Protein AF-A0A9E3TFL3-F1 (afdb_monomer_lite)

Sequence (508 aa):
MLLTANASAELLPAIPPPDVRTLRMSADHRNGVIVLNWTDGTAPFSVARSESADFSAPTRLTYVTRNDRMSTVWDAVLDDGETYYYLVSDRNAAPTVYSIAATEGPGIHDGDTLVIDGVGFDDDCSRIAVYFPGGTSITPISCSRTRIEAQVRAETASRSIAVVSPTGGSRPAGQVKATGTRSHPKEAKPPQATLDLSLLARIEHELSLPSCGMDELDADQSQLDALGHFDQMPYLVAMATKHYSNDQSFLNVTAVGLVGNKGSPRARDVLRALYRDPDIPEGTRSHAATWLAAKFHDPTGLPTIKLRLMSKDTQARADALGDLSHVLNDDNVGLVLPLAADRDEYVLERFGILCDSIPEFRARVVPHLKNSMANASSRDAARIGFVLLLAGDSAGISQVRDFLLHYTGPTSSSDLYQITRWSRALTERGYTLGLDAAAHLLEIYLRTQRDGWFRFTVHTFSDYTSFGLRTSNSDTLNANTARLAIEWWGRNRERIFFDTTTKRFRIR

Radius of gyration: 31.35 Å; chains: 1; bounding box: 76×94×74 Å

Secondary structure (DSSP, 8-state):
---------------PPPP-TT-EEEEETTTTEEEEE---S-SSEEEEEESSTT--TTS--EEEEEESS-SEEEES-SSS--EEEEEEE-TTPPPEEEEEEETTSSS--TTPEEEEEEES--S-GGG-EEE-TTS-EEEEEEEETTEEEEE--S--S----EEE-S---S-PPEEEEEE--PPPPP----PPPPP-HHHHHHHHHHH-S----S--HHHHHHHHHHTTTS--HHHHHHHHHHH-TT-HHHHHHHHHHHHHSTT-HHHHHHHHHHHH-TTS-HHHHHHHHHHHHHHH--GGGHHHHHHHHT-S-HHHHHHHHHHHHTT--TTTGGGTGGGGG-SSHHHHHHHHHHHHH-HHHHHHHHHHHHHHHHHS-HHHHHHHHHHHHHTT-GGGHHHHHHHHHT--S---HHHHHHHHHHHHHHHHTT-HHHHHHHHHHHHHHHHH---TTHHHHHHHHHHHSSPPP---S-HHHHHHHHHHHHHHHHHHTTTEEEETTTTEEEE-

pLDDT: mean 73.81, std 21.78, range [23.53, 97.75]

Foldseek 3Di:
DDDDDDPPPPPPPPPAFDFQQQWDWDDPPVQQKIKTATDDAAFDKWKKKWLDQVLDPPTDIDTQDGGGDDRMGIGNHLPVQGKMKMFMDHQQADWDWNDKDWPPDPFDAAFTKIKTFTANADQDQVQKWKAFVVGHTWRFPGDDRTITITGHHHDDPGPDMDMDGPGYDDDDHDMDIDGSDDDDDDDDDDDDDDDDVVVVVVVVVVVPDDDDDPDDPPVVVVVVVVPVPDDCLVVLVCCCVPPPLPPPPSLVVSLVVLCVVQPDPVSLVVLVVLLPDPSRDPVSNLVSLLCCCQRVLHCVSVVSLLVQCVDPDPVSVLSSLVSVLRNDDLVCLVSCLVLLLDPDVSSLLSLLVSLQPPVVNVVRNVVVLLVCLVVDDLSSVLSSLLSCVSSVHNSSVVSVLCCLQVPPDDCDVSVLQSLLVSLLSNLLSWNLSSLVSLLSSLVVCLVPVDDSCLQSSLCSDVVAEVQDDDDDPDSVSSNVSSVVSNVVCVVAVVQWGQDPVSSHIYGD

Structure (mmCIF, N/CA/C/O backbone):
data_AF-A0A9E3TFL3-F1
#
_entry.id   AF-A0A9E3TFL3-F1
#
loop_
_atom_site.group_PDB
_atom_site.id
_atom_site.type_symbol
_atom_site.label_atom_id
_atom_site.label_alt_id
_atom_site.label_comp_id
_atom_site.label_asym_id
_atom_site.label_entity_id
_atom_site.label_seq_id
_atom_site.pdbx_PDB_ins_code
_atom_site.Cartn_x
_atom_site.Cartn_y
_atom_site.Cartn_z
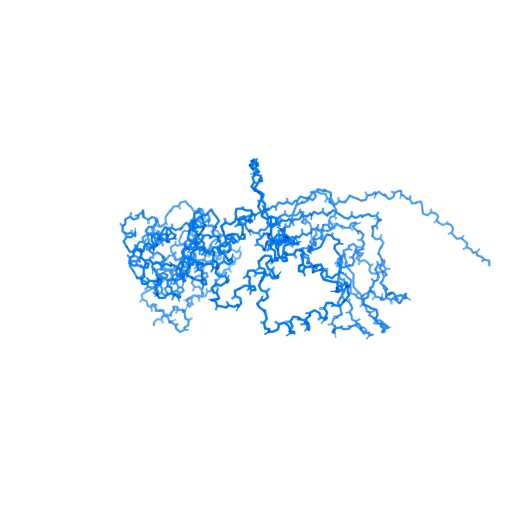_atom_site.occupancy
_atom_site.B_iso_or_equiv
_atom_site.auth_seq_id
_atom_site.auth_comp_id
_atom_site.auth_asym_id
_atom_site.auth_atom_id
_atom_site.pdbx_PDB_model_num
ATOM 1 N N . MET A 1 1 ? 43.298 67.538 -2.028 1.00 33.19 1 MET A N 1
ATOM 2 C CA . MET A 1 1 ? 44.088 67.156 -0.841 1.00 33.19 1 MET A CA 1
ATOM 3 C C . MET A 1 1 ? 43.298 66.080 -0.116 1.00 33.19 1 MET A C 1
ATOM 5 O O . MET A 1 1 ? 42.268 66.386 0.466 1.00 33.19 1 MET A O 1
ATOM 9 N N . LEU A 1 2 ? 43.697 64.819 -0.315 1.00 25.00 2 LEU A N 1
ATOM 10 C CA . LEU A 1 2 ? 43.110 63.648 0.336 1.00 25.00 2 LEU A CA 1
ATOM 11 C C . LEU A 1 2 ? 43.415 63.696 1.838 1.00 25.00 2 LEU A C 1
ATOM 13 O O . LEU A 1 2 ? 44.562 63.931 2.214 1.00 25.00 2 LEU A O 1
ATOM 17 N N . LEU A 1 3 ? 42.417 63.414 2.673 1.00 23.53 3 LEU A N 1
ATOM 18 C CA . LEU A 1 3 ? 42.622 62.995 4.056 1.00 23.53 3 LEU A CA 1
ATOM 19 C C . LEU A 1 3 ? 42.354 61.493 4.128 1.00 23.53 3 LEU A C 1
ATOM 21 O O . LEU A 1 3 ? 41.216 61.034 4.134 1.00 23.53 3 LEU A O 1
ATOM 25 N N . THR A 1 4 ? 43.447 60.741 4.122 1.00 25.09 4 THR A N 1
ATOM 26 C CA . THR A 1 4 ? 43.532 59.327 4.476 1.00 25.09 4 THR A CA 1
ATOM 27 C C . THR A 1 4 ? 43.313 59.168 5.979 1.00 25.09 4 THR A C 1
ATOM 29 O O . THR A 1 4 ? 44.136 59.632 6.768 1.00 25.09 4 THR A O 1
ATOM 32 N N . ALA A 1 5 ? 42.245 58.479 6.380 1.00 25.55 5 ALA A N 1
ATOM 33 C CA . ALA A 1 5 ? 42.140 57.895 7.711 1.00 25.55 5 ALA A CA 1
ATOM 34 C C . ALA A 1 5 ? 42.538 56.418 7.612 1.00 25.55 5 ALA A C 1
ATOM 36 O O . ALA A 1 5 ? 41.758 55.567 7.189 1.00 25.55 5 ALA A O 1
ATOM 37 N N . ASN A 1 6 ? 43.792 56.149 7.978 1.00 29.66 6 ASN A N 1
ATOM 38 C CA . ASN A 1 6 ? 44.293 54.819 8.284 1.00 29.66 6 ASN A CA 1
ATOM 39 C C . ASN A 1 6 ? 43.555 54.292 9.518 1.00 29.66 6 ASN A C 1
ATOM 41 O O . ASN A 1 6 ? 43.886 54.652 10.645 1.00 29.66 6 ASN A O 1
ATOM 45 N N . ALA A 1 7 ? 42.590 53.409 9.300 1.00 26.27 7 ALA A N 1
ATOM 46 C CA . ALA A 1 7 ? 42.257 52.373 10.259 1.00 26.27 7 ALA A CA 1
ATOM 47 C C . ALA A 1 7 ? 42.626 51.050 9.592 1.00 26.27 7 ALA A C 1
ATOM 49 O O . ALA A 1 7 ? 41.818 50.437 8.897 1.00 26.27 7 ALA A O 1
ATOM 50 N N . SER A 1 8 ? 43.886 50.642 9.758 1.00 26.98 8 SER A N 1
ATOM 51 C CA . SER A 1 8 ? 44.270 49.247 9.576 1.00 26.98 8 SER A CA 1
ATOM 52 C C . SER A 1 8 ? 43.505 48.453 10.626 1.00 26.98 8 SER A C 1
ATOM 54 O O . SER A 1 8 ? 43.963 48.310 11.757 1.00 26.98 8 SER A O 1
ATOM 56 N N . ALA A 1 9 ? 42.303 47.999 10.272 1.00 27.19 9 ALA A N 1
ATOM 57 C CA . ALA A 1 9 ? 41.693 46.878 10.952 1.00 27.19 9 ALA A CA 1
ATOM 58 C C . ALA A 1 9 ? 42.681 45.728 10.779 1.00 27.19 9 ALA A C 1
ATOM 60 O O . ALA A 1 9 ? 42.899 45.238 9.671 1.00 27.19 9 ALA A O 1
ATOM 61 N N . GLU A 1 10 ? 43.363 45.398 11.868 1.00 23.64 10 GLU A N 1
ATOM 62 C CA . GLU A 1 10 ? 44.175 44.205 11.997 1.00 23.64 10 GLU A CA 1
ATOM 63 C C . GLU A 1 10 ? 43.271 43.040 11.579 1.00 23.64 10 GLU A C 1
ATOM 65 O O . GLU A 1 10 ? 42.330 42.676 12.287 1.00 23.64 10 GLU A O 1
ATOM 70 N N . LEU A 1 11 ? 43.468 42.544 10.353 1.00 26.05 11 LEU A N 1
ATOM 71 C CA . LEU A 1 11 ? 42.825 41.336 9.864 1.00 26.05 11 LEU A CA 1
ATOM 72 C C . LEU A 1 11 ? 43.327 40.225 10.777 1.00 26.05 11 LEU A C 1
ATOM 74 O O . LEU A 1 11 ? 44.387 39.646 10.538 1.00 26.05 11 LEU A O 1
ATOM 78 N N . LEU A 1 12 ? 42.573 39.958 11.847 1.00 24.53 12 LEU A N 1
ATOM 79 C CA . LEU A 1 12 ? 42.661 38.695 12.558 1.00 24.53 12 LEU A CA 1
ATOM 80 C C . LEU A 1 12 ? 42.678 37.625 11.464 1.00 24.53 12 LEU A C 1
ATOM 82 O O . LEU A 1 12 ? 41.794 37.667 10.598 1.00 24.53 12 LEU A O 1
ATOM 86 N N . PRO A 1 13 ? 43.684 36.733 11.423 1.00 25.47 13 PRO A N 1
ATOM 87 C CA . PRO A 1 13 ? 43.708 35.680 10.424 1.00 25.47 13 PRO A CA 1
ATOM 88 C C . PRO A 1 13 ? 42.354 34.989 10.501 1.00 25.47 13 PRO A C 1
ATOM 90 O O . PRO A 1 13 ? 41.976 34.504 11.569 1.00 25.47 13 PRO A O 1
ATOM 93 N N . ALA A 1 14 ? 41.590 35.061 9.406 1.00 29.69 14 ALA A N 1
ATOM 94 C CA . ALA A 1 14 ? 40.262 34.487 9.340 1.00 29.69 14 ALA A CA 1
ATOM 95 C C . ALA A 1 14 ? 40.404 33.029 9.766 1.00 29.69 14 ALA A C 1
ATOM 97 O O . ALA A 1 14 ? 41.047 32.239 9.074 1.00 29.69 14 ALA A O 1
ATOM 98 N N . ILE A 1 15 ? 39.890 32.705 10.953 1.00 29.69 15 ILE A N 1
ATOM 99 C CA . ILE A 1 15 ? 39.843 31.331 11.430 1.00 29.69 15 ILE A CA 1
ATOM 100 C C . ILE A 1 15 ? 39.043 30.597 10.352 1.00 29.69 15 ILE A C 1
ATOM 102 O O . ILE A 1 15 ? 37.893 30.981 10.129 1.00 29.69 15 ILE A O 1
ATOM 106 N N . PRO A 1 16 ? 39.625 29.629 9.620 1.00 31.91 16 PRO A N 1
ATOM 107 C CA . PRO A 1 16 ? 38.874 28.930 8.593 1.00 31.91 16 PRO A CA 1
ATOM 108 C C . PRO A 1 16 ? 37.686 28.247 9.287 1.00 31.91 16 PRO A C 1
ATOM 110 O O . PRO A 1 16 ? 37.9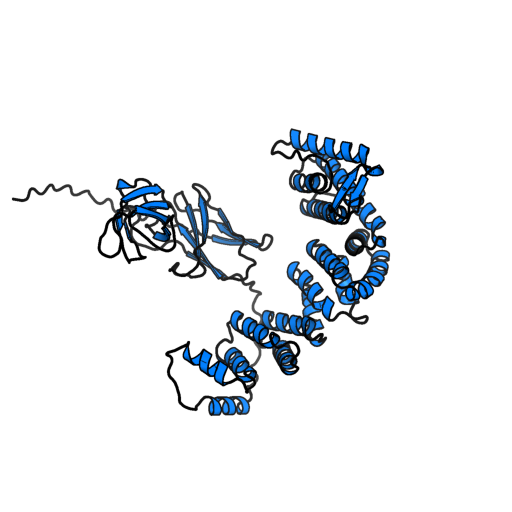11 27.471 10.223 1.00 31.91 16 PRO A O 1
ATOM 113 N N . PRO A 1 17 ? 36.434 28.570 8.916 1.00 39.31 17 PRO A N 1
ATOM 114 C CA . PRO A 1 17 ? 35.275 27.989 9.571 1.00 39.31 17 PRO A CA 1
ATOM 115 C C . PRO A 1 17 ? 35.217 26.479 9.283 1.00 39.31 17 PRO A C 1
ATOM 117 O O . PRO A 1 17 ? 35.709 26.029 8.244 1.00 39.31 17 PRO A O 1
ATOM 120 N N . PRO A 1 18 ? 34.671 25.666 10.202 1.00 37.72 18 PRO A N 1
ATOM 121 C CA . PRO A 1 18 ? 34.533 24.237 9.973 1.00 37.72 18 PRO A CA 1
ATOM 122 C C . PRO A 1 18 ? 33.478 23.988 8.891 1.00 37.72 18 PRO A C 1
ATOM 124 O O . PRO A 1 18 ? 32.307 24.305 9.084 1.00 37.72 18 PRO A O 1
ATOM 127 N N . ASP A 1 19 ? 33.887 23.389 7.773 1.00 60.16 19 ASP A N 1
ATOM 128 C CA . ASP A 1 19 ? 32.950 22.769 6.834 1.00 60.16 19 ASP A CA 1
ATOM 129 C C . ASP A 1 19 ? 32.153 21.675 7.567 1.00 60.16 19 ASP A C 1
ATOM 131 O O . ASP A 1 19 ? 32.634 21.108 8.553 1.00 60.16 19 ASP A O 1
ATOM 135 N N . VAL A 1 20 ? 30.969 21.307 7.068 1.00 64.06 20 VAL A N 1
ATOM 136 C CA . VAL A 1 20 ? 30.335 20.043 7.471 1.00 64.06 20 VAL A CA 1
ATOM 137 C C . VAL A 1 20 ? 31.131 18.895 6.835 1.00 64.06 20 VAL A C 1
ATOM 139 O O . VAL A 1 20 ? 30.787 18.383 5.769 1.00 64.06 20 VAL A O 1
ATOM 142 N N . ARG A 1 21 ? 32.267 18.530 7.437 1.00 64.62 21 ARG A N 1
ATOM 143 C CA . ARG A 1 21 ? 33.198 17.504 6.931 1.00 64.62 21 ARG A CA 1
ATOM 144 C C . ARG A 1 21 ? 32.750 16.108 7.302 1.00 64.62 21 ARG A C 1
ATOM 146 O O . ARG A 1 21 ? 33.146 15.138 6.663 1.00 64.62 21 ARG A O 1
ATOM 153 N N . THR A 1 22 ? 31.935 15.997 8.343 1.00 74.62 22 THR A N 1
ATOM 154 C CA . THR A 1 22 ? 31.456 14.714 8.855 1.00 74.62 22 THR A CA 1
ATOM 155 C C . THR A 1 22 ? 30.135 14.277 8.231 1.00 74.62 22 THR A C 1
ATOM 157 O O . THR A 1 22 ? 29.458 13.418 8.798 1.00 74.62 22 THR A O 1
ATOM 160 N N . LEU A 1 23 ? 29.773 14.828 7.066 1.00 78.75 23 LEU A N 1
ATOM 161 C CA . LEU A 1 23 ? 28.583 14.415 6.333 1.00 78.75 23 LEU A CA 1
ATOM 162 C C . LEU A 1 23 ? 28.669 12.928 5.980 1.00 78.75 23 LEU A C 1
ATOM 164 O O . LEU A 1 23 ? 29.488 12.481 5.178 1.00 78.75 23 LEU A O 1
ATOM 168 N N . ARG A 1 24 ? 27.793 12.155 6.608 1.00 82.38 24 ARG A N 1
ATOM 169 C CA . ARG A 1 24 ? 27.570 10.742 6.359 1.00 82.38 24 ARG A CA 1
ATOM 170 C C . ARG A 1 24 ? 26.226 10.571 5.697 1.00 82.38 24 ARG A C 1
ATOM 172 O O . ARG A 1 24 ? 25.238 11.200 6.065 1.00 82.38 24 ARG A O 1
ATOM 179 N N . MET A 1 25 ? 26.205 9.643 4.763 1.00 83.00 25 MET A N 1
ATOM 180 C CA . MET A 1 25 ? 25.003 9.228 4.081 1.00 83.00 25 MET A CA 1
ATOM 181 C C . MET A 1 25 ? 24.793 7.743 4.339 1.00 83.00 25 MET A C 1
ATOM 183 O O . MET A 1 25 ? 25.724 6.944 4.233 1.00 83.00 25 MET A O 1
ATOM 187 N N . SER A 1 26 ? 23.566 7.382 4.680 1.00 85.81 26 SER A N 1
ATOM 188 C CA . SER A 1 26 ? 23.130 5.997 4.801 1.00 85.81 26 SER A CA 1
ATOM 189 C C . SER A 1 26 ? 21.800 5.816 4.093 1.00 85.81 26 SER A C 1
ATOM 191 O O . SER A 1 26 ? 20.963 6.712 4.105 1.00 85.81 26 SER A O 1
ATOM 193 N N . ALA A 1 27 ? 21.603 4.648 3.499 1.00 81.56 27 ALA A N 1
ATOM 194 C CA . ALA A 1 27 ? 20.334 4.260 2.910 1.00 81.56 27 ALA A CA 1
ATOM 195 C C . ALA A 1 27 ? 19.490 3.520 3.956 1.00 81.56 27 ALA A C 1
ATOM 197 O O . ALA A 1 27 ? 19.933 2.510 4.508 1.00 81.56 27 ALA A O 1
ATOM 198 N N . ASP A 1 28 ? 18.275 3.998 4.214 1.00 83.00 28 ASP A N 1
ATOM 199 C CA . ASP A 1 28 ? 17.256 3.241 4.935 1.00 83.00 28 ASP A CA 1
ATOM 200 C C . ASP A 1 28 ? 16.311 2.591 3.920 1.00 83.00 28 ASP A C 1
ATOM 202 O O . ASP A 1 28 ? 15.231 3.089 3.597 1.00 83.00 28 ASP A O 1
ATOM 206 N N . HIS A 1 29 ? 16.748 1.431 3.426 1.00 76.94 29 HIS A N 1
ATOM 207 C CA . HIS A 1 29 ? 16.009 0.613 2.464 1.00 76.94 29 HIS A CA 1
ATOM 208 C C . HIS A 1 29 ? 14.653 0.120 2.980 1.00 76.94 29 HIS A C 1
ATOM 210 O O . HIS A 1 29 ? 13.860 -0.383 2.192 1.00 76.94 29 HIS A O 1
ATOM 216 N N . ARG A 1 30 ? 14.384 0.192 4.290 1.00 73.88 30 ARG A N 1
ATOM 217 C CA . ARG A 1 30 ? 13.085 -0.216 4.834 1.00 73.88 30 ARG A CA 1
ATOM 218 C C . ARG A 1 30 ? 12.018 0.841 4.571 1.00 73.88 30 ARG A C 1
ATOM 220 O O . ARG A 1 30 ? 10.862 0.482 4.377 1.00 73.88 30 ARG A O 1
ATOM 227 N N . ASN A 1 31 ? 12.411 2.110 4.611 1.00 73.31 31 ASN A N 1
ATOM 228 C CA . ASN A 1 31 ? 11.507 3.248 4.488 1.00 73.31 31 ASN A CA 1
ATOM 229 C C . ASN A 1 31 ? 11.659 3.992 3.153 1.00 73.31 31 ASN A C 1
ATOM 231 O O . ASN A 1 31 ? 10.966 4.982 2.947 1.00 73.31 31 ASN A O 1
ATOM 235 N N . GLY A 1 32 ? 12.561 3.546 2.273 1.00 74.38 32 GLY A N 1
ATOM 236 C CA . GLY A 1 32 ? 12.792 4.192 0.982 1.00 74.38 32 GLY A CA 1
ATOM 237 C C . GLY A 1 32 ? 13.436 5.573 1.104 1.00 74.38 32 GLY A C 1
ATOM 238 O O . GLY A 1 32 ? 13.216 6.437 0.256 1.00 74.38 32 GLY A O 1
ATOM 239 N N . VAL A 1 33 ? 14.218 5.812 2.166 1.00 84.25 33 VAL A N 1
ATOM 240 C CA . VAL A 1 33 ? 14.800 7.135 2.442 1.00 84.25 33 VAL A CA 1
ATOM 241 C C . VAL A 1 33 ? 16.325 7.125 2.460 1.00 84.25 33 VAL A C 1
ATOM 243 O O . VAL A 1 33 ? 16.970 6.205 2.969 1.00 84.25 33 VAL A O 1
ATOM 246 N N . ILE A 1 34 ? 16.916 8.199 1.950 1.00 84.00 34 ILE A N 1
ATOM 247 C CA . ILE A 1 34 ? 18.305 8.568 2.190 1.00 84.00 34 ILE A CA 1
ATOM 248 C C . ILE A 1 34 ? 18.356 9.326 3.516 1.00 84.00 34 ILE A C 1
ATOM 250 O O . ILE A 1 34 ? 17.646 10.308 3.725 1.00 84.00 34 ILE A O 1
ATOM 254 N N . VAL A 1 35 ? 19.204 8.860 4.427 1.00 88.06 35 VAL A N 1
ATOM 255 C CA . VAL A 1 35 ? 19.455 9.496 5.718 1.00 88.06 35 VAL A CA 1
ATOM 256 C C . VAL A 1 35 ? 20.808 10.191 5.655 1.00 88.06 35 VAL A C 1
ATOM 258 O O . VAL A 1 35 ? 21.851 9.541 5.546 1.00 88.06 35 VAL A O 1
ATOM 261 N N . LEU A 1 36 ? 20.785 11.515 5.752 1.00 88.25 36 LEU A N 1
ATOM 262 C CA . LEU A 1 36 ? 21.969 12.358 5.868 1.00 88.25 36 LEU A CA 1
ATOM 263 C C . LEU A 1 36 ? 22.191 12.680 7.340 1.00 88.25 36 LEU A C 1
ATOM 265 O O . LEU A 1 36 ? 21.259 13.095 8.022 1.00 88.25 36 LEU A O 1
ATOM 269 N N . ASN A 1 37 ? 23.413 12.499 7.824 1.00 88.75 37 ASN A N 1
ATOM 270 C CA . ASN A 1 37 ? 23.811 12.797 9.195 1.00 88.75 37 ASN A CA 1
ATOM 271 C C . ASN A 1 37 ? 25.137 13.541 9.195 1.00 88.75 37 ASN A C 1
ATOM 273 O O . ASN A 1 37 ? 26.056 13.152 8.483 1.00 88.75 37 ASN A O 1
ATOM 277 N N . TRP A 1 38 ? 25.277 14.546 10.044 1.00 89.38 38 TRP A N 1
ATOM 278 C CA . TRP A 1 38 ? 26.552 15.205 10.287 1.00 89.38 38 TRP A CA 1
ATOM 279 C C . TRP A 1 38 ? 26.726 15.527 11.767 1.00 89.38 38 TRP A C 1
ATOM 281 O O . TRP A 1 38 ? 25.784 15.467 12.553 1.00 89.38 38 TRP A O 1
ATOM 291 N N . THR A 1 39 ? 27.963 15.793 12.167 1.00 80.00 39 THR A N 1
ATOM 292 C CA . THR A 1 39 ? 28.349 16.011 13.571 1.00 80.00 39 THR A CA 1
ATOM 293 C C . THR A 1 39 ? 29.139 17.302 13.793 1.00 80.00 39 THR A C 1
ATOM 295 O O . THR A 1 39 ? 29.379 17.669 14.939 1.00 80.00 39 THR A O 1
ATOM 298 N N . ASP A 1 40 ? 29.517 18.000 12.721 1.00 78.31 40 ASP A N 1
ATOM 299 C CA . ASP A 1 40 ? 30.258 19.264 12.725 1.00 78.31 40 ASP A CA 1
ATOM 300 C C . ASP A 1 40 ? 29.504 20.390 11.991 1.00 78.31 40 ASP A C 1
ATOM 302 O O . ASP A 1 40 ? 28.414 20.191 11.461 1.00 78.31 40 ASP A O 1
ATOM 306 N N . GLY A 1 41 ? 30.068 21.599 12.006 1.00 76.75 41 GLY A N 1
ATOM 307 C CA . GLY A 1 41 ? 29.439 22.812 11.475 1.00 76.75 41 GLY A CA 1
ATOM 308 C C . GLY A 1 41 ? 28.614 23.581 12.513 1.00 76.75 41 GLY A C 1
ATOM 309 O O . GLY A 1 41 ? 28.411 23.141 13.646 1.00 76.75 41 GLY A O 1
ATOM 310 N N . THR A 1 42 ? 28.164 24.775 12.132 1.00 76.19 42 THR A N 1
ATOM 311 C CA . THR A 1 42 ? 27.423 25.693 13.006 1.00 76.19 42 THR A CA 1
ATOM 312 C C . THR A 1 42 ? 26.033 25.965 12.454 1.00 76.19 42 THR A C 1
ATOM 314 O O . THR A 1 42 ? 25.878 26.556 11.389 1.00 76.19 42 THR A O 1
ATOM 317 N N . ALA A 1 43 ? 25.013 25.600 13.224 1.00 69.25 43 ALA A N 1
ATOM 318 C CA . ALA A 1 43 ? 23.621 25.900 12.914 1.00 69.25 43 ALA A CA 1
ATOM 319 C C . ALA A 1 43 ? 23.366 27.403 12.619 1.00 69.25 43 ALA A C 1
ATOM 321 O O . ALA A 1 43 ? 24.024 28.280 13.201 1.00 69.25 43 ALA A O 1
ATOM 322 N N . PRO A 1 44 ? 22.368 27.739 11.778 1.00 68.31 44 PRO A N 1
ATOM 323 C CA . PRO A 1 44 ? 21.404 26.856 11.123 1.00 68.31 44 PRO A CA 1
ATOM 324 C C . PRO A 1 44 ? 22.015 26.095 9.946 1.00 68.31 44 PRO A C 1
ATOM 326 O O . PRO A 1 44 ? 23.020 26.522 9.381 1.00 68.31 44 PRO A O 1
ATOM 329 N N . PHE A 1 45 ? 21.377 24.985 9.577 1.00 77.94 45 PHE A N 1
ATOM 330 C CA . PHE A 1 45 ? 21.783 24.176 8.437 1.00 77.94 45 PHE A CA 1
ATOM 331 C C . PHE A 1 45 ? 20.750 24.249 7.315 1.00 77.94 45 PHE A C 1
ATOM 333 O O . PHE A 1 45 ? 19.544 24.408 7.530 1.00 77.94 45 PHE A O 1
ATOM 340 N N . SER A 1 46 ? 21.239 24.081 6.099 1.00 74.81 46 SER A N 1
ATOM 341 C CA . SER A 1 46 ? 20.431 23.961 4.892 1.00 74.81 46 SER A CA 1
ATOM 342 C C . SER A 1 46 ? 20.915 22.762 4.096 1.00 74.81 46 SER A C 1
ATOM 344 O O . SER A 1 46 ? 22.120 22.542 3.972 1.00 74.81 46 SER A O 1
ATOM 346 N N . VAL A 1 47 ? 19.968 21.966 3.603 1.00 80.44 47 VAL A N 1
ATOM 347 C CA . VAL A 1 47 ? 20.264 20.778 2.799 1.00 80.44 47 VAL A CA 1
ATOM 348 C C . VAL A 1 47 ? 19.588 20.916 1.448 1.00 80.44 47 VAL A C 1
ATOM 350 O O . VAL A 1 47 ? 18.361 21.038 1.370 1.00 80.44 47 VAL A O 1
ATOM 353 N N . ALA A 1 48 ? 20.400 20.879 0.397 1.00 76.31 48 ALA A N 1
ATOM 354 C CA . ALA A 1 48 ? 19.953 20.924 -0.984 1.00 76.31 48 ALA A CA 1
ATOM 355 C C . ALA A 1 48 ? 20.294 19.612 -1.701 1.00 76.31 48 ALA A C 1
ATOM 357 O O . ALA A 1 48 ? 21.337 19.003 -1.446 1.00 76.31 48 ALA A O 1
ATOM 358 N N . ARG A 1 49 ? 19.404 19.199 -2.602 1.00 83.81 49 ARG A N 1
ATOM 359 C CA . ARG A 1 49 ? 19.538 18.031 -3.472 1.00 83.81 49 ARG A CA 1
ATOM 360 C C . ARG A 1 49 ? 19.553 18.469 -4.933 1.00 83.81 49 ARG A C 1
ATOM 362 O O . ARG A 1 49 ? 18.701 19.261 -5.332 1.00 83.81 49 ARG A O 1
ATOM 369 N N . SER A 1 50 ? 20.474 17.915 -5.714 1.00 76.00 50 SER A N 1
ATOM 370 C CA . SER A 1 50 ? 20.633 18.141 -7.155 1.00 76.00 50 SER A CA 1
ATOM 371 C C . SER A 1 50 ? 20.807 16.810 -7.891 1.00 76.00 50 SER A C 1
ATOM 373 O O . SER A 1 50 ? 21.384 15.880 -7.337 1.00 76.00 50 SER A O 1
ATOM 375 N N . GLU A 1 51 ? 20.358 16.715 -9.141 1.00 75.56 51 GLU A N 1
ATOM 376 C CA . GLU A 1 51 ? 20.675 15.580 -10.033 1.00 75.56 51 GLU A CA 1
ATOM 377 C C . GLU A 1 51 ? 22.083 15.726 -10.654 1.00 75.56 51 GLU A C 1
ATOM 379 O O . GLU A 1 51 ? 22.662 14.759 -11.140 1.00 75.56 51 GLU A O 1
ATOM 384 N N . SER A 1 52 ? 22.682 16.923 -10.576 1.00 70.12 52 SER A N 1
ATOM 385 C CA . SER A 1 52 ? 24.033 17.222 -11.064 1.00 70.12 52 SER A CA 1
ATOM 386 C C . SER A 1 52 ? 25.013 17.497 -9.924 1.00 70.12 52 SER A C 1
ATOM 388 O O . SER A 1 52 ? 24.682 18.166 -8.939 1.00 70.12 52 SER A O 1
ATOM 390 N N . ALA A 1 53 ? 26.250 17.026 -10.095 1.00 64.25 53 ALA A N 1
ATOM 391 C CA . ALA A 1 53 ? 27.332 17.163 -9.126 1.00 64.25 53 ALA A CA 1
ATOM 392 C C . ALA A 1 53 ? 27.807 18.609 -8.937 1.00 64.25 53 ALA A C 1
ATOM 394 O O . ALA A 1 53 ? 28.309 18.966 -7.881 1.00 64.25 53 ALA A O 1
ATOM 395 N N . ASP A 1 54 ? 27.692 19.451 -9.946 1.00 60.91 54 ASP A N 1
ATOM 396 C CA . ASP A 1 54 ? 28.178 20.829 -9.884 1.00 60.91 54 ASP A CA 1
ATOM 397 C C . ASP A 1 54 ? 27.149 21.806 -9.300 1.00 60.91 54 ASP A C 1
ATOM 399 O O . ASP A 1 54 ? 27.465 22.980 -9.121 1.00 60.91 54 ASP A O 1
ATOM 403 N N . PHE A 1 55 ? 25.932 21.330 -8.997 1.00 60.41 55 PHE A N 1
ATOM 404 C CA . PHE A 1 55 ? 24.810 22.164 -8.561 1.00 60.41 55 PHE A CA 1
ATOM 405 C C . PHE A 1 55 ? 24.544 23.346 -9.520 1.00 60.41 55 PHE A C 1
ATOM 407 O O . PHE A 1 55 ? 24.034 24.384 -9.097 1.00 60.41 55 PHE A O 1
ATOM 414 N N . SER A 1 56 ? 24.884 23.203 -10.810 1.00 54.06 56 SER A N 1
ATOM 415 C CA . SER A 1 56 ? 24.693 24.251 -11.813 1.00 54.06 56 SER A CA 1
ATOM 416 C C . SER A 1 56 ? 23.272 24.233 -12.402 1.00 54.06 56 SER A C 1
ATOM 418 O O . SER A 1 56 ? 22.635 23.185 -12.570 1.00 54.06 56 SER A O 1
ATOM 420 N N . ALA A 1 57 ? 22.743 25.423 -12.708 1.00 49.16 57 ALA A N 1
ATOM 421 C CA . ALA A 1 57 ? 21.497 25.580 -13.459 1.00 49.16 57 ALA A CA 1
ATOM 422 C C . ALA A 1 57 ? 21.730 25.094 -14.905 1.00 49.16 57 ALA A C 1
ATOM 424 O O . ALA A 1 57 ? 22.686 25.560 -15.528 1.00 49.16 57 ALA A O 1
ATOM 425 N N . PRO A 1 58 ? 20.910 24.170 -15.447 1.00 45.47 58 PRO A N 1
ATOM 426 C CA . PRO A 1 58 ? 19.451 24.125 -15.298 1.00 45.47 58 PRO A CA 1
ATOM 427 C C . PRO A 1 58 ? 18.907 22.921 -14.503 1.00 45.47 58 PRO A C 1
ATOM 429 O O . PRO A 1 58 ? 17.729 22.585 -14.620 1.00 45.47 58 PRO A O 1
ATOM 432 N N . THR A 1 59 ? 19.735 22.257 -13.699 1.00 52.47 59 THR A N 1
ATOM 433 C CA . THR A 1 59 ? 19.324 21.037 -12.992 1.00 52.47 59 THR A CA 1
ATOM 434 C C . THR A 1 59 ? 18.352 21.349 -11.848 1.00 52.47 59 THR A C 1
ATOM 436 O O . THR A 1 59 ? 18.536 22.322 -11.115 1.00 52.47 59 THR A O 1
ATOM 439 N N . ARG A 1 60 ? 17.295 20.543 -11.681 1.00 59.84 60 ARG A N 1
ATOM 440 C CA . ARG A 1 60 ? 16.222 20.765 -10.697 1.00 59.84 60 ARG A CA 1
ATOM 441 C C . ARG A 1 60 ? 16.753 20.673 -9.260 1.00 59.84 60 ARG A C 1
ATOM 443 O O . ARG A 1 60 ? 16.801 19.597 -8.669 1.00 59.84 60 ARG A O 1
ATOM 450 N N . LEU A 1 61 ? 17.116 21.810 -8.669 1.00 60.62 61 LEU A N 1
ATOM 451 C CA . LEU A 1 61 ? 17.520 21.871 -7.267 1.00 60.62 61 LEU A CA 1
ATOM 452 C C . LEU A 1 61 ? 16.298 21.793 -6.344 1.00 60.62 61 LEU A C 1
ATOM 454 O O . LEU A 1 61 ? 15.366 22.587 -6.459 1.00 60.62 61 LEU A O 1
ATOM 458 N N . THR A 1 62 ? 16.316 20.860 -5.395 1.00 70.38 62 THR A N 1
ATOM 459 C CA . THR A 1 62 ? 15.261 20.702 -4.386 1.00 70.38 62 THR A CA 1
ATOM 460 C C . THR A 1 62 ? 15.824 20.938 -2.989 1.00 70.38 62 THR A C 1
ATOM 462 O O . THR A 1 62 ? 16.812 20.320 -2.597 1.00 70.38 62 THR A O 1
ATOM 465 N N . TYR A 1 63 ? 15.185 21.808 -2.205 1.00 68.12 63 TYR A N 1
ATOM 466 C CA . TYR A 1 63 ? 15.516 21.960 -0.788 1.00 68.12 63 TYR A CA 1
ATOM 467 C C . TYR A 1 63 ? 14.842 20.868 0.033 1.00 68.12 63 TYR A C 1
ATOM 469 O O . TYR A 1 63 ? 13.618 20.765 0.043 1.00 68.12 63 TYR A O 1
ATOM 477 N N . VAL A 1 64 ? 15.647 20.088 0.752 1.00 74.75 64 VAL A N 1
ATOM 478 C CA . VAL A 1 64 ? 15.155 19.003 1.611 1.00 74.75 64 VAL A CA 1
ATOM 479 C C . VAL A 1 64 ? 14.802 19.540 3.000 1.00 74.75 64 VAL A C 1
ATOM 481 O O . VAL A 1 64 ? 13.794 19.154 3.583 1.00 74.75 64 VAL A O 1
ATOM 484 N N . THR A 1 65 ? 15.602 20.469 3.536 1.00 77.56 65 THR A N 1
ATOM 485 C CA . THR A 1 65 ? 15.276 21.180 4.781 1.00 77.56 65 THR A CA 1
ATOM 486 C C . THR A 1 65 ? 16.003 22.519 4.902 1.00 77.56 65 THR A C 1
ATOM 488 O O . THR A 1 65 ? 17.081 22.719 4.333 1.00 77.56 65 THR A O 1
ATOM 491 N N . ARG A 1 66 ? 15.419 23.416 5.700 1.00 66.75 66 ARG A N 1
ATOM 492 C CA . ARG A 1 66 ? 15.993 24.689 6.155 1.00 66.75 66 ARG A CA 1
ATOM 493 C C . ARG A 1 66 ? 15.669 24.821 7.647 1.00 66.75 66 ARG A C 1
ATOM 495 O O . ARG A 1 66 ? 14.626 25.363 8.000 1.00 66.75 66 ARG A O 1
ATOM 502 N N . ASN A 1 67 ? 16.486 24.220 8.515 1.00 66.00 67 ASN A N 1
ATOM 503 C CA . ASN A 1 67 ? 16.175 24.105 9.946 1.00 66.00 67 ASN A CA 1
ATOM 504 C C . ASN A 1 67 ? 17.391 24.444 10.825 1.00 66.00 67 ASN A C 1
ATOM 506 O O . ASN A 1 67 ? 18.544 24.227 10.453 1.00 66.00 67 ASN A O 1
ATOM 510 N N . ASP A 1 68 ? 17.135 25.002 12.005 1.00 64.62 68 ASP A N 1
ATOM 511 C CA . ASP A 1 68 ? 18.105 25.725 12.820 1.00 64.62 68 ASP A CA 1
ATOM 512 C C . ASP A 1 68 ? 18.897 24.857 13.803 1.00 64.62 68 ASP A C 1
ATOM 514 O O . ASP A 1 68 ? 19.825 25.368 14.422 1.00 64.62 68 ASP A O 1
ATOM 518 N N . ARG A 1 69 ? 18.570 23.567 13.969 1.00 65.88 69 ARG A N 1
ATOM 519 C CA . ARG A 1 69 ? 19.245 22.691 14.958 1.00 65.88 69 ARG A CA 1
ATOM 520 C C . ARG A 1 69 ? 19.407 21.227 14.562 1.00 65.88 69 ARG A C 1
ATOM 522 O O . ARG A 1 69 ? 19.984 20.456 15.325 1.00 65.88 69 ARG A O 1
ATOM 529 N N . MET A 1 70 ? 18.881 20.817 13.413 1.00 74.19 70 MET A N 1
ATOM 530 C CA . MET A 1 70 ? 18.915 19.412 13.010 1.00 74.19 70 MET A CA 1
ATOM 531 C C . MET A 1 70 ? 20.247 19.071 12.354 1.00 74.19 70 MET A C 1
ATOM 533 O O . MET A 1 70 ? 20.647 19.748 11.417 1.00 74.19 70 MET A O 1
ATOM 537 N N . SER A 1 71 ? 20.887 17.997 12.815 1.00 80.38 71 SER A N 1
ATOM 538 C CA . SER A 1 71 ? 22.093 17.423 12.206 1.00 80.38 71 SER A CA 1
ATOM 539 C C . SER A 1 71 ? 21.816 16.105 11.463 1.00 80.38 71 SER A C 1
ATOM 541 O O . SER A 1 71 ? 22.733 15.348 11.143 1.00 80.38 71 SER A O 1
ATOM 543 N N . THR A 1 72 ? 20.531 15.825 11.223 1.00 85.44 72 THR A N 1
ATOM 544 C CA . THR A 1 72 ? 20.007 14.624 10.566 1.00 85.44 72 THR A CA 1
ATOM 545 C C . THR A 1 72 ? 18.841 15.005 9.663 1.00 85.44 72 THR A C 1
ATOM 547 O O . THR A 1 72 ? 17.960 15.746 10.097 1.00 85.44 72 THR A O 1
ATOM 550 N N . VAL A 1 73 ? 18.797 14.478 8.439 1.00 87.19 73 VAL A N 1
ATOM 551 C CA . VAL A 1 73 ? 17.719 14.705 7.462 1.00 87.19 73 VAL A CA 1
ATOM 552 C C . VAL A 1 73 ? 17.345 13.399 6.777 1.00 87.19 73 VAL A C 1
ATOM 554 O O . VAL A 1 73 ? 18.221 12.589 6.475 1.00 87.19 73 VAL A O 1
ATOM 557 N N . TRP A 1 74 ? 16.047 13.201 6.540 1.00 89.69 74 TRP A N 1
ATOM 558 C CA . TRP A 1 74 ? 15.499 12.056 5.812 1.00 89.69 74 TRP A CA 1
ATOM 559 C C . TRP A 1 74 ? 14.898 12.531 4.496 1.00 89.69 74 TRP A C 1
ATOM 561 O O . TRP A 1 74 ? 14.088 13.457 4.496 1.00 89.69 74 TRP A O 1
ATOM 571 N N . ASP A 1 75 ? 15.286 11.891 3.400 1.00 86.62 75 ASP A N 1
ATOM 572 C CA . ASP A 1 75 ? 14.840 12.244 2.059 1.00 86.62 75 ASP A CA 1
ATOM 573 C C . ASP A 1 75 ? 14.321 11.016 1.304 1.00 86.62 75 ASP A C 1
ATOM 575 O O . ASP A 1 75 ? 15.063 10.064 1.073 1.00 86.62 75 ASP A O 1
ATOM 579 N N . ALA A 1 76 ? 13.039 11.016 0.943 1.00 86.75 76 ALA A N 1
ATOM 580 C CA . ALA A 1 76 ? 12.325 9.859 0.398 1.00 86.75 76 ALA A CA 1
ATOM 581 C C . ALA A 1 76 ? 12.526 9.684 -1.115 1.00 86.75 76 ALA A C 1
ATOM 583 O O . ALA A 1 76 ? 11.571 9.745 -1.885 1.00 86.75 76 ALA A O 1
ATOM 584 N N . VAL A 1 77 ? 13.782 9.498 -1.522 1.00 82.75 77 VAL A N 1
ATOM 585 C CA . VAL A 1 77 ? 14.209 9.343 -2.927 1.00 82.75 77 VAL A CA 1
ATOM 586 C C . VAL A 1 77 ? 15.136 8.151 -3.141 1.00 82.75 77 VAL A C 1
ATOM 588 O O . VAL A 1 77 ? 15.842 8.056 -4.132 1.00 82.75 77 VAL A O 1
ATOM 591 N N . LEU A 1 78 ? 15.199 7.224 -2.184 1.00 77.62 78 LEU A N 1
ATOM 592 C CA . LEU A 1 78 ? 16.049 6.044 -2.348 1.00 77.62 78 LEU A CA 1
ATOM 593 C C . LEU A 1 78 ? 15.494 5.078 -3.408 1.00 77.62 78 LEU A C 1
ATOM 595 O O . LEU A 1 78 ? 16.261 4.336 -4.020 1.00 77.62 78 LEU A O 1
ATOM 599 N N . ASP A 1 79 ? 14.173 5.075 -3.587 1.00 73.12 79 ASP A N 1
ATOM 600 C CA . ASP A 1 79 ? 13.449 4.062 -4.358 1.00 73.12 79 ASP A CA 1
ATOM 601 C C . ASP A 1 79 ? 13.113 4.496 -5.796 1.00 73.12 79 ASP A C 1
ATOM 603 O O . ASP A 1 79 ? 12.572 3.694 -6.555 1.00 73.12 79 ASP A O 1
ATOM 607 N N . ASP A 1 80 ? 13.429 5.733 -6.195 1.00 76.56 80 ASP A N 1
ATOM 608 C CA . ASP A 1 80 ? 13.200 6.207 -7.571 1.00 76.56 80 ASP A CA 1
ATOM 609 C C . ASP A 1 80 ? 14.279 5.741 -8.565 1.00 76.56 80 ASP A C 1
ATOM 611 O O . ASP A 1 80 ? 14.049 5.761 -9.772 1.00 76.56 80 ASP A O 1
ATOM 615 N N . GLY A 1 81 ? 15.417 5.242 -8.068 1.00 72.69 81 GLY A N 1
ATOM 616 C CA . GLY A 1 81 ? 16.522 4.740 -8.888 1.00 72.69 81 GLY A CA 1
ATOM 617 C C . GLY A 1 81 ? 17.412 5.834 -9.482 1.00 72.69 81 GLY A C 1
ATOM 618 O O . GLY A 1 81 ? 18.340 5.516 -10.227 1.00 72.69 81 GLY A O 1
ATOM 619 N N . GLU A 1 82 ? 17.175 7.096 -9.134 1.00 79.06 82 GLU A N 1
ATOM 620 C CA . GLU A 1 82 ? 17.927 8.229 -9.652 1.00 79.06 82 GLU A CA 1
ATOM 621 C C . GLU A 1 82 ? 19.240 8.454 -8.879 1.00 79.06 82 GLU A C 1
ATOM 623 O O . GLU A 1 82 ? 19.494 7.923 -7.788 1.00 79.06 82 GLU A O 1
ATOM 628 N N . THR A 1 83 ? 20.143 9.232 -9.482 1.00 78.62 83 THR A N 1
ATOM 629 C CA . THR A 1 83 ? 21.384 9.671 -8.828 1.00 78.62 83 THR A CA 1
ATOM 630 C C . THR A 1 83 ? 21.218 11.092 -8.327 1.00 78.62 83 THR A C 1
ATOM 632 O O . THR A 1 83 ? 20.947 12.008 -9.098 1.00 78.62 83 THR A O 1
ATOM 635 N N . TYR A 1 84 ? 21.472 11.281 -7.035 1.00 79.62 84 TYR A N 1
ATOM 636 C CA . TYR A 1 84 ? 21.381 12.581 -6.394 1.00 79.62 84 TYR A CA 1
ATOM 637 C C . TYR A 1 84 ? 22.687 12.971 -5.717 1.00 79.62 84 TYR A C 1
ATOM 639 O O . TYR A 1 84 ? 23.436 12.155 -5.173 1.00 79.62 84 TYR A O 1
ATOM 647 N N . TYR A 1 85 ? 22.937 14.267 -5.717 1.00 78.19 85 TYR A N 1
ATOM 648 C CA . TYR A 1 85 ? 24.032 14.917 -5.030 1.00 78.19 85 TYR A CA 1
ATOM 649 C C . TYR A 1 85 ? 23.447 15.788 -3.933 1.00 78.19 85 TYR A C 1
ATOM 651 O O . TYR A 1 85 ? 22.489 16.530 -4.159 1.00 78.19 85 TYR A O 1
ATOM 659 N N . TYR A 1 86 ? 24.037 15.698 -2.745 1.00 79.94 86 TYR A N 1
ATOM 660 C CA . TYR A 1 86 ? 23.604 16.465 -1.585 1.00 79.94 86 TYR A CA 1
ATOM 661 C C . TYR A 1 86 ? 24.672 17.453 -1.160 1.00 79.94 86 TYR A C 1
ATOM 663 O O . TYR A 1 86 ? 25.864 17.131 -1.142 1.00 79.94 86 TYR A O 1
ATOM 671 N N . LEU A 1 87 ? 24.207 18.640 -0.788 1.00 78.38 87 LEU A N 1
ATOM 672 C CA . LEU A 1 87 ? 25.015 19.716 -0.245 1.00 78.38 87 LEU A CA 1
ATOM 673 C C . LEU A 1 87 ? 24.432 20.139 1.099 1.00 78.38 87 LEU A C 1
ATOM 675 O O . LEU A 1 87 ? 23.244 20.457 1.183 1.00 78.38 87 LEU A O 1
ATOM 679 N N . VAL A 1 88 ? 25.269 20.139 2.138 1.00 81.00 88 VAL A N 1
ATOM 680 C CA . VAL A 1 88 ? 24.911 20.669 3.459 1.00 81.00 88 VAL A CA 1
ATOM 681 C C . VAL A 1 88 ? 25.707 21.942 3.707 1.00 81.00 88 VAL A C 1
ATOM 683 O O . VAL A 1 88 ? 26.938 21.922 3.717 1.00 81.00 88 VAL A O 1
ATOM 686 N N . SER A 1 89 ? 24.998 23.048 3.916 1.00 75.81 89 SER A N 1
ATOM 687 C CA . SER A 1 89 ? 25.588 24.355 4.208 1.00 75.81 89 SER A CA 1
ATOM 688 C C . SER A 1 89 ? 25.197 24.806 5.611 1.00 75.81 89 SER A C 1
ATOM 690 O O . SER A 1 89 ? 24.031 24.702 6.001 1.00 75.81 89 SER A O 1
ATOM 692 N N . ASP A 1 90 ? 26.179 25.287 6.370 1.00 75.69 90 ASP A N 1
ATOM 693 C CA . ASP A 1 90 ? 26.019 25.808 7.727 1.00 75.69 90 ASP A CA 1
ATOM 694 C C . ASP A 1 90 ? 25.938 27.350 7.722 1.00 75.69 90 ASP A C 1
ATOM 696 O O . ASP A 1 90 ? 25.954 27.986 6.664 1.00 75.69 90 ASP A O 1
ATOM 700 N N . ARG A 1 91 ? 25.867 27.977 8.903 1.00 70.19 91 ARG A N 1
ATOM 701 C CA . ARG A 1 91 ? 25.829 29.442 9.060 1.00 70.19 91 ARG A CA 1
ATOM 702 C C . ARG A 1 91 ? 26.959 30.180 8.333 1.00 70.19 91 ARG A C 1
ATOM 704 O O . ARG A 1 91 ? 26.780 31.347 7.992 1.00 70.19 91 ARG A O 1
ATOM 711 N N . ASN A 1 92 ? 28.125 29.559 8.195 1.00 68.62 92 ASN A N 1
ATOM 712 C CA . ASN A 1 92 ? 29.348 30.221 7.753 1.00 68.62 92 ASN A CA 1
ATOM 713 C C . ASN A 1 92 ? 29.638 29.991 6.263 1.00 68.62 92 ASN A C 1
ATOM 715 O O . ASN A 1 92 ? 30.656 30.479 5.767 1.00 68.62 92 ASN A O 1
ATOM 719 N N . ALA A 1 93 ? 28.765 29.261 5.560 1.00 68.19 93 ALA A N 1
ATOM 720 C CA . ALA A 1 93 ? 28.887 29.011 4.133 1.00 68.19 93 ALA A CA 1
ATOM 721 C C . ALA A 1 93 ? 28.883 30.316 3.315 1.00 68.19 93 ALA A C 1
ATOM 723 O O . ALA A 1 93 ? 28.204 31.286 3.661 1.00 68.19 93 ALA A O 1
ATOM 724 N N . ALA A 1 94 ? 29.638 30.320 2.211 1.00 67.50 94 ALA A N 1
ATOM 725 C CA . ALA A 1 94 ? 29.642 31.426 1.259 1.00 67.50 94 ALA A CA 1
ATOM 726 C C . ALA A 1 94 ? 28.265 31.585 0.582 1.00 67.50 94 ALA A C 1
ATOM 728 O O . ALA A 1 94 ? 27.548 30.589 0.411 1.00 67.50 94 ALA A O 1
ATOM 729 N N . PRO A 1 95 ? 27.895 32.807 0.156 1.00 71.56 95 PRO A N 1
ATOM 730 C CA . PRO A 1 95 ? 26.588 33.080 -0.402 1.00 71.56 95 PRO A CA 1
ATOM 731 C C . PRO A 1 95 ? 26.470 32.350 -1.734 1.00 71.56 95 PRO A C 1
ATOM 733 O O . PRO A 1 95 ? 27.269 32.572 -2.643 1.00 71.56 95 PRO A O 1
ATOM 736 N N . THR A 1 96 ? 25.481 31.474 -1.852 1.00 72.50 96 THR A N 1
ATOM 737 C CA . THR A 1 96 ? 25.206 30.756 -3.099 1.00 72.50 96 THR A CA 1
ATOM 738 C C . THR A 1 96 ? 23.752 30.976 -3.464 1.00 72.50 96 THR A C 1
ATOM 740 O O . THR A 1 96 ? 22.860 30.695 -2.665 1.00 72.50 96 THR A O 1
ATOM 743 N N . VAL A 1 97 ? 23.521 31.511 -4.662 1.00 73.62 97 VAL A N 1
ATOM 744 C CA . VAL A 1 97 ? 22.178 31.683 -5.218 1.00 73.62 97 VAL A CA 1
ATOM 745 C C . VAL A 1 97 ? 21.803 30.413 -5.954 1.00 73.62 97 VAL A C 1
ATOM 747 O O . VAL A 1 97 ? 22.558 29.938 -6.798 1.00 73.62 97 VAL A O 1
ATOM 750 N N . TYR A 1 98 ? 20.625 29.889 -5.646 1.00 67.56 98 TYR A N 1
ATOM 751 C CA . TYR A 1 98 ? 20.141 28.653 -6.238 1.00 67.56 98 TYR A CA 1
ATOM 752 C C . TYR A 1 98 ? 18.948 28.864 -7.157 1.00 67.56 98 TYR A C 1
ATOM 754 O O . TYR A 1 98 ? 18.849 28.216 -8.195 1.00 67.56 98 TYR A O 1
ATOM 762 N N . SER A 1 99 ? 18.040 29.767 -6.792 1.00 73.25 99 SER A N 1
ATOM 763 C CA . SER A 1 99 ? 16.905 30.094 -7.646 1.00 73.25 99 SER A CA 1
ATOM 764 C C . SER A 1 99 ? 16.473 31.537 -7.479 1.00 73.25 99 SER A C 1
ATOM 766 O O . SER A 1 99 ? 16.663 32.145 -6.424 1.00 73.25 99 SER A O 1
ATOM 768 N N . ILE A 1 100 ? 15.891 32.064 -8.548 1.00 77.50 100 ILE A N 1
ATOM 769 C CA . ILE A 1 100 ? 15.408 33.433 -8.651 1.00 77.50 100 ILE A CA 1
ATOM 770 C C . ILE A 1 100 ? 14.039 33.339 -9.310 1.00 77.50 100 ILE A C 1
ATOM 772 O O . ILE A 1 100 ? 13.920 32.772 -10.397 1.00 77.50 100 ILE A O 1
ATOM 776 N N . ALA A 1 101 ? 13.017 33.873 -8.658 1.00 79.75 101 ALA A N 1
ATOM 777 C CA . ALA A 1 101 ? 11.667 33.919 -9.198 1.00 79.75 101 ALA A CA 1
ATOM 778 C C . ALA A 1 101 ? 11.081 35.319 -9.020 1.00 79.75 101 ALA A C 1
ATOM 780 O O . ALA A 1 101 ? 11.212 35.911 -7.950 1.00 79.75 101 ALA A O 1
ATOM 781 N N . ALA A 1 102 ? 10.418 35.835 -10.054 1.00 78.00 102 ALA A N 1
ATOM 782 C CA . ALA A 1 102 ? 9.547 36.995 -9.917 1.00 78.00 102 ALA A CA 1
ATOM 783 C C . ALA A 1 102 ? 8.191 36.539 -9.366 1.00 78.00 102 ALA A C 1
ATOM 785 O O . ALA A 1 102 ? 7.678 35.486 -9.751 1.00 78.00 102 ALA A O 1
ATOM 786 N N . THR A 1 103 ? 7.601 37.317 -8.460 1.00 68.81 103 THR A N 1
ATOM 787 C CA . THR A 1 103 ? 6.285 36.993 -7.889 1.00 68.81 103 THR A CA 1
ATOM 788 C C . THR A 1 103 ? 5.133 37.124 -8.890 1.00 68.81 103 THR A C 1
ATOM 790 O O . THR A 1 103 ? 4.096 36.502 -8.673 1.00 68.81 103 THR A O 1
ATOM 793 N N . GLU A 1 104 ? 5.298 37.886 -9.980 1.00 61.91 104 GLU A N 1
ATOM 794 C CA . GLU A 1 104 ? 4.200 38.290 -10.878 1.00 61.91 104 GLU A CA 1
ATOM 795 C C . GLU A 1 104 ? 4.384 37.911 -12.366 1.00 61.91 104 GLU A C 1
ATOM 797 O O . GLU A 1 104 ? 3.869 38.587 -13.252 1.00 61.91 104 GLU A O 1
ATOM 802 N N . GLY A 1 105 ? 5.040 36.787 -12.683 1.00 58.88 105 GLY A N 1
ATOM 803 C CA . GLY A 1 105 ? 4.999 36.214 -14.040 1.00 58.88 105 GLY A CA 1
ATOM 804 C C . GLY A 1 105 ? 6.326 35.653 -14.566 1.00 58.88 105 GLY A C 1
ATOM 805 O O . GLY A 1 105 ? 7.288 35.517 -13.816 1.00 58.88 105 GLY A O 1
ATOM 806 N N . PRO A 1 106 ? 6.391 35.277 -15.863 1.00 58.34 106 PRO A N 1
ATOM 807 C CA . PRO A 1 106 ? 7.566 34.644 -16.478 1.00 58.34 106 PRO A CA 1
ATOM 808 C C . PRO A 1 106 ? 8.706 35.622 -16.843 1.00 58.34 106 PRO A C 1
ATOM 810 O O . PRO A 1 106 ? 9.677 35.216 -17.489 1.00 58.34 106 PRO A O 1
ATOM 813 N N . GLY A 1 107 ? 8.592 36.898 -16.466 1.00 69.31 107 GLY A N 1
ATOM 814 C CA . GLY A 1 107 ? 9.573 37.958 -16.709 1.00 69.31 107 GLY A CA 1
ATOM 815 C C . GLY A 1 107 ? 9.986 38.660 -15.416 1.00 69.31 107 GLY A C 1
ATOM 816 O O . GLY A 1 107 ? 9.357 38.462 -14.385 1.00 69.31 107 GLY A O 1
ATOM 817 N N . ILE A 1 108 ? 11.069 39.440 -15.480 1.00 75.62 108 ILE A N 1
ATOM 818 C CA . ILE A 1 108 ? 11.482 40.350 -14.407 1.00 75.62 108 ILE A CA 1
ATOM 819 C C . ILE A 1 108 ? 11.265 41.772 -14.921 1.00 75.62 108 ILE A C 1
ATOM 821 O O . ILE A 1 108 ? 11.958 42.210 -15.842 1.00 75.62 108 ILE A O 1
ATOM 825 N N . HIS A 1 109 ? 10.295 42.469 -14.348 1.00 80.94 109 HIS A N 1
ATOM 826 C CA . HIS A 1 109 ? 9.881 43.813 -14.731 1.00 80.94 109 HIS A CA 1
ATOM 827 C C . HIS A 1 109 ? 10.210 44.831 -13.638 1.00 80.94 109 HIS A C 1
ATOM 829 O O . HIS A 1 109 ? 10.492 44.484 -12.491 1.00 80.94 109 HIS A O 1
ATOM 835 N N . ASP A 1 110 ? 10.210 46.112 -14.005 1.00 82.81 110 ASP A N 1
ATOM 836 C CA . ASP A 1 110 ? 10.318 47.181 -13.016 1.00 82.81 110 ASP A CA 1
ATOM 837 C C . ASP A 1 110 ? 9.132 47.133 -12.040 1.00 82.81 110 ASP A C 1
ATOM 839 O O . ASP A 1 110 ? 7.986 46.958 -12.449 1.00 82.81 110 ASP A O 1
ATOM 843 N N . GLY A 1 111 ? 9.414 47.272 -10.746 1.00 82.00 111 GLY A N 1
ATOM 844 C CA . GLY A 1 111 ? 8.428 47.135 -9.675 1.00 82.00 111 GLY A CA 1
ATOM 845 C C . GLY A 1 111 ? 8.229 45.710 -9.149 1.00 82.00 111 GLY A C 1
ATOM 846 O O . GLY A 1 111 ? 7.689 45.568 -8.048 1.00 82.00 111 GLY A O 1
ATOM 847 N N . ASP A 1 112 ? 8.714 44.679 -9.850 1.00 86.62 112 ASP A N 1
ATOM 848 C CA . ASP A 1 112 ? 8.580 43.291 -9.401 1.00 86.62 112 ASP A CA 1
ATOM 849 C C . ASP A 1 112 ? 9.307 43.044 -8.076 1.00 86.62 112 ASP A C 1
ATOM 851 O O . ASP A 1 112 ? 10.363 43.616 -7.774 1.00 86.62 112 ASP A O 1
ATOM 855 N N . THR A 1 113 ? 8.761 42.109 -7.299 1.00 88.19 113 THR A N 1
ATOM 856 C CA . THR A 1 113 ? 9.471 41.514 -6.168 1.00 88.19 113 THR A CA 1
ATOM 857 C C . THR A 1 113 ? 10.136 40.222 -6.619 1.00 88.19 113 THR A C 1
ATOM 859 O O . THR A 1 113 ? 9.482 39.270 -7.047 1.00 88.19 113 THR A O 1
ATOM 862 N N . LEU A 1 114 ? 11.461 40.186 -6.511 1.00 88.06 114 LEU A N 1
ATOM 863 C CA . LEU A 1 114 ? 12.244 38.978 -6.710 1.00 88.06 114 LEU A CA 1
ATOM 864 C C . LEU A 1 114 ? 12.354 38.215 -5.405 1.00 88.06 114 LEU A C 1
ATOM 866 O O . LEU A 1 114 ? 12.759 38.774 -4.388 1.00 88.06 114 LEU A O 1
ATOM 870 N N . VAL A 1 115 ? 12.074 36.920 -5.469 1.00 87.69 115 VAL A N 1
ATOM 871 C CA . VAL A 1 115 ? 12.418 35.955 -4.433 1.00 87.69 115 VAL A CA 1
ATOM 872 C C . VAL A 1 115 ? 13.698 35.256 -4.861 1.00 87.69 115 VAL A C 1
ATOM 874 O O . VAL A 1 115 ? 13.738 34.562 -5.878 1.00 87.69 115 VAL A O 1
ATOM 877 N N . ILE A 1 116 ? 14.752 35.467 -4.081 1.00 84.81 116 ILE A N 1
ATOM 878 C CA . ILE A 1 116 ? 16.069 34.878 -4.284 1.00 84.81 116 ILE A CA 1
ATOM 879 C C . ILE A 1 116 ? 16.278 33.861 -3.174 1.00 84.81 116 ILE A C 1
ATOM 881 O O . ILE A 1 116 ? 16.486 34.213 -2.010 1.00 84.81 116 ILE A O 1
ATOM 885 N N . ASP A 1 117 ? 16.229 32.592 -3.544 1.00 77.75 117 ASP A N 1
ATOM 886 C CA . ASP A 1 117 ? 16.525 31.497 -2.636 1.00 77.75 117 ASP A CA 1
ATOM 887 C C . ASP A 1 117 ? 17.988 31.086 -2.786 1.00 77.75 117 ASP A C 1
ATOM 889 O O . ASP A 1 117 ? 18.518 30.905 -3.889 1.00 77.75 117 ASP A O 1
ATOM 893 N N . GLY A 1 118 ? 18.644 30.945 -1.643 1.00 72.88 118 GLY A N 1
ATOM 894 C CA . GLY A 1 118 ? 20.056 30.623 -1.564 1.00 72.88 118 GLY A CA 1
ATOM 895 C C . GLY A 1 118 ? 20.443 30.140 -0.179 1.00 72.88 118 GLY A C 1
ATOM 896 O O . GLY A 1 118 ? 19.594 29.720 0.610 1.00 72.88 118 GLY A O 1
ATOM 897 N N . VAL A 1 119 ? 21.735 30.175 0.104 1.00 72.31 119 VAL A N 1
ATOM 898 C CA . VAL A 1 119 ? 22.319 29.917 1.426 1.00 72.31 119 VAL A CA 1
ATOM 899 C C . VAL A 1 119 ? 23.465 30.882 1.655 1.00 72.31 119 VAL A C 1
ATOM 901 O O . VAL A 1 119 ? 23.986 31.455 0.700 1.00 72.31 119 VAL A O 1
ATOM 904 N N . GLY A 1 120 ? 23.868 31.049 2.914 1.00 70.75 120 GLY A N 1
ATOM 905 C CA . GLY A 1 120 ? 24.997 31.908 3.257 1.00 70.75 120 GLY A CA 1
ATOM 906 C C . GLY A 1 120 ? 24.686 33.393 3.093 1.00 70.75 120 GLY A C 1
ATOM 907 O O . GLY A 1 120 ? 25.600 34.173 2.863 1.00 70.75 120 GLY A O 1
ATOM 908 N N . PHE A 1 121 ? 23.419 33.802 3.178 1.00 81.19 121 PHE A N 1
ATOM 909 C CA . PHE A 1 121 ? 23.041 35.216 3.220 1.00 81.19 121 PHE A CA 1
ATOM 910 C C . PHE A 1 121 ? 23.155 35.779 4.643 1.00 81.19 121 PHE A C 1
ATOM 912 O O . PHE A 1 121 ? 23.087 35.037 5.627 1.00 81.19 121 PHE A O 1
ATOM 919 N N . ASP A 1 122 ? 23.317 37.095 4.756 1.00 78.94 122 ASP A N 1
ATOM 920 C CA . ASP A 1 122 ? 23.175 37.799 6.030 1.00 78.94 122 ASP A CA 1
ATOM 921 C C . ASP A 1 122 ? 21.685 37.948 6.411 1.00 78.94 122 ASP A C 1
ATOM 923 O O . ASP A 1 122 ? 20.795 37.976 5.561 1.00 78.94 122 ASP A O 1
ATOM 927 N N . ASP A 1 123 ? 21.403 38.033 7.707 1.00 82.12 123 ASP A N 1
ATOM 928 C CA . ASP A 1 123 ? 20.054 38.345 8.192 1.00 82.12 123 ASP A CA 1
ATOM 929 C C . ASP A 1 123 ? 19.799 39.869 8.151 1.00 82.12 123 ASP A C 1
ATOM 931 O O . ASP A 1 123 ? 18.655 40.318 8.187 1.00 82.12 123 ASP A O 1
ATOM 935 N N . ASP A 1 124 ? 20.864 40.673 8.049 1.00 83.62 124 ASP A N 1
ATOM 936 C CA . ASP A 1 124 ? 20.814 42.122 7.884 1.00 83.62 124 ASP A CA 1
ATOM 937 C C . ASP A 1 124 ? 20.933 42.517 6.403 1.00 83.62 124 ASP A C 1
ATOM 939 O O . ASP A 1 124 ? 22.017 42.509 5.811 1.00 83.62 124 ASP A O 1
ATOM 943 N N . CYS A 1 125 ? 19.809 42.931 5.813 1.00 86.50 125 CYS A N 1
ATOM 944 C CA . CYS A 1 125 ? 19.748 43.396 4.427 1.00 86.50 125 CYS A CA 1
ATOM 945 C C . CYS A 1 125 ? 20.703 44.542 4.099 1.00 86.50 125 CYS A C 1
ATOM 947 O O . CYS A 1 125 ? 21.129 44.650 2.952 1.00 86.50 125 CYS A O 1
ATOM 949 N N . SER A 1 126 ? 21.062 45.393 5.067 1.00 83.56 126 SER A N 1
ATOM 950 C CA . SER A 1 126 ? 21.978 46.516 4.818 1.00 83.56 126 SER A CA 1
ATOM 951 C C . SER A 1 126 ? 23.394 46.059 4.462 1.00 83.56 126 SER A C 1
ATOM 953 O O . SER A 1 126 ? 24.189 46.826 3.917 1.00 83.56 126 SER A O 1
ATOM 955 N N . ARG A 1 127 ? 23.701 44.791 4.747 1.00 78.69 127 ARG A N 1
ATOM 956 C CA . ARG A 1 127 ? 24.982 44.151 4.469 1.00 78.69 127 ARG A CA 1
ATOM 957 C C . ARG A 1 127 ? 24.961 43.324 3.185 1.00 78.69 127 ARG A C 1
ATOM 959 O O . ARG A 1 127 ? 26.005 42.814 2.793 1.00 78.69 127 ARG A O 1
ATOM 966 N N . ILE A 1 128 ? 23.809 43.191 2.530 1.00 81.69 128 ILE A N 1
ATOM 967 C CA . ILE A 1 128 ? 23.653 42.434 1.289 1.00 81.69 128 ILE A CA 1
ATOM 968 C C . ILE A 1 128 ? 23.533 43.402 0.117 1.00 81.69 128 ILE A C 1
ATOM 970 O O . ILE A 1 128 ? 22.703 44.308 0.119 1.00 81.69 128 ILE A O 1
ATOM 974 N N . ALA A 1 129 ? 24.326 43.171 -0.924 1.00 81.81 129 ALA A N 1
ATOM 975 C CA . ALA A 1 129 ? 24.175 43.834 -2.209 1.00 81.81 129 ALA A CA 1
ATOM 976 C C . ALA A 1 129 ? 23.730 42.816 -3.261 1.00 81.81 129 ALA A C 1
ATOM 978 O O . ALA A 1 129 ? 24.379 41.789 -3.451 1.00 81.81 129 ALA A O 1
ATOM 979 N N . VAL A 1 130 ? 22.640 43.112 -3.964 1.00 84.62 130 VAL A N 1
ATOM 980 C CA . VAL A 1 130 ? 22.152 42.314 -5.095 1.00 84.62 130 VAL A CA 1
ATOM 981 C C . VAL A 1 130 ? 22.256 43.169 -6.348 1.00 84.62 130 VAL A C 1
ATOM 983 O O . VAL A 1 130 ? 21.879 44.336 -6.320 1.00 84.62 130 VAL A O 1
ATOM 986 N N . TYR A 1 131 ? 22.772 42.626 -7.446 1.00 83.00 131 TYR A N 1
ATOM 987 C CA . TYR A 1 131 ? 22.894 43.369 -8.698 1.00 83.00 131 TYR A CA 1
ATOM 988 C C . TYR A 1 131 ? 22.679 42.493 -9.927 1.00 83.00 131 TYR A C 1
ATOM 990 O O . TYR A 1 131 ? 23.019 41.309 -9.941 1.00 83.00 131 TYR A O 1
ATOM 998 N N . PHE A 1 132 ? 22.155 43.099 -10.989 1.00 78.31 132 PHE A N 1
ATOM 999 C CA . PHE A 1 132 ? 22.159 42.494 -12.317 1.00 78.31 132 PHE A CA 1
ATOM 1000 C C . PHE A 1 132 ? 23.546 42.625 -12.974 1.00 78.31 132 PHE A C 1
ATOM 1002 O O . PHE A 1 132 ? 24.275 43.591 -12.710 1.00 78.31 132 PHE A O 1
ATOM 1009 N N . PRO A 1 133 ? 23.923 41.698 -13.875 1.00 67.31 133 PRO A N 1
ATOM 1010 C CA . PRO A 1 133 ? 25.021 41.889 -14.812 1.00 67.31 133 PRO A CA 1
ATOM 1011 C C . PRO A 1 133 ? 24.878 43.242 -15.514 1.00 67.31 133 PRO A C 1
ATOM 1013 O O . PRO A 1 133 ? 23.841 43.523 -16.109 1.00 67.31 133 PRO A O 1
ATOM 1016 N N . GLY A 1 134 ? 25.899 44.092 -15.395 1.00 66.88 134 GLY A N 1
ATOM 1017 C CA . GLY A 1 134 ? 25.843 45.495 -15.827 1.00 66.88 134 GLY A CA 1
ATOM 1018 C C . GLY A 1 134 ? 25.830 46.513 -14.680 1.00 66.88 134 GLY A C 1
ATOM 1019 O O . GLY A 1 134 ? 26.001 47.699 -14.937 1.00 66.88 134 GLY A O 1
ATOM 1020 N N . GLY A 1 135 ? 25.712 46.066 -13.423 1.00 68.38 135 GLY A N 1
ATOM 1021 C CA . GLY A 1 135 ? 25.939 46.899 -12.232 1.00 68.38 135 GLY A CA 1
ATOM 1022 C C . GLY A 1 135 ? 24.694 47.574 -11.652 1.00 68.38 135 GLY A C 1
ATOM 1023 O O . GLY A 1 135 ? 24.808 48.319 -10.680 1.00 68.38 135 GLY A O 1
ATOM 1024 N N . THR A 1 136 ? 23.506 47.307 -12.199 1.00 79.31 136 THR A N 1
ATOM 1025 C CA . THR A 1 136 ? 22.240 47.798 -11.638 1.00 79.31 136 THR A CA 1
ATOM 1026 C C . THR A 1 136 ? 21.976 47.127 -10.293 1.00 79.31 136 THR A C 1
ATOM 1028 O O . THR A 1 136 ? 21.733 45.921 -10.242 1.00 79.31 136 THR A O 1
ATOM 1031 N N . SER A 1 137 ? 22.033 47.907 -9.213 1.00 79.00 137 SER A N 1
ATOM 1032 C CA . SER A 1 137 ? 21.762 47.438 -7.851 1.00 79.00 137 SER A CA 1
ATOM 1033 C C . SER A 1 137 ? 20.260 47.274 -7.604 1.00 79.00 137 SER A C 1
ATOM 1035 O O . SER A 1 137 ? 19.457 48.115 -8.008 1.00 79.00 137 SER A O 1
ATOM 1037 N N . ILE A 1 138 ? 19.897 46.200 -6.912 1.00 84.94 138 ILE A N 1
ATOM 1038 C CA . ILE A 1 138 ? 18.546 45.869 -6.465 1.00 84.94 138 ILE A CA 1
ATOM 1039 C C . ILE A 1 138 ? 18.538 46.001 -4.944 1.00 84.94 138 ILE A C 1
ATOM 1041 O O . ILE A 1 138 ? 19.438 45.499 -4.273 1.00 84.94 138 ILE A O 1
ATOM 1045 N N . THR A 1 139 ? 17.535 46.682 -4.389 1.00 84.56 139 THR A N 1
ATOM 1046 C CA . THR A 1 139 ? 17.437 46.865 -2.934 1.00 84.56 139 THR A CA 1
ATOM 1047 C C . THR A 1 139 ? 16.752 45.654 -2.297 1.00 84.56 139 THR A C 1
ATOM 1049 O O . THR A 1 139 ? 15.586 45.398 -2.618 1.00 84.56 139 THR A O 1
ATOM 1052 N N . PRO A 1 140 ? 17.422 44.924 -1.387 1.00 91.06 140 PRO A N 1
ATOM 1053 C CA . PRO A 1 140 ? 16.765 43.902 -0.583 1.00 91.06 140 PRO A CA 1
ATOM 1054 C C . PRO A 1 140 ? 15.709 44.531 0.340 1.00 91.06 140 PRO A C 1
ATOM 1056 O O . PRO A 1 140 ? 15.974 45.520 1.021 1.00 91.06 140 PRO A O 1
ATOM 1059 N N . ILE A 1 141 ? 14.509 43.960 0.342 1.00 91.56 141 ILE A N 1
ATOM 1060 C CA . ILE A 1 141 ? 13.357 44.322 1.177 1.00 91.56 141 ILE A CA 1
ATOM 1061 C C . ILE A 1 141 ? 13.378 43.502 2.470 1.00 91.56 141 ILE A C 1
ATOM 1063 O O . ILE A 1 141 ? 13.167 44.038 3.557 1.00 91.56 141 ILE A O 1
ATOM 1067 N N . SER A 1 142 ? 13.619 42.195 2.348 1.00 91.38 142 SER A N 1
ATOM 1068 C CA . SER A 1 142 ? 13.672 41.253 3.464 1.00 91.38 142 SER A CA 1
ATOM 1069 C C . SER A 1 142 ? 14.812 40.262 3.247 1.00 91.38 142 SER A C 1
ATOM 1071 O O . SER A 1 142 ? 15.084 39.850 2.118 1.00 91.38 142 SER A O 1
ATOM 1073 N N . CYS A 1 143 ? 15.523 39.916 4.320 1.00 86.75 143 CYS A N 1
ATOM 1074 C CA . CYS A 1 143 ? 16.691 39.047 4.257 1.00 86.75 143 CYS A CA 1
ATOM 1075 C C . CYS A 1 143 ? 16.665 38.063 5.411 1.00 86.75 143 CYS A C 1
ATOM 1077 O O . CYS A 1 143 ? 16.276 38.371 6.536 1.00 86.75 143 CYS A O 1
ATOM 1079 N N . SER A 1 144 ? 17.079 36.854 5.092 1.00 83.94 144 SER A N 1
ATOM 1080 C CA . SER A 1 144 ? 17.343 35.773 6.020 1.00 83.94 144 SER A CA 1
ATOM 1081 C C . SER A 1 144 ? 18.493 34.964 5.450 1.00 83.94 144 SER A C 1
ATOM 1083 O O . SER A 1 144 ? 18.734 35.001 4.242 1.00 83.94 144 SER A O 1
ATOM 1085 N N . ARG A 1 145 ? 19.108 34.110 6.266 1.00 72.50 145 ARG A N 1
ATOM 1086 C CA . ARG A 1 145 ? 20.202 33.227 5.814 1.00 72.50 145 ARG A CA 1
ATOM 1087 C C . ARG A 1 145 ? 19.931 32.355 4.594 1.00 72.50 145 ARG A C 1
ATOM 1089 O O . ARG A 1 145 ? 20.884 31.817 4.035 1.00 72.50 145 ARG A O 1
ATOM 1096 N N . THR A 1 146 ? 18.668 32.164 4.209 1.00 73.00 146 THR A N 1
ATOM 1097 C CA . THR A 1 146 ? 18.294 31.291 3.082 1.00 73.00 146 THR A CA 1
ATOM 1098 C C . THR A 1 146 ? 17.428 31.954 2.019 1.00 73.00 146 THR A C 1
ATOM 1100 O O . THR A 1 146 ? 17.090 31.319 1.021 1.00 73.00 146 THR A O 1
ATOM 1103 N N . ARG A 1 147 ? 17.031 33.212 2.224 1.00 86.12 147 ARG A N 1
ATOM 1104 C CA . ARG A 1 147 ? 16.104 33.898 1.326 1.00 86.12 147 ARG A CA 1
ATOM 1105 C C . ARG A 1 147 ? 16.286 35.402 1.393 1.00 86.12 147 ARG A C 1
ATOM 1107 O O . ARG A 1 147 ? 16.340 35.957 2.490 1.00 86.12 147 ARG A O 1
ATOM 1114 N N . ILE A 1 148 ? 16.317 36.027 0.224 1.00 87.94 148 ILE A N 1
ATOM 1115 C CA . ILE A 1 148 ? 16.252 37.473 0.040 1.00 87.94 148 ILE A CA 1
ATOM 1116 C C . ILE A 1 148 ? 15.009 37.774 -0.791 1.00 87.94 148 ILE A C 1
ATOM 1118 O O . ILE A 1 148 ? 14.774 37.136 -1.815 1.00 87.94 148 ILE A O 1
ATOM 1122 N N . GLU A 1 149 ? 14.232 38.762 -0.375 1.00 92.38 149 GLU A N 1
ATOM 1123 C CA . GLU A 1 149 ? 13.227 39.391 -1.227 1.00 92.38 149 GLU A CA 1
ATOM 1124 C C . GLU A 1 149 ? 13.747 40.763 -1.620 1.00 92.38 149 GLU A C 1
ATOM 1126 O O . GLU A 1 149 ? 14.198 41.511 -0.756 1.00 92.38 149 GLU A O 1
ATOM 1131 N N . ALA A 1 150 ? 13.737 41.093 -2.907 1.00 90.75 150 ALA A N 1
ATOM 1132 C CA . ALA A 1 150 ? 14.330 42.325 -3.414 1.00 90.75 150 ALA A CA 1
ATOM 1133 C C . ALA A 1 150 ? 13.402 43.017 -4.415 1.00 90.75 150 ALA A C 1
ATOM 1135 O O . ALA A 1 150 ? 12.741 42.352 -5.209 1.00 90.75 150 ALA A O 1
ATOM 1136 N N . GLN A 1 151 ? 13.363 44.350 -4.383 1.00 88.88 151 GLN A N 1
ATOM 1137 C CA . GLN A 1 151 ? 12.528 45.141 -5.289 1.00 88.88 151 GLN A CA 1
ATOM 1138 C C . GLN A 1 151 ? 13.317 45.557 -6.529 1.00 88.88 151 GLN A C 1
ATOM 1140 O O . GLN A 1 151 ? 14.334 46.250 -6.410 1.00 88.88 151 GLN A O 1
ATOM 1145 N N . VAL A 1 152 ? 12.820 45.203 -7.711 1.00 84.75 152 VAL A N 1
ATOM 1146 C CA . VAL A 1 152 ? 13.374 45.662 -8.989 1.00 84.75 152 VAL A CA 1
ATOM 1147 C C . VAL A 1 152 ? 12.969 47.118 -9.210 1.00 84.75 152 VAL A C 1
ATOM 1149 O O . VAL A 1 152 ? 11.806 47.470 -9.043 1.00 84.75 152 VAL A O 1
ATOM 1152 N N . ARG A 1 153 ? 13.944 47.976 -9.530 1.00 77.00 153 ARG A N 1
ATOM 1153 C CA . ARG A 1 153 ? 13.741 49.425 -9.752 1.00 77.00 153 ARG A CA 1
ATOM 1154 C C . ARG A 1 153 ? 14.169 49.909 -11.141 1.00 77.00 153 ARG A C 1
ATOM 1156 O O . ARG A 1 153 ? 14.341 51.107 -11.357 1.00 77.00 153 ARG A O 1
ATOM 1163 N N . ALA A 1 154 ? 14.455 48.969 -12.035 1.00 69.75 154 ALA A N 1
ATOM 1164 C CA . ALA A 1 154 ? 14.753 49.228 -13.433 1.00 69.75 154 ALA A CA 1
ATOM 1165 C C . ALA A 1 154 ? 14.521 47.949 -14.241 1.00 69.75 154 ALA A C 1
ATOM 1167 O O . ALA A 1 154 ? 14.949 46.869 -13.826 1.00 69.75 154 ALA A O 1
ATOM 1168 N N . GLU A 1 155 ? 13.890 48.080 -15.407 1.00 64.25 155 GLU A N 1
ATOM 1169 C CA . GLU A 1 155 ? 13.748 46.973 -16.349 1.00 64.25 155 GLU A CA 1
ATOM 1170 C C . GLU A 1 155 ? 15.124 46.439 -16.763 1.00 64.25 155 GLU A C 1
ATOM 1172 O O . GLU A 1 155 ? 16.055 47.195 -17.059 1.00 64.25 155 GLU A O 1
ATOM 1177 N N . THR A 1 156 ? 15.258 45.117 -16.807 1.00 65.94 156 THR A N 1
ATOM 1178 C CA . THR A 1 156 ? 16.472 44.455 -17.277 1.00 65.94 156 THR A CA 1
ATOM 1179 C C . THR A 1 156 ? 16.112 43.243 -18.117 1.00 65.94 156 THR A C 1
ATOM 1181 O O . THR A 1 156 ? 15.225 42.464 -17.780 1.00 65.94 156 THR A O 1
ATOM 1184 N N . ALA A 1 157 ? 16.834 43.057 -19.219 1.00 58.31 157 ALA A N 1
ATOM 1185 C CA . ALA A 1 157 ? 16.737 41.840 -20.018 1.00 58.31 157 ALA A CA 1
ATOM 1186 C C . ALA A 1 157 ? 17.524 40.669 -19.393 1.00 58.31 157 ALA A C 1
ATOM 1188 O O . ALA A 1 157 ? 17.417 39.533 -19.857 1.00 58.31 157 ALA A O 1
ATOM 1189 N N . SER A 1 158 ? 18.343 40.932 -18.365 1.00 60.75 158 SER A N 1
ATOM 1190 C CA . SER A 1 158 ? 19.192 39.916 -17.746 1.00 60.75 158 SER A CA 1
ATOM 1191 C C . SER A 1 158 ? 18.410 39.048 -16.766 1.00 60.75 158 SER A C 1
ATOM 1193 O O . SER A 1 158 ? 17.785 39.546 -15.833 1.00 60.75 158 SER A O 1
ATOM 1195 N N . ARG A 1 159 ? 18.518 37.729 -16.941 1.00 62.78 159 ARG A N 1
ATOM 1196 C CA . ARG A 1 159 ? 17.955 36.714 -16.032 1.00 62.78 159 ARG A CA 1
ATOM 1197 C C . ARG A 1 159 ? 18.935 36.241 -14.959 1.00 62.78 159 ARG A C 1
ATOM 1199 O O . ARG A 1 159 ? 18.603 35.361 -14.173 1.00 62.78 159 ARG A O 1
ATOM 1206 N N . SER A 1 160 ? 20.137 36.805 -14.934 1.00 64.56 160 SER A N 1
ATOM 1207 C CA . SER A 1 160 ? 21.160 36.470 -13.946 1.00 64.56 160 SER A CA 1
ATOM 1208 C C . SER A 1 160 ? 21.252 37.582 -12.914 1.00 64.56 160 SER A C 1
ATOM 1210 O O . SER A 1 160 ? 21.128 38.752 -13.263 1.00 64.56 160 SER A O 1
ATOM 1212 N N . ILE A 1 161 ? 21.529 37.235 -11.662 1.00 73.31 161 ILE A N 1
ATOM 1213 C CA . ILE A 1 161 ? 21.872 38.194 -10.607 1.00 73.31 161 ILE A CA 1
ATOM 1214 C C . ILE A 1 161 ? 23.161 37.745 -9.934 1.00 73.31 161 ILE A C 1
ATOM 1216 O O . ILE A 1 161 ? 23.518 36.568 -9.965 1.00 73.31 161 ILE A O 1
ATOM 1220 N N . ALA A 1 162 ? 23.829 38.679 -9.281 1.00 75.56 162 ALA A N 1
ATOM 1221 C CA . ALA A 1 162 ? 24.899 38.389 -8.351 1.00 75.56 162 ALA A CA 1
ATOM 1222 C C . ALA A 1 162 ? 24.539 38.956 -6.979 1.00 75.56 162 ALA A C 1
ATOM 1224 O O . ALA A 1 162 ? 23.944 40.029 -6.863 1.00 75.56 162 ALA A O 1
ATOM 1225 N N . VAL A 1 163 ? 24.877 38.191 -5.944 1.00 73.62 163 VAL A N 1
ATOM 1226 C CA . VAL A 1 163 ? 24.621 38.528 -4.546 1.00 73.62 163 VAL A CA 1
ATOM 1227 C C . VAL A 1 163 ? 25.959 38.582 -3.831 1.00 73.62 163 VAL A C 1
ATOM 1229 O O . VAL A 1 163 ? 26.726 37.622 -3.859 1.00 73.62 163 VAL A O 1
ATOM 1232 N N . VAL A 1 164 ? 26.231 39.707 -3.184 1.00 73.94 164 VAL A N 1
ATOM 1233 C CA . VAL A 1 164 ? 27.389 39.915 -2.320 1.00 73.94 164 VAL A CA 1
ATOM 1234 C C . VAL A 1 164 ? 26.878 40.054 -0.897 1.00 73.94 164 VAL A C 1
ATOM 1236 O O . VAL A 1 164 ? 26.053 40.914 -0.602 1.00 73.94 164 VAL A O 1
ATOM 1239 N N . SER A 1 165 ? 27.374 39.195 -0.017 1.00 69.94 165 SER A N 1
ATOM 1240 C CA . SER A 1 165 ? 27.075 39.182 1.413 1.00 69.94 165 SER A CA 1
ATOM 1241 C C . SER A 1 165 ? 28.397 38.976 2.167 1.00 69.94 165 SER A C 1
ATOM 1243 O O . SER A 1 165 ? 29.268 38.270 1.657 1.00 69.94 165 SER A O 1
ATOM 1245 N N . PRO A 1 166 ? 28.607 39.587 3.348 1.00 57.81 166 PRO A N 1
ATOM 1246 C CA . PRO A 1 166 ? 29.875 39.547 4.093 1.00 57.81 166 PRO A CA 1
ATOM 1247 C C . PRO A 1 166 ? 30.196 38.186 4.736 1.00 57.81 166 PRO A C 1
ATOM 1249 O O . PRO A 1 166 ? 31.159 38.061 5.492 1.00 57.81 166 PRO A O 1
ATOM 1252 N N . THR A 1 167 ? 29.381 37.174 4.481 1.00 53.62 167 THR A N 1
ATOM 1253 C CA . THR A 1 167 ? 29.508 35.800 4.963 1.00 53.62 167 THR A CA 1
ATOM 1254 C C . THR A 1 167 ? 30.424 34.980 4.041 1.00 53.62 167 THR A C 1
ATOM 1256 O O . THR A 1 167 ? 30.176 34.900 2.849 1.00 53.62 167 THR A O 1
ATOM 1259 N N . GLY A 1 168 ? 31.465 34.342 4.599 1.00 43.97 168 GLY A N 1
ATOM 1260 C CA . GLY A 1 168 ? 32.194 33.213 3.988 1.00 43.97 168 GLY A CA 1
ATOM 1261 C C . GLY A 1 168 ? 33.326 33.544 2.996 1.00 43.97 168 GLY A C 1
ATOM 1262 O O . GLY A 1 168 ? 33.102 34.029 1.893 1.00 43.97 168 GLY A O 1
ATOM 1263 N N . GLY A 1 169 ? 34.565 33.203 3.373 1.00 37.81 169 GLY A N 1
ATOM 1264 C CA . GLY A 1 169 ? 35.731 33.167 2.483 1.00 37.81 169 GLY A CA 1
ATOM 1265 C C . GLY A 1 169 ? 35.741 31.936 1.563 1.00 37.81 169 GLY A C 1
ATOM 1266 O O . GLY A 1 169 ? 35.151 30.902 1.855 1.00 37.81 169 GLY A O 1
ATOM 1267 N N . SER A 1 170 ? 36.433 32.059 0.434 1.00 36.06 170 SER A N 1
ATOM 1268 C CA . SER A 1 170 ? 36.481 31.125 -0.697 1.00 36.06 170 SER A CA 1
ATOM 1269 C C . SER A 1 170 ? 36.972 29.698 -0.368 1.00 36.06 170 SER A C 1
ATOM 1271 O O . SER A 1 170 ? 38.182 29.515 -0.212 1.00 36.06 170 SER A O 1
ATOM 1273 N N . ARG A 1 171 ? 36.070 28.692 -0.346 1.00 35.38 171 ARG A N 1
ATOM 1274 C CA . ARG A 1 171 ? 36.266 27.267 -0.751 1.00 35.38 171 ARG A CA 1
ATOM 1275 C C . ARG A 1 171 ? 34.957 26.435 -0.620 1.00 35.38 171 ARG A C 1
ATOM 1277 O O . ARG A 1 171 ? 34.057 26.881 0.083 1.00 35.38 171 ARG A O 1
ATOM 1284 N N . PRO A 1 172 ? 34.808 25.294 -1.336 1.00 39.50 172 PRO A N 1
ATOM 1285 C CA . PRO A 1 172 ? 33.516 24.624 -1.543 1.00 39.50 172 PRO A CA 1
ATOM 1286 C C . PRO A 1 172 ? 33.043 23.768 -0.355 1.00 39.50 172 PRO A C 1
ATOM 1288 O O . PRO A 1 172 ? 33.851 23.197 0.374 1.00 39.50 172 PRO A O 1
ATOM 1291 N N . ALA A 1 173 ? 31.719 23.662 -0.215 1.00 44.78 173 ALA A N 1
ATOM 1292 C CA . ALA A 1 173 ? 31.006 22.915 0.823 1.00 44.78 173 ALA A CA 1
ATOM 1293 C C . ALA A 1 173 ? 31.140 21.378 0.703 1.00 44.78 173 ALA A C 1
ATOM 1295 O O . ALA A 1 173 ? 31.571 20.843 -0.318 1.00 44.78 173 ALA A O 1
ATOM 1296 N N . GLY A 1 174 ? 30.768 20.659 1.772 1.00 44.72 174 GLY A N 1
ATOM 1297 C CA . GLY A 1 174 ? 30.804 19.195 1.826 1.00 44.72 174 GLY A CA 1
ATOM 1298 C C . GLY A 1 174 ? 29.784 18.568 0.875 1.00 44.72 174 GLY A C 1
ATOM 1299 O O . GLY A 1 174 ? 28.578 18.744 1.053 1.00 44.72 174 GLY A O 1
ATOM 1300 N N . GLN A 1 175 ? 30.273 17.827 -0.119 1.00 46.56 175 GLN A N 1
ATOM 1301 C CA . GLN A 1 175 ? 29.455 17.169 -1.130 1.00 46.56 175 GLN A CA 1
ATOM 1302 C C . GLN A 1 175 ? 29.555 15.649 -1.002 1.00 46.56 175 GLN A C 1
ATOM 1304 O O . GLN A 1 175 ? 30.649 15.087 -0.935 1.00 46.56 175 GLN A O 1
ATOM 1309 N N . VAL A 1 176 ? 28.409 14.972 -1.027 1.00 47.66 176 VAL A N 1
ATOM 1310 C CA . VAL A 1 176 ? 28.339 13.509 -1.121 1.00 47.66 176 VAL A CA 1
ATOM 1311 C C . VAL A 1 176 ? 27.488 13.101 -2.319 1.00 47.66 176 VAL A C 1
ATOM 1313 O O . VAL A 1 176 ? 26.475 13.731 -2.627 1.00 47.66 176 VAL A O 1
ATOM 1316 N N . LYS A 1 177 ? 27.929 12.047 -3.012 1.00 41.62 177 LYS A N 1
ATOM 1317 C CA . LYS A 1 177 ? 27.217 11.434 -4.137 1.00 41.62 177 LYS A CA 1
ATOM 1318 C C . LYS A 1 177 ? 26.401 10.247 -3.633 1.00 41.62 177 LYS A C 1
ATOM 1320 O O . LYS A 1 177 ? 26.963 9.346 -3.009 1.00 41.62 177 LYS A O 1
ATOM 1325 N N . ALA A 1 178 ? 25.116 10.223 -3.962 1.00 39.34 178 ALA A N 1
ATOM 1326 C CA . ALA A 1 178 ? 24.234 9.085 -3.770 1.00 39.34 178 ALA A CA 1
ATOM 1327 C C . ALA A 1 178 ? 23.897 8.468 -5.124 1.00 39.34 178 ALA A C 1
ATOM 1329 O O . ALA A 1 178 ? 23.389 9.149 -6.008 1.00 39.34 178 ALA A O 1
ATOM 1330 N N . THR A 1 179 ? 24.153 7.174 -5.286 1.00 38.97 179 THR A N 1
ATOM 1331 C CA . THR A 1 179 ? 23.642 6.412 -6.429 1.00 38.97 179 THR A CA 1
ATOM 1332 C C . THR A 1 179 ? 22.748 5.316 -5.875 1.00 38.97 179 THR A C 1
ATOM 1334 O O . THR A 1 179 ? 23.216 4.474 -5.103 1.00 38.97 179 THR A O 1
ATOM 1337 N N . GLY A 1 180 ? 21.466 5.346 -6.236 1.00 31.00 180 GLY A N 1
ATOM 1338 C CA . GLY A 1 180 ? 20.480 4.336 -5.868 1.00 31.00 180 GLY A CA 1
ATOM 1339 C C . GLY A 1 180 ? 20.716 3.012 -6.596 1.00 31.00 180 GLY A C 1
ATOM 1340 O O . GLY A 1 180 ? 19.913 2.601 -7.418 1.00 31.00 180 GLY A O 1
ATOM 1341 N N . THR A 1 181 ? 21.821 2.314 -6.319 1.00 31.69 181 THR A N 1
ATOM 1342 C CA . THR A 1 181 ? 22.043 0.957 -6.848 1.00 31.69 181 THR A CA 1
ATOM 1343 C C . THR A 1 181 ? 22.529 0.009 -5.758 1.00 31.69 181 THR A C 1
ATOM 1345 O O . THR A 1 181 ? 23.588 0.218 -5.160 1.00 31.69 181 THR A O 1
ATOM 1348 N N . ARG A 1 182 ? 21.774 -1.076 -5.523 1.00 30.69 182 ARG A N 1
ATOM 1349 C CA . ARG A 1 182 ? 22.207 -2.216 -4.698 1.00 30.69 182 ARG A CA 1
ATOM 1350 C C . ARG A 1 182 ? 23.446 -2.851 -5.334 1.00 30.69 182 ARG A C 1
ATOM 1352 O O . ARG A 1 182 ? 23.380 -3.328 -6.462 1.00 30.69 182 ARG A O 1
ATOM 1359 N N . SER A 1 183 ? 24.556 -2.916 -4.605 1.00 27.06 183 SER A N 1
ATOM 1360 C CA . SER A 1 183 ? 25.722 -3.710 -5.005 1.00 27.06 183 SER A CA 1
ATOM 1361 C C . SER A 1 183 ? 25.717 -5.056 -4.274 1.00 27.06 183 SER A C 1
ATOM 1363 O O . SER A 1 183 ? 25.699 -5.112 -3.046 1.00 27.06 183 SER A O 1
ATOM 1365 N N . HIS A 1 184 ? 25.724 -6.153 -5.037 1.00 28.28 184 HIS A N 1
ATOM 1366 C CA . HIS A 1 184 ? 26.072 -7.488 -4.542 1.00 28.28 184 HIS A CA 1
ATOM 1367 C C . HIS A 1 184 ? 27.593 -7.728 -4.682 1.00 28.28 184 HIS A C 1
ATOM 1369 O O . HIS A 1 184 ? 28.232 -7.097 -5.530 1.00 28.28 184 HIS A O 1
ATOM 1375 N N . PRO A 1 185 ? 28.204 -8.613 -3.866 1.00 29.12 185 PRO A N 1
ATOM 1376 C CA . PRO A 1 185 ? 29.641 -8.885 -3.916 1.00 29.12 185 PRO A CA 1
ATOM 1377 C C . PRO A 1 185 ? 30.031 -9.551 -5.244 1.00 29.12 185 PRO A C 1
ATOM 1379 O O . PRO A 1 185 ? 29.361 -10.478 -5.691 1.00 29.12 185 PRO A O 1
ATOM 1382 N N . LYS A 1 186 ? 31.121 -9.082 -5.864 1.00 29.45 186 LYS A N 1
ATOM 1383 C CA . LYS A 1 186 ? 31.674 -9.607 -7.125 1.00 29.45 186 LYS A CA 1
ATOM 1384 C C . LYS A 1 186 ? 32.122 -11.066 -6.985 1.00 29.45 186 LYS A C 1
ATOM 1386 O O . LYS A 1 186 ? 32.993 -11.355 -6.167 1.00 29.45 186 LYS A O 1
ATOM 1391 N N . GLU A 1 187 ? 31.621 -11.930 -7.863 1.00 28.70 187 GLU A N 1
ATOM 1392 C CA . GLU A 1 187 ? 32.155 -13.274 -8.109 1.00 28.70 187 GLU A CA 1
ATOM 1393 C C . GLU A 1 187 ? 32.917 -13.317 -9.450 1.00 28.70 187 GLU A C 1
ATOM 1395 O O . GLU A 1 187 ? 32.726 -12.470 -10.326 1.00 28.70 187 GLU A O 1
ATOM 1400 N N . ALA A 1 188 ? 33.876 -14.239 -9.547 1.00 30.39 188 ALA A N 1
ATOM 1401 C CA . ALA A 1 188 ? 34.983 -14.240 -10.502 1.00 30.39 188 ALA A CA 1
ATOM 1402 C C . ALA A 1 188 ? 34.588 -14.491 -11.973 1.00 30.39 188 ALA A C 1
ATOM 1404 O O . ALA A 1 188 ? 33.620 -15.176 -12.284 1.00 30.39 188 ALA A O 1
ATOM 1405 N N . LYS A 1 189 ? 35.410 -13.952 -12.882 1.00 31.88 189 LYS A N 1
ATOM 1406 C CA . LYS A 1 189 ? 35.241 -13.936 -14.345 1.00 31.88 189 LYS A CA 1
ATOM 1407 C C . LYS A 1 189 ? 35.765 -15.227 -15.008 1.00 31.88 189 LYS A C 1
ATOM 1409 O O . LYS A 1 189 ? 36.924 -15.564 -14.765 1.00 31.88 189 LYS A O 1
ATOM 1414 N N . PRO A 1 190 ? 35.006 -15.879 -15.913 1.00 28.66 190 PRO A N 1
ATOM 1415 C CA . PRO A 1 190 ? 35.583 -16.761 -16.934 1.00 28.66 190 PRO A CA 1
ATOM 1416 C C . PRO A 1 190 ? 35.108 -16.355 -18.364 1.00 28.66 190 PRO A C 1
ATOM 1418 O O . PRO A 1 190 ? 34.506 -15.292 -18.513 1.00 28.66 190 PRO A O 1
ATOM 1421 N N . PRO A 1 191 ? 35.556 -17.039 -19.438 1.00 29.12 191 PRO A N 1
ATOM 1422 C CA . PRO A 1 191 ? 36.285 -16.446 -20.558 1.00 29.12 191 PRO A CA 1
ATOM 1423 C C . PRO A 1 191 ? 35.406 -15.850 -21.674 1.00 29.12 191 PRO A C 1
ATOM 1425 O O . PRO A 1 191 ? 34.283 -16.281 -21.915 1.00 29.12 191 PRO A O 1
ATOM 1428 N N . GLN A 1 192 ? 35.984 -14.884 -22.398 1.00 29.03 192 GLN A N 1
ATOM 1429 C CA . GLN A 1 192 ? 35.413 -14.255 -23.593 1.00 29.03 192 GLN A CA 1
ATOM 1430 C C . GLN A 1 192 ? 35.206 -15.272 -24.724 1.00 29.03 192 GLN A C 1
ATOM 1432 O O . GLN A 1 192 ? 36.155 -15.943 -25.131 1.00 29.03 192 GLN A O 1
ATOM 1437 N N . ALA A 1 193 ? 33.992 -15.318 -25.273 1.00 29.81 193 ALA A N 1
ATOM 1438 C CA . ALA A 1 193 ? 33.717 -15.910 -26.576 1.00 29.81 193 ALA A CA 1
ATOM 1439 C C . ALA A 1 193 ? 33.741 -14.812 -27.652 1.00 29.81 193 ALA A C 1
ATOM 1441 O O . ALA A 1 193 ? 33.237 -13.708 -27.457 1.00 29.81 193 ALA A O 1
ATOM 1442 N N . THR A 1 194 ? 34.390 -15.112 -28.771 1.00 29.73 194 THR A N 1
ATOM 1443 C CA . THR A 1 194 ? 34.635 -14.214 -29.901 1.00 29.73 194 THR A CA 1
ATOM 1444 C C . THR A 1 194 ? 33.351 -13.927 -30.680 1.00 29.73 194 THR A C 1
ATOM 1446 O O . THR A 1 194 ? 32.705 -14.845 -31.183 1.00 29.73 194 THR A O 1
ATOM 1449 N N . LEU A 1 195 ? 33.014 -12.639 -30.801 1.00 35.38 195 LEU A N 1
ATOM 1450 C CA . LEU A 1 195 ? 31.951 -12.123 -31.665 1.00 35.38 195 LEU A CA 1
ATOM 1451 C C . LEU A 1 195 ? 32.266 -12.436 -33.140 1.00 35.38 195 LEU A C 1
ATOM 1453 O O . LEU A 1 195 ? 33.414 -12.307 -33.571 1.00 35.38 195 LEU A O 1
ATOM 1457 N N . ASP A 1 196 ? 31.249 -12.816 -33.914 1.00 39.34 196 ASP A N 1
ATOM 1458 C CA . ASP A 1 196 ? 31.365 -13.103 -35.346 1.00 39.34 196 ASP A CA 1
ATOM 1459 C C . ASP A 1 196 ? 31.738 -11.832 -36.131 1.00 39.34 196 ASP A C 1
ATOM 1461 O O . ASP A 1 196 ? 30.927 -10.927 -36.352 1.00 39.34 196 ASP A O 1
ATOM 1465 N N . LEU A 1 197 ? 33.003 -11.776 -36.553 1.00 37.38 197 LEU A N 1
ATOM 1466 C CA . LEU A 1 197 ? 33.606 -10.660 -37.283 1.00 37.38 197 LEU A CA 1
ATOM 1467 C C . LEU A 1 197 ? 32.930 -10.392 -38.638 1.00 37.38 197 LEU A C 1
ATOM 1469 O O . LEU A 1 197 ? 33.050 -9.286 -39.162 1.00 37.38 197 LEU A O 1
ATOM 1473 N N . SER A 1 198 ? 32.192 -11.358 -39.199 1.00 36.44 198 SER A N 1
ATOM 1474 C CA . SER A 1 198 ? 31.475 -11.170 -40.466 1.00 36.44 198 SER A CA 1
ATOM 1475 C C . SER A 1 198 ? 30.247 -10.264 -40.320 1.00 36.44 198 SER A C 1
ATOM 1477 O O . SER A 1 198 ? 29.917 -9.511 -41.240 1.00 36.44 198 SER A O 1
ATOM 1479 N N . LEU A 1 199 ? 29.619 -10.261 -39.139 1.00 41.16 199 LEU A N 1
ATOM 1480 C CA . LEU A 1 199 ? 28.512 -9.364 -38.810 1.00 41.16 199 LEU A CA 1
ATOM 1481 C C . LEU A 1 199 ? 29.019 -7.931 -38.572 1.00 41.16 199 LEU A C 1
ATOM 1483 O O . LEU A 1 199 ? 28.417 -6.973 -39.051 1.00 41.16 199 LEU A O 1
ATOM 1487 N N . LEU A 1 200 ? 30.168 -7.793 -37.900 1.00 38.31 200 LEU A N 1
ATOM 1488 C CA . LEU A 1 200 ? 30.839 -6.510 -37.651 1.00 38.31 200 LEU A CA 1
ATOM 1489 C C . LEU A 1 200 ? 31.339 -5.846 -38.943 1.00 38.31 200 LEU A C 1
ATOM 1491 O O . LEU A 1 200 ? 31.091 -4.660 -39.142 1.00 38.31 200 LEU A O 1
ATOM 1495 N N . ALA A 1 201 ? 31.954 -6.609 -39.852 1.00 39.56 201 ALA A N 1
ATOM 1496 C CA . ALA A 1 201 ? 32.455 -6.085 -41.126 1.00 39.56 201 ALA A CA 1
ATOM 1497 C C . ALA A 1 201 ? 31.329 -5.578 -42.045 1.00 39.56 20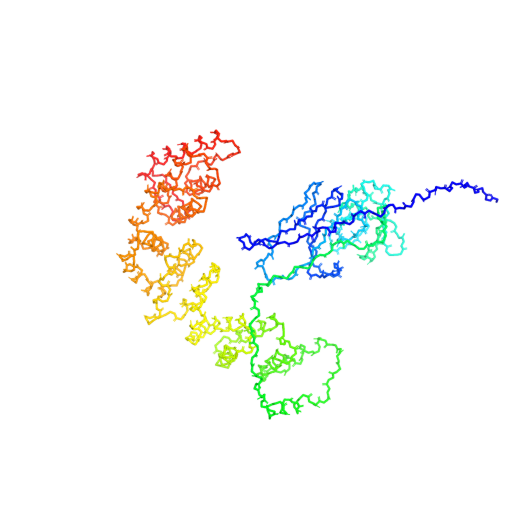1 ALA A C 1
ATOM 1499 O O . ALA A 1 201 ? 31.501 -4.609 -42.784 1.00 39.56 201 ALA A O 1
ATOM 1500 N N . ARG A 1 202 ? 30.149 -6.207 -41.980 1.00 40.59 202 ARG A N 1
ATOM 1501 C CA . ARG A 1 202 ? 28.976 -5.787 -42.756 1.00 40.59 202 ARG A CA 1
ATOM 1502 C C . ARG A 1 202 ? 28.365 -4.489 -42.213 1.00 40.59 202 ARG A C 1
ATOM 1504 O O . ARG A 1 202 ? 27.938 -3.650 -42.996 1.00 40.59 202 ARG A O 1
ATOM 1511 N N . ILE A 1 203 ? 28.408 -4.299 -40.894 1.00 38.84 203 ILE A N 1
ATOM 1512 C CA . ILE A 1 203 ? 27.978 -3.069 -40.215 1.00 38.84 203 ILE A CA 1
ATOM 1513 C C . ILE A 1 203 ? 28.980 -1.923 -40.450 1.00 38.84 203 ILE A C 1
ATOM 1515 O O . ILE A 1 203 ? 28.569 -0.791 -40.676 1.00 38.84 203 ILE A O 1
ATOM 1519 N N . GLU A 1 204 ? 30.291 -2.186 -40.458 1.00 38.50 204 GLU A N 1
ATOM 1520 C CA . GLU A 1 204 ? 31.308 -1.171 -40.794 1.00 38.50 204 GLU A CA 1
ATOM 1521 C C . GLU A 1 204 ? 31.244 -0.712 -42.259 1.00 38.50 204 GLU A C 1
ATOM 1523 O O . GLU A 1 204 ? 31.485 0.462 -42.548 1.00 38.50 204 GLU A O 1
ATOM 1528 N N . HIS A 1 205 ? 30.881 -1.601 -43.188 1.00 41.34 205 HIS A N 1
ATOM 1529 C CA . HIS A 1 205 ? 30.715 -1.233 -44.595 1.00 41.34 205 HIS A CA 1
ATOM 1530 C C . HIS A 1 205 ? 29.522 -0.291 -44.816 1.00 41.34 205 HIS A C 1
ATOM 1532 O O . HIS A 1 205 ? 29.626 0.649 -45.597 1.00 41.34 205 HIS A O 1
ATOM 1538 N N . GLU A 1 206 ? 28.419 -0.491 -44.091 1.00 39.53 206 GLU A N 1
ATOM 1539 C CA . GLU A 1 206 ? 27.242 0.384 -44.186 1.00 39.53 206 GLU A CA 1
ATOM 1540 C C . GLU A 1 206 ? 27.423 1.717 -43.430 1.00 39.53 206 GLU A C 1
ATOM 1542 O O . GLU A 1 206 ? 26.840 2.723 -43.825 1.00 39.53 206 GLU A O 1
ATOM 1547 N N . LEU A 1 207 ? 28.286 1.765 -42.404 1.00 35.22 207 LEU A N 1
ATOM 1548 C CA . LEU A 1 207 ? 28.589 2.973 -41.614 1.00 35.22 207 LEU A CA 1
ATOM 1549 C C . LEU A 1 207 ? 29.740 3.840 -42.163 1.00 35.22 207 LEU A C 1
ATOM 1551 O O . LEU A 1 207 ? 29.984 4.923 -41.638 1.00 35.22 207 LEU A O 1
ATOM 1555 N N . SER A 1 208 ? 30.476 3.382 -43.181 1.00 34.47 208 SER A N 1
ATOM 1556 C CA . SER A 1 208 ? 31.628 4.106 -43.757 1.00 34.47 208 SER A CA 1
ATOM 1557 C C . SER A 1 208 ? 31.285 4.974 -44.975 1.00 34.47 208 SER A C 1
ATOM 1559 O O . SER A 1 208 ? 32.183 5.537 -45.605 1.00 34.47 208 SER A O 1
ATOM 1561 N N . LEU A 1 209 ? 29.997 5.134 -45.297 1.00 32.88 209 LEU A N 1
ATOM 1562 C CA . LEU A 1 209 ? 29.555 6.094 -46.306 1.00 32.88 209 LEU A CA 1
ATOM 1563 C C . LEU A 1 209 ? 29.644 7.533 -45.744 1.00 32.88 209 LEU A C 1
ATOM 1565 O O . LEU A 1 209 ? 29.113 7.801 -44.667 1.00 32.88 209 LEU A O 1
ATOM 1569 N N . PRO A 1 210 ? 30.335 8.466 -46.428 1.00 31.05 210 PRO A N 1
ATOM 1570 C CA . PRO A 1 210 ? 30.687 9.760 -45.850 1.00 31.05 210 PRO A CA 1
ATOM 1571 C C . PRO A 1 210 ? 29.617 10.839 -46.085 1.00 31.05 210 PRO A C 1
ATOM 1573 O O . PRO A 1 210 ? 29.504 11.353 -47.194 1.00 31.05 210 PRO A O 1
ATOM 1576 N N . SER A 1 211 ? 28.902 11.222 -45.021 1.00 31.42 211 SER A N 1
ATOM 1577 C CA . SER A 1 211 ? 28.227 12.526 -44.790 1.00 31.42 211 SER A CA 1
ATOM 1578 C C . SER A 1 211 ? 27.409 12.399 -43.491 1.00 31.42 211 SER A C 1
ATOM 1580 O O . SER A 1 211 ? 26.641 11.450 -43.410 1.00 31.42 211 SER A O 1
ATOM 1582 N N . CYS A 1 212 ? 27.454 13.203 -42.426 1.00 27.77 212 CYS A N 1
ATOM 1583 C CA . CYS A 1 212 ? 28.052 14.485 -42.024 1.00 27.77 212 CYS A CA 1
ATOM 1584 C C . CYS A 1 212 ? 28.235 14.394 -40.479 1.00 27.77 212 CYS A C 1
ATOM 1586 O O . CYS A 1 212 ? 27.581 13.583 -39.837 1.00 27.77 212 CYS A O 1
ATOM 1588 N N . GLY A 1 213 ? 29.204 15.034 -39.817 1.00 30.61 213 GLY A N 1
ATOM 1589 C CA . GLY A 1 213 ? 29.167 16.462 -39.482 1.00 30.61 213 GLY A CA 1
ATOM 1590 C C . GLY A 1 213 ? 28.149 16.738 -38.365 1.00 30.61 213 GLY A C 1
ATOM 1591 O O . GLY A 1 213 ? 26.980 16.915 -38.666 1.00 30.61 213 GLY A O 1
ATOM 1592 N N . MET A 1 214 ? 28.593 16.729 -37.100 1.00 31.22 214 MET A N 1
ATOM 1593 C CA . MET A 1 214 ? 27.766 16.966 -35.906 1.00 31.22 214 MET A CA 1
ATOM 1594 C C . MET A 1 214 ? 27.428 18.450 -35.720 1.00 31.22 214 MET A C 1
ATOM 1596 O O . MET A 1 214 ? 28.065 19.105 -34.907 1.00 31.22 214 MET A O 1
ATOM 1600 N N . ASP A 1 215 ? 26.425 18.942 -36.436 1.00 30.47 215 ASP A N 1
ATOM 1601 C CA . ASP A 1 215 ? 25.674 20.158 -36.114 1.00 30.47 215 ASP A CA 1
ATOM 1602 C C . ASP A 1 215 ? 24.273 19.979 -36.736 1.00 30.47 215 ASP A C 1
ATOM 1604 O O . ASP A 1 215 ? 24.189 19.571 -37.887 1.00 30.47 215 ASP A O 1
ATOM 1608 N N . GLU A 1 216 ? 23.196 20.273 -35.994 1.00 32.66 216 GLU A N 1
ATOM 1609 C CA . GLU A 1 216 ? 21.761 20.146 -36.375 1.00 32.66 216 GLU A CA 1
ATOM 1610 C C . GLU A 1 216 ? 21.031 18.836 -35.990 1.00 32.66 216 GLU A C 1
ATOM 1612 O O . GLU A 1 216 ? 20.611 18.041 -36.826 1.00 32.66 216 GLU A O 1
ATOM 1617 N N . LEU A 1 217 ? 20.721 18.691 -34.694 1.00 35.34 217 LEU A N 1
ATOM 1618 C CA . LEU A 1 217 ? 19.743 17.716 -34.167 1.00 35.34 217 LEU A CA 1
ATOM 1619 C C . LEU A 1 217 ? 18.309 17.897 -34.728 1.00 35.34 217 LEU A C 1
ATOM 1621 O O . LEU A 1 217 ? 17.501 16.976 -34.642 1.00 35.34 217 LEU A O 1
ATOM 1625 N N . ASP A 1 218 ? 17.995 19.044 -35.341 1.00 34.59 218 ASP A N 1
ATOM 1626 C CA . ASP A 1 218 ? 16.691 19.314 -35.973 1.00 34.59 218 ASP A CA 1
ATOM 1627 C C . ASP A 1 218 ? 16.593 18.772 -37.418 1.00 34.59 218 ASP A C 1
ATOM 1629 O O . ASP A 1 218 ? 15.492 18.528 -37.925 1.00 34.59 218 ASP A O 1
ATOM 1633 N N . ALA A 1 219 ? 17.727 18.513 -38.083 1.00 37.62 219 ALA A N 1
ATOM 1634 C CA . ALA A 1 219 ? 17.756 17.902 -39.415 1.00 37.62 219 ALA A CA 1
ATOM 1635 C C . ALA A 1 219 ? 17.527 16.377 -39.357 1.00 37.62 219 ALA A C 1
ATOM 1637 O O . ALA A 1 219 ? 16.906 15.807 -40.261 1.00 37.62 219 ALA A O 1
ATOM 1638 N N . ASP A 1 220 ? 17.925 15.728 -38.258 1.00 41.22 220 ASP A N 1
ATOM 1639 C CA . ASP A 1 220 ? 17.744 14.287 -38.039 1.00 41.22 220 ASP A CA 1
ATOM 1640 C C . ASP A 1 220 ? 16.279 13.898 -37.804 1.00 41.22 220 ASP A C 1
ATOM 1642 O O . ASP A 1 220 ? 15.853 12.829 -38.239 1.00 41.22 220 ASP A O 1
ATOM 1646 N N . GLN A 1 221 ? 15.463 14.781 -37.219 1.00 37.88 221 GLN A N 1
ATOM 1647 C CA . GLN A 1 221 ? 14.014 14.565 -37.121 1.00 37.88 221 GLN A CA 1
ATOM 1648 C C . GLN A 1 221 ? 13.378 14.489 -38.525 1.00 37.88 221 GLN A C 1
ATOM 1650 O O . GLN A 1 221 ? 12.547 13.623 -38.793 1.00 37.88 221 GLN A O 1
ATOM 1655 N N . SER A 1 222 ? 13.845 15.330 -39.455 1.00 36.28 222 SER A N 1
ATOM 1656 C CA . SER A 1 222 ? 13.373 15.350 -40.847 1.00 36.28 222 SER A CA 1
ATOM 1657 C C . SER A 1 222 ? 13.904 14.167 -41.673 1.00 36.28 222 SER A C 1
ATOM 1659 O O . SER A 1 222 ? 13.222 13.702 -42.586 1.00 36.28 222 SER A O 1
ATOM 1661 N N . GLN A 1 223 ? 15.092 13.636 -41.353 1.00 40.19 223 GLN A N 1
ATOM 1662 C CA . GLN A 1 223 ? 15.610 12.403 -41.963 1.00 40.19 223 GLN A CA 1
ATOM 1663 C C . GLN A 1 223 ? 14.944 11.136 -41.401 1.00 40.19 223 GLN A C 1
ATOM 1665 O O . GLN A 1 223 ? 14.690 10.196 -42.156 1.00 40.19 223 GLN A O 1
ATOM 1670 N N . LEU A 1 224 ? 14.588 11.117 -40.113 1.00 38.19 224 LEU A N 1
ATOM 1671 C CA . LEU A 1 224 ? 13.783 10.057 -39.497 1.00 38.19 224 LEU A CA 1
ATOM 1672 C C . LEU A 1 224 ? 12.362 10.009 -40.075 1.00 38.19 224 LEU A C 1
ATOM 1674 O O . LEU A 1 224 ? 11.852 8.914 -40.323 1.00 38.19 224 LEU A O 1
ATOM 1678 N N . ASP A 1 225 ? 11.771 11.168 -40.377 1.00 39.56 225 ASP A N 1
ATOM 1679 C CA . ASP A 1 225 ? 10.489 11.273 -41.086 1.00 39.56 225 ASP A CA 1
ATOM 1680 C C . ASP A 1 225 ? 10.610 10.879 -42.576 1.00 39.56 225 ASP A C 1
ATOM 1682 O O . ASP A 1 225 ? 9.702 10.260 -43.138 1.00 39.56 225 ASP A O 1
ATOM 1686 N N . ALA A 1 226 ? 11.755 11.148 -43.221 1.00 38.91 226 ALA A N 1
ATOM 1687 C CA . ALA A 1 226 ? 12.036 10.720 -44.598 1.00 38.91 226 ALA A CA 1
ATOM 1688 C C . ALA A 1 226 ? 12.283 9.201 -44.736 1.00 38.91 226 ALA A C 1
ATOM 1690 O O . ALA A 1 226 ? 12.097 8.635 -45.815 1.00 38.91 226 ALA A O 1
ATOM 1691 N N . LEU A 1 227 ? 12.642 8.514 -43.646 1.00 40.12 227 LEU A N 1
ATOM 1692 C CA . LEU A 1 227 ? 12.821 7.057 -43.576 1.00 40.12 227 LEU A CA 1
ATOM 1693 C C . LEU A 1 227 ? 11.508 6.274 -43.397 1.00 40.12 227 LEU A C 1
ATOM 1695 O O . LEU A 1 227 ? 11.558 5.079 -43.099 1.00 40.12 227 LEU A O 1
ATOM 1699 N N . GLY A 1 228 ? 10.345 6.895 -43.637 1.00 33.69 228 GLY A N 1
ATOM 1700 C CA . GLY A 1 228 ? 8.985 6.348 -43.478 1.00 33.69 228 GLY A CA 1
ATOM 1701 C C . GLY A 1 228 ? 8.637 5.034 -44.208 1.00 33.69 228 GLY A C 1
ATOM 1702 O O . GLY A 1 228 ? 7.472 4.640 -44.233 1.00 33.69 228 GLY A O 1
ATOM 1703 N N . HIS A 1 229 ? 9.617 4.322 -44.771 1.00 39.78 229 HIS A N 1
ATOM 1704 C CA . HIS A 1 229 ? 9.461 3.015 -45.408 1.00 39.78 229 HIS A CA 1
ATOM 1705 C C . HIS A 1 229 ? 10.476 1.935 -44.992 1.00 39.78 229 HIS A C 1
ATOM 1707 O O . HIS A 1 229 ? 10.341 0.803 -45.456 1.00 39.78 229 HIS A O 1
ATOM 1713 N N . PHE A 1 230 ? 11.438 2.212 -44.103 1.00 39.91 230 PHE A N 1
ATOM 1714 C CA . PHE A 1 230 ? 12.367 1.187 -43.610 1.00 39.91 230 PHE A CA 1
ATOM 1715 C C . PHE A 1 230 ? 12.234 0.961 -42.106 1.00 39.91 230 PHE A C 1
ATOM 1717 O O . PHE A 1 230 ? 12.157 1.892 -41.312 1.00 39.91 230 PHE A O 1
ATOM 1724 N N . ASP A 1 231 ? 12.195 -0.318 -41.731 1.00 46.50 231 ASP A N 1
ATOM 1725 C CA . ASP A 1 231 ? 12.148 -0.796 -40.353 1.00 46.50 231 ASP A CA 1
ATOM 1726 C C . ASP A 1 231 ? 13.374 -0.263 -39.590 1.00 46.50 231 ASP A C 1
ATOM 1728 O O . ASP A 1 231 ? 14.477 -0.781 -39.750 1.00 46.50 231 ASP A O 1
ATOM 1732 N N . GLN A 1 232 ? 13.191 0.797 -38.793 1.00 46.25 232 GLN A N 1
ATOM 1733 C CA . GLN A 1 232 ? 14.252 1.519 -38.064 1.00 46.25 232 GLN A CA 1
ATOM 1734 C C . GLN A 1 232 ? 14.908 0.671 -36.947 1.00 46.25 232 GLN A C 1
ATOM 1736 O O . GLN A 1 232 ? 15.855 1.097 -36.283 1.00 46.25 232 GLN A O 1
ATOM 1741 N N . MET A 1 233 ? 14.431 -0.561 -36.740 1.00 48.25 233 MET A N 1
ATOM 1742 C CA . MET A 1 233 ? 14.824 -1.448 -35.644 1.00 48.25 233 MET A CA 1
ATOM 1743 C C . MET A 1 233 ? 16.296 -1.895 -35.638 1.00 48.25 233 MET A C 1
ATOM 1745 O O . MET A 1 233 ? 16.888 -1.901 -34.558 1.00 48.25 233 MET A O 1
ATOM 1749 N N . PRO A 1 234 ? 16.939 -2.257 -36.767 1.00 48.34 234 PRO A N 1
ATOM 1750 C CA . PRO A 1 234 ? 18.353 -2.640 -36.765 1.00 48.34 234 PRO A CA 1
ATOM 1751 C C . PRO A 1 234 ? 19.272 -1.495 -36.331 1.00 48.34 234 PRO A C 1
ATOM 1753 O O . PRO A 1 234 ? 20.254 -1.734 -35.635 1.00 48.34 234 PRO A O 1
ATOM 1756 N N . TYR A 1 235 ? 18.924 -0.260 -36.701 1.00 48.03 235 TYR A N 1
ATOM 1757 C CA . TYR A 1 235 ? 19.690 0.940 -36.379 1.00 48.03 235 TYR A CA 1
ATOM 1758 C C . TYR A 1 235 ? 19.627 1.264 -34.879 1.00 48.03 235 TYR A C 1
ATOM 1760 O O . TYR A 1 235 ? 20.665 1.447 -34.245 1.00 48.03 235 TYR A O 1
ATOM 1768 N N . LEU A 1 236 ? 18.429 1.228 -34.283 1.00 49.44 236 LEU A N 1
ATOM 1769 C CA . LEU A 1 236 ? 18.241 1.466 -32.846 1.00 49.44 236 LEU A CA 1
ATOM 1770 C C . LEU A 1 236 ? 18.907 0.387 -31.978 1.00 49.44 236 LEU A C 1
ATOM 1772 O O . LEU A 1 236 ? 19.544 0.711 -30.976 1.00 49.44 236 LEU A O 1
ATOM 1776 N N . VAL A 1 237 ? 18.824 -0.887 -32.383 1.00 49.69 237 VAL A N 1
ATOM 1777 C CA . VAL A 1 237 ? 19.507 -1.990 -31.685 1.00 49.69 237 VAL A CA 1
ATOM 1778 C C . VAL A 1 237 ? 21.027 -1.836 -31.783 1.00 49.69 237 VAL A C 1
ATOM 1780 O O . VAL A 1 237 ? 21.701 -1.923 -30.759 1.00 49.69 237 VAL A O 1
ATOM 1783 N N . ALA A 1 238 ? 21.569 -1.541 -32.971 1.00 51.34 238 ALA A N 1
ATOM 1784 C CA . ALA A 1 238 ? 23.005 -1.343 -33.163 1.00 51.34 238 ALA A CA 1
ATOM 1785 C C . ALA A 1 238 ? 23.545 -0.149 -32.355 1.00 51.34 238 ALA A C 1
ATOM 1787 O O . ALA A 1 238 ? 24.591 -0.271 -31.714 1.00 51.34 238 ALA A O 1
ATOM 1788 N N . MET A 1 239 ? 22.813 0.970 -32.324 1.00 47.47 239 MET A N 1
ATOM 1789 C CA . MET A 1 239 ? 23.135 2.142 -31.502 1.00 47.47 239 MET A CA 1
ATOM 1790 C C . MET A 1 239 ? 23.163 1.801 -30.007 1.00 47.47 239 MET A C 1
ATOM 1792 O O . MET A 1 239 ? 24.150 2.096 -29.329 1.00 47.47 239 MET A O 1
ATOM 1796 N N . ALA A 1 240 ? 22.131 1.115 -29.506 1.00 48.78 240 ALA A N 1
ATOM 1797 C CA . ALA A 1 240 ? 22.034 0.730 -28.101 1.00 48.78 240 ALA A CA 1
ATOM 1798 C C . ALA A 1 240 ? 23.162 -0.229 -27.677 1.00 48.78 240 ALA A C 1
ATOM 1800 O O . ALA A 1 240 ? 23.748 -0.058 -26.609 1.00 48.78 240 ALA A O 1
ATOM 1801 N N . THR A 1 241 ? 23.521 -1.201 -28.525 1.00 47.91 241 THR A N 1
ATOM 1802 C CA . THR A 1 241 ? 24.579 -2.176 -28.209 1.00 47.91 241 THR A CA 1
ATOM 1803 C C . THR A 1 241 ? 26.000 -1.636 -28.386 1.00 47.91 241 THR A C 1
ATOM 1805 O O . THR A 1 241 ? 26.903 -2.085 -27.683 1.00 47.91 241 THR A O 1
ATOM 1808 N N . LYS A 1 242 ? 26.228 -0.690 -29.311 1.00 43.84 242 LYS A N 1
ATOM 1809 C CA . LYS A 1 242 ? 27.578 -0.210 -29.670 1.00 43.84 242 LYS A CA 1
ATOM 1810 C C . LYS A 1 242 ? 28.004 1.045 -28.906 1.00 43.84 242 LYS A C 1
ATOM 1812 O O . LYS A 1 242 ? 29.178 1.161 -28.565 1.00 43.84 242 LYS A O 1
ATOM 1817 N N . HIS A 1 243 ? 27.081 1.969 -28.635 1.00 40.31 243 HIS A N 1
ATOM 1818 C CA . HIS A 1 243 ? 27.415 3.287 -28.078 1.00 40.31 243 HIS A CA 1
ATOM 1819 C C . HIS A 1 243 ? 27.001 3.473 -26.613 1.00 40.31 243 HIS A C 1
ATOM 1821 O O . HIS A 1 243 ? 27.624 4.266 -25.912 1.00 40.31 243 HIS A O 1
ATOM 1827 N N . TYR A 1 244 ? 26.018 2.708 -26.127 1.00 44.31 244 TYR A N 1
ATOM 1828 C CA . TYR A 1 244 ? 25.389 2.926 -24.817 1.00 44.31 244 TYR A CA 1
ATOM 1829 C C . TYR A 1 244 ? 25.345 1.665 -23.945 1.00 44.31 244 TYR A C 1
ATOM 1831 O O . TYR A 1 244 ? 24.442 1.499 -23.130 1.00 44.31 244 TYR A O 1
ATOM 1839 N N . SER A 1 245 ? 26.338 0.777 -24.066 1.00 43.81 245 SER A N 1
ATOM 1840 C CA . SER A 1 245 ? 26.370 -0.523 -23.369 1.00 43.81 245 SER A CA 1
ATOM 1841 C C . SER A 1 245 ? 26.264 -0.448 -21.835 1.00 43.81 245 SER A C 1
ATOM 1843 O O . SER A 1 245 ? 25.939 -1.449 -21.201 1.00 43.81 245 SER A O 1
ATOM 1845 N N . ASN A 1 246 ? 26.488 0.730 -21.243 1.00 43.09 246 ASN A N 1
ATOM 1846 C CA . ASN A 1 246 ? 26.392 0.976 -19.803 1.00 43.09 246 ASN A CA 1
ATOM 1847 C C . ASN A 1 246 ? 25.205 1.872 -19.393 1.00 43.09 246 ASN A C 1
ATOM 1849 O O . ASN A 1 246 ? 25.049 2.131 -18.201 1.00 43.09 246 ASN A O 1
ATOM 1853 N N . ASP A 1 247 ? 24.389 2.358 -20.336 1.00 47.22 247 ASP A N 1
ATOM 1854 C CA . ASP A 1 247 ? 23.277 3.272 -20.047 1.00 47.22 247 ASP A CA 1
ATOM 1855 C C . ASP A 1 247 ? 21.934 2.525 -20.034 1.00 47.22 247 ASP A C 1
ATOM 1857 O O . ASP A 1 247 ? 21.307 2.235 -21.059 1.00 47.22 247 ASP A O 1
ATOM 1861 N N . GLN A 1 248 ? 21.501 2.180 -18.822 1.00 49.28 248 GLN A N 1
ATOM 1862 C CA . GLN A 1 248 ? 20.281 1.418 -18.543 1.00 49.28 248 GLN A CA 1
ATOM 1863 C C . GLN A 1 248 ? 19.014 2.148 -19.026 1.00 49.28 248 GLN A C 1
ATOM 1865 O O . GLN A 1 248 ? 18.037 1.516 -19.435 1.00 49.28 248 GLN A O 1
ATOM 1870 N N . SER A 1 249 ? 19.065 3.478 -19.039 1.00 42.34 249 SER A N 1
ATOM 1871 C CA . SER A 1 249 ? 18.002 4.384 -19.471 1.00 42.34 249 SER A CA 1
ATOM 1872 C C . SER A 1 249 ? 17.730 4.232 -20.967 1.00 42.34 249 SER A C 1
ATOM 1874 O O . SER A 1 249 ? 16.579 4.114 -21.382 1.00 42.34 249 SER A O 1
ATOM 1876 N N . PHE A 1 250 ? 18.783 4.128 -21.783 1.00 49.34 250 PHE A N 1
ATOM 1877 C CA . PHE A 1 250 ? 18.658 4.029 -23.238 1.00 49.34 250 PHE A CA 1
ATOM 1878 C C . PHE A 1 250 ? 18.184 2.641 -23.696 1.00 49.34 250 PHE A C 1
ATOM 1880 O O . PHE A 1 250 ? 17.377 2.531 -24.620 1.00 49.34 250 PHE A O 1
ATOM 1887 N N . LEU A 1 251 ? 18.592 1.567 -23.010 1.00 49.81 251 LEU A N 1
ATOM 1888 C CA . LEU A 1 251 ? 18.065 0.215 -23.253 1.00 49.81 251 LEU A CA 1
ATOM 1889 C C . LEU A 1 251 ? 16.584 0.095 -22.866 1.00 49.81 251 LEU A C 1
ATOM 1891 O O . LEU A 1 251 ? 15.814 -0.541 -23.587 1.00 49.81 251 LEU A O 1
ATOM 1895 N N . ASN A 1 252 ? 16.165 0.750 -21.779 1.00 47.38 252 ASN A N 1
ATOM 1896 C CA . ASN A 1 252 ? 14.756 0.846 -21.399 1.00 47.38 252 ASN A CA 1
ATOM 1897 C C . ASN A 1 252 ? 13.950 1.666 -22.417 1.00 47.38 252 ASN A C 1
ATOM 1899 O O . ASN A 1 252 ? 12.871 1.234 -22.809 1.00 47.38 252 ASN A O 1
ATOM 1903 N N . VAL A 1 253 ? 14.484 2.785 -22.917 1.00 47.03 253 VAL A N 1
ATOM 1904 C CA . VAL A 1 253 ? 13.869 3.578 -24.000 1.00 47.03 253 VAL A CA 1
ATOM 1905 C C . VAL A 1 253 ? 13.788 2.778 -25.303 1.00 47.03 253 VAL A C 1
ATOM 1907 O O . VAL A 1 253 ? 12.760 2.814 -25.973 1.00 47.03 253 VAL A O 1
ATOM 1910 N N . THR A 1 254 ? 14.807 1.981 -25.632 1.00 52.59 254 THR A N 1
ATOM 1911 C CA . THR A 1 254 ? 14.807 1.112 -26.821 1.00 52.59 254 THR A CA 1
ATOM 1912 C C . THR A 1 254 ? 13.778 -0.014 -26.678 1.00 52.59 254 THR A C 1
ATOM 1914 O O . THR A 1 254 ? 13.045 -0.292 -27.621 1.00 52.59 254 THR A O 1
ATOM 1917 N N . ALA A 1 255 ? 13.641 -0.616 -25.490 1.00 50.09 255 ALA A N 1
ATOM 1918 C CA . ALA A 1 255 ? 12.600 -1.603 -25.191 1.00 50.09 255 ALA A CA 1
ATOM 1919 C C . ALA A 1 255 ? 11.184 -0.994 -25.204 1.00 50.09 255 ALA A C 1
ATOM 1921 O O . ALA A 1 255 ? 10.256 -1.606 -25.727 1.00 50.09 255 ALA A O 1
ATOM 1922 N N . VAL A 1 256 ? 11.010 0.228 -24.694 1.00 49.59 256 VAL A N 1
ATOM 1923 C CA . VAL A 1 256 ? 9.744 0.980 -24.758 1.00 49.59 256 VAL A CA 1
ATOM 1924 C C . VAL A 1 256 ? 9.402 1.349 -26.209 1.00 49.59 256 VAL A C 1
ATOM 1926 O O . VAL A 1 256 ? 8.261 1.153 -26.633 1.00 49.59 256 VAL A O 1
ATOM 1929 N N . GLY A 1 257 ? 10.386 1.783 -27.003 1.00 53.31 257 GLY A N 1
ATOM 1930 C CA . GLY A 1 257 ? 10.249 2.058 -28.437 1.00 53.31 257 GLY A CA 1
ATOM 1931 C C . GLY A 1 257 ? 9.930 0.805 -29.262 1.00 53.31 257 GLY A C 1
ATOM 1932 O O . GLY A 1 257 ? 9.060 0.841 -30.132 1.00 53.31 257 GLY A O 1
ATOM 1933 N N . LEU A 1 258 ? 10.538 -0.338 -28.921 1.00 51.03 258 LEU A N 1
ATOM 1934 C CA . LEU A 1 258 ? 10.264 -1.656 -29.514 1.00 51.03 258 LEU A CA 1
ATOM 1935 C C . LEU A 1 258 ? 8.811 -2.111 -29.317 1.00 51.03 258 LEU A C 1
ATOM 1937 O O . LEU A 1 258 ? 8.283 -2.842 -30.155 1.00 51.03 258 LEU A O 1
ATOM 1941 N N . VAL A 1 259 ? 8.152 -1.688 -28.233 1.00 48.19 259 VAL A N 1
ATOM 1942 C CA . VAL A 1 259 ? 6.804 -2.160 -27.873 1.00 48.19 259 VAL A CA 1
ATOM 1943 C C . VAL A 1 259 ? 5.697 -1.139 -28.152 1.00 48.19 259 VAL A C 1
ATOM 1945 O O . VAL A 1 259 ? 4.515 -1.496 -28.167 1.00 48.19 259 VAL A O 1
ATOM 1948 N N . GLY A 1 260 ? 6.052 0.101 -28.501 1.00 51.97 260 GLY A N 1
ATOM 1949 C CA . GLY A 1 260 ? 5.117 1.040 -29.133 1.00 51.97 260 GLY A CA 1
ATOM 1950 C C . GLY A 1 260 ? 4.430 0.431 -30.365 1.00 51.97 260 GLY A C 1
ATOM 1951 O O . GLY A 1 260 ? 3.252 0.689 -30.614 1.00 51.97 260 GLY A O 1
ATOM 1952 N N . ASN A 1 261 ? 5.113 -0.487 -31.057 1.00 51.38 261 ASN A N 1
ATOM 1953 C CA . ASN A 1 261 ? 4.553 -1.287 -32.141 1.00 51.38 261 ASN A CA 1
ATOM 1954 C C . ASN A 1 261 ? 3.943 -2.597 -31.595 1.00 51.38 261 ASN A C 1
ATOM 1956 O O . ASN A 1 261 ? 4.558 -3.668 -31.620 1.00 51.38 261 ASN A O 1
ATOM 1960 N N . LYS A 1 262 ? 2.734 -2.491 -31.023 1.00 53.75 262 LYS A N 1
ATOM 1961 C CA . LYS A 1 262 ? 2.008 -3.590 -30.358 1.00 53.75 262 LYS A CA 1
ATOM 1962 C C . LYS A 1 262 ? 1.980 -4.865 -31.215 1.00 53.75 262 LYS A C 1
ATOM 1964 O O . LYS A 1 262 ? 1.233 -4.953 -32.184 1.00 53.75 262 LYS A O 1
ATOM 1969 N N . GLY A 1 263 ? 2.740 -5.879 -30.801 1.00 59.50 263 GLY A N 1
ATOM 1970 C CA . GLY A 1 263 ? 2.614 -7.245 -31.314 1.00 59.50 263 GLY A CA 1
ATOM 1971 C C . GLY A 1 263 ? 3.489 -7.607 -32.515 1.00 59.50 263 GLY A C 1
ATOM 1972 O O . GLY A 1 263 ? 3.290 -8.682 -33.076 1.00 59.50 263 GLY A O 1
ATOM 1973 N N . SER A 1 264 ? 4.469 -6.781 -32.905 1.00 74.69 264 SER A N 1
ATOM 1974 C CA . SER A 1 264 ? 5.409 -7.175 -33.965 1.00 74.69 264 SER A CA 1
ATOM 1975 C C . SER A 1 264 ? 6.168 -8.461 -33.577 1.00 74.69 264 SER A C 1
ATOM 1977 O O . SER A 1 264 ? 6.826 -8.476 -32.529 1.00 74.69 264 SER A O 1
ATOM 1979 N N . PRO A 1 265 ? 6.147 -9.528 -34.407 1.00 75.88 265 PRO A N 1
ATOM 1980 C CA . PRO A 1 265 ? 6.958 -10.728 -34.184 1.00 75.88 265 PRO A CA 1
ATOM 1981 C C . PRO A 1 265 ? 8.445 -10.403 -33.996 1.00 75.88 265 PRO A C 1
ATOM 1983 O O . PRO A 1 265 ? 9.117 -11.007 -33.165 1.00 75.88 265 PRO A O 1
ATOM 1986 N N . ARG A 1 266 ? 8.934 -9.367 -34.689 1.00 71.38 266 ARG A N 1
ATOM 1987 C CA . ARG A 1 266 ? 10.322 -8.909 -34.604 1.00 71.38 266 ARG A CA 1
ATOM 1988 C C . ARG A 1 266 ? 10.663 -8.340 -33.224 1.00 71.38 266 ARG A C 1
ATOM 1990 O O . ARG A 1 266 ? 11.734 -8.627 -32.702 1.00 71.38 266 ARG A O 1
ATOM 1997 N N . ALA A 1 267 ? 9.746 -7.599 -32.599 1.00 72.25 267 ALA A N 1
ATOM 1998 C CA . ALA A 1 267 ? 9.935 -7.089 -31.239 1.00 72.25 267 ALA A CA 1
ATOM 1999 C C . ALA A 1 267 ? 9.989 -8.231 -30.211 1.00 72.25 267 ALA A C 1
ATOM 2001 O O . ALA A 1 267 ? 10.827 -8.214 -29.309 1.00 72.25 267 ALA A O 1
ATOM 2002 N N . ARG A 1 268 ? 9.155 -9.266 -30.386 1.00 79.31 268 ARG A N 1
ATOM 2003 C CA . ARG A 1 268 ? 9.206 -10.486 -29.565 1.00 79.31 268 ARG A CA 1
ATOM 2004 C C . ARG A 1 268 ? 10.563 -11.182 -29.676 1.00 79.31 268 ARG A C 1
ATOM 2006 O O . ARG A 1 268 ? 11.132 -11.569 -28.658 1.00 79.31 268 ARG A O 1
ATOM 2013 N N . ASP A 1 269 ? 11.091 -11.329 -30.888 1.00 78.38 269 ASP A N 1
ATOM 2014 C CA . ASP A 1 269 ? 12.375 -11.998 -31.110 1.00 78.38 269 ASP A CA 1
ATOM 2015 C C . ASP A 1 269 ? 13.558 -11.192 -30.558 1.00 78.38 269 ASP A C 1
ATOM 2017 O O . ASP A 1 269 ? 14.453 -11.774 -29.945 1.00 78.38 269 ASP A O 1
ATOM 2021 N N . VAL A 1 270 ? 13.526 -9.859 -30.665 1.00 76.31 270 VAL A N 1
ATOM 2022 C CA . VAL A 1 270 ? 14.520 -8.982 -30.022 1.00 76.31 270 VAL A CA 1
ATOM 2023 C C . VAL A 1 270 ? 14.464 -9.120 -28.501 1.00 76.31 270 VAL A C 1
ATOM 2025 O O . VAL A 1 270 ? 15.498 -9.322 -27.870 1.00 76.31 270 VAL A O 1
ATOM 2028 N N . LEU A 1 271 ? 13.272 -9.094 -27.898 1.00 77.12 271 LEU A N 1
ATOM 2029 C CA . LEU A 1 271 ? 13.136 -9.282 -26.451 1.00 77.12 271 LEU A CA 1
ATOM 2030 C C . LEU A 1 271 ? 13.613 -10.671 -26.004 1.00 77.12 271 LEU A C 1
ATOM 2032 O O . LEU A 1 271 ? 14.222 -10.794 -24.943 1.00 77.12 271 LEU A O 1
ATOM 2036 N N . ARG A 1 272 ? 13.399 -11.718 -26.811 1.00 81.12 272 ARG A N 1
ATOM 2037 C CA . ARG A 1 272 ? 13.952 -13.059 -26.553 1.00 81.12 272 ARG A CA 1
ATOM 2038 C C . ARG A 1 272 ? 15.471 -13.087 -26.632 1.00 81.12 2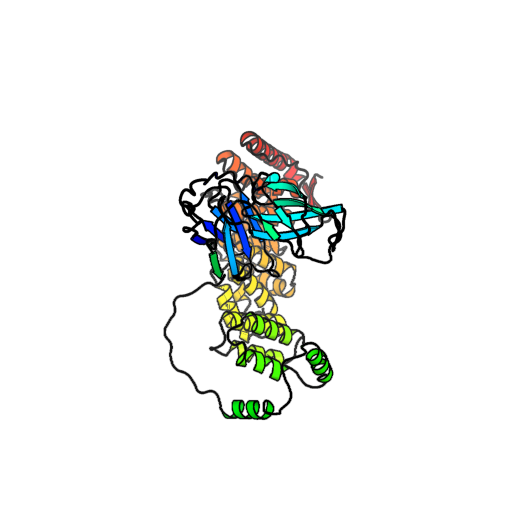72 ARG A C 1
ATOM 2040 O O . ARG A 1 272 ? 16.087 -13.760 -25.809 1.00 81.12 272 ARG A O 1
ATOM 2047 N N . ALA A 1 273 ? 16.059 -12.402 -27.610 1.00 79.12 273 ALA A N 1
ATOM 2048 C CA . ALA A 1 273 ? 17.506 -12.300 -27.747 1.00 79.12 273 ALA A CA 1
ATOM 2049 C C . ALA A 1 273 ? 18.107 -11.586 -26.529 1.00 79.12 273 ALA A C 1
ATOM 2051 O O . ALA A 1 273 ? 18.953 -12.165 -25.856 1.00 79.12 273 ALA A O 1
ATOM 2052 N N . LEU A 1 274 ? 17.566 -10.416 -26.167 1.00 76.75 274 LEU A N 1
ATOM 2053 C CA . LEU A 1 274 ? 17.966 -9.667 -24.970 1.00 76.75 274 LEU A CA 1
ATOM 2054 C C . LEU A 1 274 ? 17.828 -10.505 -23.697 1.00 76.75 274 LEU A C 1
ATOM 2056 O O . LEU A 1 274 ? 18.704 -10.480 -22.843 1.00 76.75 274 LEU A O 1
ATOM 2060 N N . TYR A 1 275 ? 16.741 -11.267 -23.569 1.00 79.31 275 TYR A N 1
ATOM 2061 C CA . TYR A 1 275 ? 16.508 -12.124 -22.412 1.00 79.31 275 TYR A CA 1
ATOM 2062 C C . TYR A 1 275 ? 17.534 -13.262 -22.279 1.00 79.31 275 TYR A C 1
ATOM 2064 O O . TYR A 1 275 ? 17.937 -13.611 -21.166 1.00 79.31 275 TYR A O 1
ATOM 2072 N N . ARG A 1 276 ? 17.934 -13.868 -23.403 1.00 80.25 276 ARG A N 1
ATOM 2073 C CA . ARG A 1 276 ? 18.826 -15.039 -23.436 1.00 80.25 276 ARG A CA 1
ATOM 2074 C C . ARG A 1 276 ? 20.305 -14.684 -23.363 1.00 80.25 276 ARG A C 1
ATOM 2076 O O . ARG A 1 276 ? 21.095 -15.571 -23.051 1.00 80.25 276 ARG A O 1
ATOM 2083 N N . ASP A 1 277 ? 20.665 -13.443 -23.657 1.00 77.12 277 ASP A N 1
ATOM 2084 C CA . ASP A 1 277 ? 22.050 -12.995 -23.688 1.00 77.12 277 ASP A CA 1
ATOM 2085 C C . ASP A 1 277 ? 22.591 -12.768 -22.260 1.00 77.12 277 ASP A C 1
ATOM 2087 O O . ASP A 1 277 ? 22.142 -11.849 -21.571 1.00 77.12 277 ASP A O 1
ATOM 2091 N N . PRO A 1 278 ? 23.528 -13.602 -21.767 1.00 76.50 278 PRO A N 1
ATOM 2092 C CA . PRO A 1 278 ? 24.048 -13.487 -20.407 1.00 76.50 278 PRO A CA 1
ATOM 2093 C C . PRO A 1 278 ? 24.858 -12.205 -20.166 1.00 76.50 278 PRO A C 1
ATOM 2095 O O . PRO A 1 278 ? 25.019 -11.834 -19.002 1.00 76.50 278 PRO A O 1
ATOM 2098 N N . ASP A 1 279 ? 25.329 -11.531 -21.221 1.00 75.38 279 ASP A N 1
ATOM 2099 C CA . ASP A 1 279 ? 26.098 -10.287 -21.120 1.00 75.38 279 ASP A CA 1
ATOM 2100 C C . ASP A 1 279 ? 25.194 -9.068 -20.866 1.00 75.38 279 ASP A C 1
ATOM 2102 O O . ASP A 1 279 ? 25.660 -8.013 -20.429 1.00 75.38 279 ASP A O 1
ATOM 2106 N N . ILE A 1 280 ? 23.879 -9.215 -21.067 1.00 70.56 280 ILE A N 1
ATOM 2107 C CA . ILE A 1 280 ? 22.896 -8.179 -20.750 1.00 70.56 280 ILE A CA 1
ATOM 2108 C C . ILE A 1 280 ? 22.648 -8.128 -19.228 1.00 70.56 280 ILE A C 1
ATOM 2110 O O . ILE A 1 280 ? 22.375 -9.167 -18.602 1.00 70.56 280 ILE A O 1
ATOM 2114 N N . PRO A 1 281 ? 22.662 -6.925 -18.608 1.00 72.19 281 PRO A N 1
ATOM 2115 C CA . PRO A 1 281 ? 22.398 -6.760 -17.182 1.00 72.19 281 PRO A CA 1
ATOM 2116 C C . PRO A 1 281 ? 21.098 -7.436 -16.734 1.00 72.19 281 PRO A C 1
ATOM 2118 O O . PRO A 1 281 ? 20.073 -7.377 -17.417 1.00 72.19 281 PRO A O 1
ATOM 2121 N N . GLU A 1 282 ? 21.113 -8.043 -15.544 1.00 66.94 282 GLU A N 1
ATOM 2122 C CA . GLU A 1 282 ? 19.964 -8.778 -14.996 1.00 66.94 282 GLU A CA 1
ATOM 2123 C C . GLU A 1 282 ? 18.689 -7.925 -14.948 1.00 66.94 282 GLU A C 1
ATOM 2125 O O . GLU A 1 282 ? 17.612 -8.415 -15.283 1.00 66.94 282 GLU A O 1
ATOM 2130 N N . GLY A 1 283 ? 18.807 -6.634 -14.616 1.00 67.38 283 GLY A N 1
ATOM 2131 C CA . GLY A 1 283 ? 17.679 -5.701 -14.638 1.00 67.38 283 GLY A CA 1
ATOM 2132 C C . GLY A 1 283 ? 17.022 -5.606 -16.018 1.00 67.38 283 GLY A C 1
ATOM 2133 O O . GLY A 1 283 ? 15.802 -5.704 -16.121 1.00 67.38 283 GLY A O 1
ATOM 2134 N N . THR A 1 284 ? 17.810 -5.496 -17.087 1.00 71.50 284 THR A N 1
ATOM 2135 C CA . THR A 1 284 ? 17.310 -5.412 -18.468 1.00 71.50 284 THR A CA 1
ATOM 2136 C C . THR A 1 284 ? 16.718 -6.742 -18.927 1.00 71.50 284 THR A C 1
ATOM 2138 O O . THR A 1 284 ? 15.642 -6.762 -19.524 1.00 71.50 284 THR A O 1
ATOM 2141 N N . ARG A 1 285 ? 17.349 -7.872 -18.580 1.00 74.38 285 ARG A N 1
ATOM 2142 C CA . ARG A 1 285 ? 16.789 -9.208 -18.845 1.00 74.38 285 ARG A CA 1
ATOM 2143 C C . ARG A 1 285 ? 15.468 -9.438 -18.120 1.00 74.38 285 ARG A C 1
ATOM 2145 O O . ARG A 1 285 ? 14.544 -10.006 -18.696 1.00 74.38 285 ARG A O 1
ATOM 2152 N N . SER A 1 286 ? 15.370 -8.975 -16.877 1.00 68.19 286 SER A N 1
ATOM 2153 C CA . SER A 1 286 ? 14.152 -9.030 -16.069 1.00 68.19 286 SER A CA 1
ATOM 2154 C C . SER A 1 286 ? 13.017 -8.238 -16.713 1.00 68.19 286 SER A C 1
ATOM 2156 O O . SER A 1 286 ? 11.927 -8.778 -16.892 1.00 68.19 286 SER A O 1
ATOM 2158 N N . HIS A 1 287 ? 13.292 -7.016 -17.179 1.00 74.12 287 HIS A N 1
ATOM 2159 C CA . HIS A 1 287 ? 12.317 -6.242 -17.944 1.00 74.12 287 HIS A CA 1
ATOM 2160 C C . HIS A 1 287 ? 11.932 -6.964 -19.238 1.00 74.12 287 HIS A C 1
ATOM 2162 O O . HIS A 1 287 ? 10.748 -7.184 -19.470 1.00 74.12 287 HIS A O 1
ATOM 2168 N N . ALA A 1 288 ? 12.889 -7.418 -20.051 1.00 76.31 288 ALA A N 1
ATOM 2169 C CA . ALA A 1 288 ? 12.587 -8.155 -21.279 1.00 76.31 288 ALA A CA 1
ATOM 2170 C C . ALA A 1 288 ? 11.674 -9.372 -21.020 1.00 76.31 288 ALA A C 1
ATOM 2172 O O . ALA A 1 288 ? 10.698 -9.568 -21.742 1.00 76.31 288 ALA A O 1
ATOM 2173 N N . ALA A 1 289 ? 11.924 -10.136 -19.950 1.00 77.62 289 ALA A N 1
ATOM 2174 C CA . ALA A 1 289 ? 11.072 -11.249 -19.526 1.00 77.62 289 ALA A CA 1
ATOM 2175 C C . ALA A 1 289 ? 9.652 -10.801 -19.139 1.00 77.62 289 ALA A C 1
ATOM 2177 O O . ALA A 1 289 ? 8.676 -11.426 -19.560 1.00 77.62 289 ALA A O 1
ATOM 2178 N N . THR A 1 290 ? 9.533 -9.709 -18.382 1.00 75.19 290 THR A N 1
ATOM 2179 C CA . THR A 1 290 ? 8.250 -9.084 -18.032 1.00 75.19 290 THR A CA 1
ATOM 2180 C C . THR A 1 290 ? 7.476 -8.661 -19.277 1.00 75.19 290 THR A C 1
ATOM 2182 O O . THR A 1 290 ? 6.305 -8.998 -19.409 1.00 75.19 290 THR A O 1
ATOM 2185 N N . TRP A 1 291 ? 8.118 -7.992 -20.235 1.00 79.75 291 TRP A N 1
ATOM 2186 C CA . TRP A 1 291 ? 7.470 -7.556 -21.474 1.00 79.75 291 TRP A CA 1
ATOM 2187 C C . TRP A 1 291 ? 7.063 -8.740 -22.360 1.00 79.75 291 TRP A C 1
ATOM 2189 O O . TRP A 1 291 ? 5.959 -8.746 -22.909 1.00 79.75 291 TRP A O 1
ATOM 2199 N N . LEU A 1 292 ? 7.909 -9.771 -22.455 1.00 79.62 292 LEU A N 1
ATOM 2200 C CA . LEU A 1 292 ? 7.587 -11.027 -23.136 1.00 79.62 292 LEU A CA 1
ATOM 2201 C C . LEU A 1 292 ? 6.315 -11.660 -22.565 1.00 79.62 292 LEU A C 1
ATOM 2203 O O . LEU A 1 292 ? 5.423 -12.030 -23.329 1.00 79.62 292 LEU A O 1
ATOM 2207 N N . ALA A 1 293 ? 6.186 -11.716 -21.241 1.00 76.38 293 ALA A N 1
ATOM 2208 C CA . ALA A 1 293 ? 4.983 -12.232 -20.607 1.00 76.38 293 ALA A CA 1
ATOM 2209 C C . ALA A 1 293 ? 3.779 -11.292 -20.785 1.00 76.38 293 ALA A C 1
ATOM 2211 O O . ALA A 1 293 ? 2.756 -11.687 -21.339 1.00 76.38 293 ALA A O 1
ATOM 2212 N N . ALA A 1 294 ? 3.906 -10.033 -20.371 1.00 72.50 294 ALA A N 1
ATOM 2213 C CA . ALA A 1 294 ? 2.790 -9.100 -20.281 1.00 72.50 294 ALA A CA 1
ATOM 2214 C C . ALA A 1 294 ? 2.236 -8.650 -21.641 1.00 72.50 294 ALA A C 1
ATOM 2216 O O . ALA A 1 294 ? 1.049 -8.347 -21.746 1.00 72.50 294 ALA A O 1
ATOM 2217 N N . LYS A 1 295 ? 3.075 -8.568 -22.685 1.00 77.94 295 LYS A N 1
ATOM 2218 C CA . LYS A 1 295 ? 2.669 -8.046 -24.005 1.00 77.94 295 LYS A CA 1
ATOM 2219 C C . LYS A 1 295 ? 2.578 -9.098 -25.095 1.00 77.94 295 LYS A C 1
ATOM 2221 O O . LYS A 1 295 ? 1.790 -8.922 -26.020 1.00 77.94 295 LYS A O 1
ATOM 2226 N N . PHE A 1 296 ? 3.374 -10.159 -25.009 1.00 76.12 296 PHE A N 1
ATOM 2227 C CA . PHE A 1 296 ? 3.417 -11.205 -26.035 1.00 76.12 296 PHE A CA 1
ATOM 2228 C C . PHE A 1 296 ? 2.848 -12.539 -25.556 1.00 76.12 296 PHE A C 1
ATOM 2230 O O . PHE A 1 296 ? 2.835 -13.495 -26.334 1.00 76.12 296 PHE A O 1
ATOM 2237 N N . HIS A 1 297 ? 2.389 -12.610 -24.300 1.00 79.88 297 HIS A N 1
ATOM 2238 C CA . HIS A 1 297 ? 1.925 -13.839 -23.661 1.00 79.88 297 HIS A CA 1
ATOM 2239 C C . HIS A 1 297 ? 2.947 -14.983 -23.807 1.00 79.88 297 HIS A C 1
ATOM 2241 O O . HIS A 1 297 ? 2.590 -16.145 -23.999 1.00 79.88 297 HIS A O 1
ATOM 2247 N N . ASP A 1 298 ? 4.241 -14.643 -23.785 1.00 81.00 298 ASP A N 1
ATOM 2248 C CA . ASP A 1 298 ? 5.323 -15.564 -24.104 1.00 81.00 298 ASP A CA 1
ATOM 2249 C C . ASP A 1 298 ? 5.841 -16.266 -22.839 1.00 81.00 298 ASP A C 1
ATOM 2251 O O . ASP A 1 298 ? 6.429 -15.615 -21.967 1.00 81.00 298 ASP A O 1
ATOM 2255 N N . PRO A 1 299 ? 5.693 -17.599 -22.725 1.00 81.31 299 PRO A N 1
ATOM 2256 C CA . PRO A 1 299 ? 6.104 -18.332 -21.532 1.00 81.31 299 PRO A CA 1
ATOM 2257 C C . PRO A 1 299 ? 7.624 -18.362 -21.327 1.00 81.31 299 PRO A C 1
ATOM 2259 O O . PRO A 1 299 ? 8.083 -18.756 -20.256 1.00 81.31 299 PRO A O 1
ATOM 2262 N N . THR A 1 300 ? 8.434 -17.931 -22.302 1.00 81.50 300 THR A N 1
ATOM 2263 C CA . THR A 1 300 ? 9.896 -17.883 -22.146 1.00 81.50 300 THR A CA 1
ATOM 2264 C C . THR A 1 300 ? 10.352 -16.980 -21.000 1.00 81.50 300 THR A C 1
ATOM 2266 O O . THR A 1 300 ? 11.430 -17.212 -20.469 1.00 81.50 300 THR A O 1
ATOM 2269 N N . GLY A 1 301 ? 9.546 -15.987 -20.598 1.00 75.75 301 GLY A N 1
ATOM 2270 C CA . GLY A 1 301 ? 9.838 -15.122 -19.447 1.00 75.75 301 GLY A CA 1
ATOM 2271 C C . GLY A 1 301 ? 9.531 -15.748 -18.077 1.00 75.75 301 GLY A C 1
ATOM 2272 O O . GLY A 1 301 ? 9.965 -15.219 -17.051 1.00 75.75 301 GLY A O 1
ATOM 2273 N N . LEU A 1 302 ? 8.823 -16.886 -18.029 1.00 82.62 302 LEU A N 1
ATOM 2274 C CA . LEU A 1 302 ? 8.373 -17.514 -16.778 1.00 82.62 302 LEU A CA 1
ATOM 2275 C C . LEU A 1 302 ? 9.499 -17.829 -15.778 1.00 82.62 302 LEU A C 1
ATOM 2277 O O . LEU A 1 302 ? 9.282 -17.582 -14.590 1.00 82.62 302 LEU A O 1
ATOM 2281 N N . PRO A 1 303 ? 10.688 -18.335 -16.173 1.00 83.62 303 PRO A N 1
ATOM 2282 C CA . PRO A 1 303 ? 11.760 -18.617 -15.217 1.00 83.62 303 PRO A CA 1
ATOM 2283 C C . PRO A 1 303 ? 12.190 -17.380 -14.421 1.00 83.62 303 PRO A C 1
ATOM 2285 O O . PRO A 1 303 ? 12.431 -17.469 -13.220 1.00 83.62 303 PRO A O 1
ATOM 2288 N N . THR A 1 304 ? 12.226 -16.213 -15.061 1.00 78.69 304 THR A N 1
ATOM 2289 C CA . THR A 1 304 ? 12.626 -14.962 -14.405 1.00 78.69 304 THR A CA 1
ATOM 2290 C C . THR A 1 304 ? 11.517 -14.384 -13.550 1.00 78.69 304 THR A C 1
ATOM 2292 O O . THR A 1 304 ? 11.783 -13.950 -12.430 1.00 78.69 304 THR A O 1
ATOM 2295 N N . ILE A 1 305 ? 10.265 -14.462 -14.003 1.00 80.19 305 ILE A N 1
ATOM 2296 C CA . ILE A 1 305 ? 9.140 -14.062 -13.155 1.00 80.19 305 ILE A CA 1
ATOM 2297 C C . ILE A 1 305 ? 9.076 -14.960 -11.910 1.00 80.19 305 ILE A C 1
ATOM 2299 O O . ILE A 1 305 ? 8.894 -14.462 -10.802 1.00 80.19 305 ILE A O 1
ATOM 2303 N N . LYS A 1 306 ? 9.350 -16.265 -12.049 1.00 85.06 306 LYS A N 1
ATOM 2304 C CA . LYS A 1 306 ? 9.452 -17.203 -10.922 1.00 85.06 306 LYS A CA 1
ATOM 2305 C C . LYS A 1 306 ? 10.526 -16.797 -9.908 1.00 85.06 306 LYS A C 1
ATOM 2307 O O . LYS A 1 306 ? 10.283 -16.909 -8.710 1.00 85.06 306 LYS A O 1
ATOM 2312 N N . LEU A 1 307 ? 11.683 -16.303 -10.353 1.00 81.75 307 LEU A N 1
ATOM 2313 C CA . LEU A 1 307 ? 12.707 -15.772 -9.444 1.00 81.75 307 LEU A CA 1
ATOM 2314 C C . LEU A 1 307 ? 12.210 -14.524 -8.702 1.00 81.75 307 LEU A C 1
ATOM 2316 O O . LEU A 1 307 ? 12.398 -14.420 -7.490 1.00 81.75 307 LEU A O 1
ATOM 2320 N N . ARG A 1 308 ? 11.514 -13.612 -9.393 1.00 82.25 308 ARG A N 1
ATOM 2321 C CA . ARG A 1 308 ? 10.943 -12.404 -8.772 1.00 82.25 308 ARG A CA 1
ATOM 2322 C C . ARG A 1 308 ? 9.849 -12.723 -7.755 1.00 82.25 308 ARG A C 1
ATOM 2324 O O . ARG A 1 308 ? 9.830 -12.096 -6.701 1.00 82.25 308 ARG A O 1
ATOM 2331 N N . LEU A 1 309 ? 9.013 -13.734 -8.005 1.00 86.12 309 LEU A N 1
ATOM 2332 C CA . LEU A 1 309 ? 8.037 -14.242 -7.030 1.00 86.12 309 LEU A CA 1
ATOM 2333 C C . LEU A 1 309 ? 8.693 -14.721 -5.723 1.00 86.12 309 LEU A C 1
ATOM 2335 O O . LEU A 1 309 ? 8.069 -14.672 -4.669 1.00 86.12 309 LEU A O 1
ATOM 2339 N N . MET A 1 310 ? 9.944 -15.184 -5.782 1.00 86.56 310 MET A N 1
ATOM 2340 C CA . MET A 1 310 ? 10.718 -15.645 -4.622 1.00 86.56 310 MET A CA 1
ATOM 2341 C C . MET A 1 310 ? 11.581 -14.536 -3.999 1.00 86.56 310 MET A C 1
ATOM 2343 O O . MET A 1 310 ? 12.321 -14.787 -3.045 1.00 86.56 310 MET A O 1
ATOM 2347 N N . SER A 1 311 ? 11.514 -13.312 -4.528 1.00 87.00 311 SER A N 1
ATOM 2348 C CA . SER A 1 311 ? 12.318 -12.193 -4.049 1.00 87.00 311 SER A CA 1
ATOM 2349 C C . SER A 1 311 ? 11.959 -11.821 -2.612 1.00 87.00 311 SER A C 1
ATOM 2351 O O . SER A 1 311 ? 10.792 -11.791 -2.226 1.00 87.00 311 SER A O 1
ATOM 2353 N N . LYS A 1 312 ? 12.960 -11.442 -1.810 1.00 86.19 312 LYS A N 1
ATOM 2354 C CA . LYS A 1 312 ? 12.721 -10.817 -0.494 1.00 86.19 312 LYS A CA 1
ATOM 2355 C C . LYS A 1 312 ? 12.081 -9.432 -0.622 1.00 86.19 312 LYS A C 1
ATOM 2357 O O . LYS A 1 312 ? 11.510 -8.943 0.348 1.00 86.19 312 LYS A O 1
ATOM 2362 N N . ASP A 1 313 ? 12.183 -8.829 -1.800 1.00 87.44 313 ASP A N 1
ATOM 2363 C CA . ASP A 1 313 ? 11.650 -7.516 -2.122 1.00 87.44 313 ASP A CA 1
ATOM 2364 C C . ASP A 1 313 ? 10.139 -7.575 -2.388 1.00 87.44 313 ASP A C 1
ATOM 2366 O O . ASP A 1 313 ? 9.677 -8.288 -3.281 1.00 87.44 313 ASP A O 1
ATOM 2370 N N . THR A 1 314 ? 9.370 -6.855 -1.574 1.00 88.69 314 THR A N 1
ATOM 2371 C CA . THR A 1 314 ? 7.901 -6.861 -1.599 1.00 88.69 314 THR A CA 1
ATOM 2372 C C . THR A 1 314 ? 7.345 -6.315 -2.914 1.00 88.69 314 THR A C 1
ATOM 2374 O O . THR A 1 314 ? 6.406 -6.891 -3.466 1.00 88.69 314 THR A O 1
ATOM 2377 N N . GLN A 1 315 ? 7.947 -5.248 -3.446 1.00 85.56 315 GLN A N 1
ATOM 2378 C CA . GLN A 1 315 ? 7.539 -4.645 -4.713 1.00 85.56 315 GLN A CA 1
ATOM 2379 C C . GLN A 1 315 ? 7.819 -5.606 -5.877 1.00 85.56 315 GLN A C 1
ATOM 2381 O O . GLN A 1 315 ? 6.932 -5.864 -6.687 1.00 85.56 315 GLN A O 1
ATOM 2386 N N . ALA A 1 316 ? 8.990 -6.252 -5.894 1.00 83.25 316 ALA A N 1
ATOM 2387 C CA . ALA A 1 316 ? 9.323 -7.236 -6.921 1.00 83.25 316 ALA A CA 1
ATOM 2388 C C . ALA A 1 316 ? 8.342 -8.421 -6.973 1.00 83.25 316 ALA A C 1
ATOM 2390 O O . ALA A 1 316 ? 8.016 -8.872 -8.072 1.00 83.25 316 ALA A O 1
ATOM 2391 N N . ARG A 1 317 ? 7.863 -8.918 -5.819 1.00 91.12 317 ARG A N 1
ATOM 2392 C CA . ARG A 1 317 ? 6.845 -9.988 -5.771 1.00 91.12 317 ARG A CA 1
ATOM 2393 C C . ARG A 1 317 ? 5.484 -9.509 -6.276 1.00 91.12 317 ARG A C 1
ATOM 2395 O O . ARG A 1 317 ? 4.836 -10.227 -7.034 1.00 91.12 317 ARG A O 1
ATOM 2402 N N . ALA A 1 318 ? 5.069 -8.303 -5.889 1.00 88.69 318 ALA A N 1
ATOM 2403 C CA . ALA A 1 318 ? 3.821 -7.691 -6.343 1.00 88.69 318 ALA A CA 1
ATOM 2404 C C . ALA A 1 318 ? 3.799 -7.447 -7.862 1.00 88.69 318 ALA A C 1
ATOM 2406 O O . ALA A 1 318 ? 2.810 -7.761 -8.523 1.00 88.69 318 ALA A O 1
ATOM 2407 N N . ASP A 1 319 ? 4.896 -6.947 -8.426 1.00 83.19 319 ASP A N 1
ATOM 2408 C CA . ASP A 1 319 ? 5.021 -6.727 -9.869 1.00 83.19 319 ASP A CA 1
ATOM 2409 C C . ASP A 1 319 ? 5.058 -8.050 -10.637 1.00 83.19 319 ASP A C 1
ATOM 2411 O O . ASP A 1 319 ? 4.367 -8.207 -11.639 1.00 83.19 319 ASP A O 1
ATOM 2415 N N . ALA A 1 320 ? 5.794 -9.044 -10.127 1.00 85.69 320 ALA A N 1
ATOM 2416 C CA . ALA A 1 320 ? 5.835 -10.381 -10.715 1.00 85.69 320 ALA A CA 1
ATOM 2417 C C . ALA A 1 320 ? 4.452 -11.042 -10.774 1.00 85.69 320 ALA A C 1
ATOM 2419 O O . ALA A 1 320 ? 4.140 -11.740 -11.738 1.00 85.69 320 ALA A O 1
ATOM 2420 N N . LEU A 1 321 ? 3.615 -10.812 -9.759 1.00 90.12 321 LEU A N 1
ATOM 2421 C CA . LEU A 1 321 ? 2.227 -11.261 -9.749 1.00 90.12 321 LEU A CA 1
ATOM 2422 C C . LEU A 1 321 ? 1.404 -10.589 -10.864 1.00 90.12 321 LEU A C 1
ATOM 2424 O O . LEU A 1 321 ? 0.635 -11.268 -11.546 1.00 90.12 321 LEU A O 1
ATOM 2428 N N . GLY A 1 322 ? 1.599 -9.283 -11.078 1.00 86.62 322 GLY A N 1
ATOM 2429 C CA . GLY A 1 322 ? 1.006 -8.545 -12.196 1.00 86.62 322 GLY A CA 1
ATOM 2430 C C . GLY A 1 322 ? 1.437 -9.105 -13.552 1.00 86.62 322 GLY A C 1
ATOM 2431 O O . GLY A 1 322 ? 0.587 -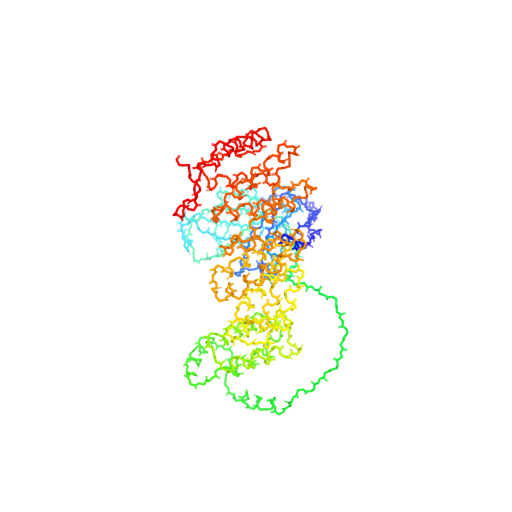9.428 -14.380 1.00 86.62 322 GLY A O 1
ATOM 2432 N N . ASP A 1 323 ? 2.735 -9.329 -13.741 1.00 83.31 323 ASP A N 1
ATOM 2433 C CA . ASP A 1 323 ? 3.299 -9.867 -14.984 1.00 83.31 323 ASP A CA 1
ATOM 2434 C C . ASP A 1 323 ? 2.763 -11.273 -15.303 1.00 83.31 323 ASP A C 1
ATOM 2436 O O . ASP A 1 323 ? 2.394 -11.571 -16.443 1.00 83.31 323 ASP A O 1
ATOM 2440 N N . LEU A 1 324 ? 2.668 -12.138 -14.284 1.00 84.19 324 LEU A N 1
ATOM 2441 C CA . LEU A 1 324 ? 2.135 -13.496 -14.419 1.00 84.19 324 LEU A CA 1
ATOM 2442 C C . LEU A 1 324 ? 0.660 -13.526 -14.788 1.00 84.19 324 LEU A C 1
ATOM 2444 O O . LEU A 1 324 ? 0.247 -14.461 -15.469 1.00 84.19 324 LEU A O 1
ATOM 2448 N N . SER A 1 325 ? -0.127 -12.529 -14.379 1.00 84.06 325 SER A N 1
ATOM 2449 C CA . SER A 1 325 ? -1.566 -12.505 -14.661 1.00 84.06 325 SER A CA 1
ATOM 2450 C C . SER A 1 325 ? -1.882 -12.582 -16.162 1.00 84.06 325 SER A C 1
ATOM 2452 O O . SER A 1 325 ? -2.906 -13.144 -16.548 1.00 84.06 325 SER A O 1
ATOM 2454 N N . HIS A 1 326 ? -0.960 -12.119 -17.012 1.00 81.38 326 HIS A N 1
ATOM 2455 C CA . HIS A 1 326 ? -1.087 -12.146 -18.467 1.00 81.38 326 HIS A CA 1
ATOM 2456 C C . HIS A 1 326 ? -0.708 -13.491 -19.103 1.00 81.38 326 HIS A C 1
ATOM 2458 O O . HIS A 1 326 ? -1.186 -13.802 -20.189 1.00 81.38 326 HIS A O 1
ATOM 2464 N N . VAL A 1 327 ? 0.133 -14.301 -18.460 1.00 83.25 327 VAL A N 1
ATOM 2465 C CA . VAL A 1 327 ? 0.591 -15.612 -18.974 1.00 83.25 327 VAL A CA 1
ATOM 2466 C C . VAL A 1 327 ? 0.055 -16.791 -18.167 1.00 83.25 327 VAL A C 1
ATOM 2468 O O . VAL A 1 327 ? 0.463 -17.935 -18.386 1.00 83.25 327 VAL A O 1
ATOM 2471 N N . LEU A 1 328 ? -0.844 -16.523 -17.221 1.00 87.56 328 LEU A N 1
ATOM 2472 C CA . LEU A 1 328 ? -1.376 -17.534 -16.326 1.00 87.56 328 LEU A CA 1
ATOM 2473 C C . LEU A 1 328 ? -2.246 -18.534 -17.090 1.00 87.56 328 LEU A C 1
ATOM 2475 O O . LEU A 1 328 ? -3.151 -18.142 -17.822 1.00 87.56 328 LEU A O 1
ATOM 2479 N N . ASN A 1 329 ? -2.029 -19.821 -16.872 1.00 89.00 329 ASN A N 1
ATOM 2480 C CA . ASN A 1 329 ? -2.827 -20.928 -17.379 1.00 89.00 329 ASN A CA 1
ATOM 2481 C C . ASN A 1 329 ? -2.897 -22.039 -16.318 1.00 89.00 329 ASN A C 1
ATOM 2483 O O . ASN A 1 329 ? -2.330 -21.907 -15.233 1.00 89.00 329 ASN A O 1
ATOM 2487 N N . ASP A 1 330 ? -3.599 -23.127 -16.620 1.00 89.31 330 ASP A N 1
ATOM 2488 C CA . ASP A 1 330 ? -3.820 -24.204 -15.649 1.00 89.31 330 ASP A CA 1
ATOM 2489 C C . ASP A 1 330 ? -2.512 -24.924 -15.264 1.00 89.31 330 ASP A C 1
ATOM 2491 O O . ASP A 1 330 ? -2.367 -25.375 -14.128 1.00 89.31 330 ASP A O 1
ATOM 2495 N N . ASP A 1 331 ? -1.515 -24.945 -16.157 1.00 88.50 331 ASP A N 1
ATOM 2496 C CA . ASP A 1 331 ? -0.210 -25.572 -15.906 1.00 88.50 331 ASP A CA 1
ATOM 2497 C C . ASP A 1 331 ? 0.666 -24.752 -14.946 1.00 88.50 331 ASP A C 1
ATOM 2499 O O . ASP A 1 331 ? 1.540 -25.297 -14.267 1.00 88.50 331 ASP A O 1
ATOM 2503 N N . ASN A 1 332 ? 0.467 -23.430 -14.894 1.00 88.50 332 ASN A N 1
ATOM 2504 C CA . ASN A 1 332 ? 1.332 -22.515 -14.148 1.00 88.50 332 ASN A CA 1
ATOM 2505 C C . ASN A 1 332 ? 0.613 -21.710 -13.050 1.00 88.50 332 ASN A C 1
ATOM 2507 O O . ASN A 1 332 ? 1.273 -20.967 -12.321 1.00 88.50 332 ASN A O 1
ATOM 2511 N N . VAL A 1 333 ? -0.695 -21.911 -12.849 1.00 92.81 333 VAL A N 1
ATOM 2512 C CA . VAL A 1 333 ? -1.475 -21.274 -11.770 1.00 92.81 333 VAL A CA 1
ATOM 2513 C C . VAL A 1 333 ? -0.863 -21.517 -10.388 1.00 92.81 333 VAL A C 1
ATOM 2515 O O . VAL A 1 333 ? -0.865 -20.630 -9.536 1.00 92.81 333 VAL A O 1
ATOM 2518 N N . GLY A 1 334 ? -0.236 -22.681 -10.187 1.00 92.19 334 GLY A N 1
ATOM 2519 C CA . GLY A 1 334 ? 0.472 -23.029 -8.955 1.00 92.19 334 GLY A CA 1
ATOM 2520 C C . GLY A 1 334 ? 1.614 -22.075 -8.582 1.00 92.19 334 GLY A C 1
ATOM 2521 O O . GLY A 1 334 ? 1.992 -22.023 -7.415 1.00 92.19 334 GLY A O 1
ATOM 2522 N N . LEU A 1 335 ? 2.143 -21.293 -9.533 1.00 90.75 335 LEU A N 1
ATOM 2523 C CA . LEU A 1 335 ? 3.213 -20.325 -9.274 1.00 90.75 335 LEU A CA 1
ATOM 2524 C C . LEU A 1 335 ? 2.742 -19.134 -8.436 1.00 90.75 335 LEU A C 1
ATOM 2526 O O . LEU A 1 335 ? 3.527 -18.611 -7.650 1.00 90.75 335 LEU A O 1
ATOM 2530 N N . VAL A 1 336 ? 1.483 -18.708 -8.584 1.00 93.06 336 VAL A N 1
ATOM 2531 C CA . VAL A 1 336 ? 0.968 -17.527 -7.870 1.00 93.06 336 VAL A CA 1
ATOM 2532 C C . VAL A 1 336 ? 0.355 -17.879 -6.519 1.00 93.06 336 VAL A C 1
ATOM 2534 O O . VAL A 1 336 ? 0.375 -17.046 -5.622 1.00 93.06 336 VAL A O 1
ATOM 2537 N N . LEU A 1 337 ? -0.140 -19.108 -6.324 1.00 94.31 337 LEU A N 1
ATOM 2538 C CA . LEU A 1 337 ? -0.850 -19.500 -5.095 1.00 94.31 337 LEU A CA 1
ATOM 2539 C C . LEU A 1 337 ? -0.078 -19.212 -3.794 1.00 94.31 337 LEU A C 1
ATOM 2541 O O . LEU A 1 337 ? -0.709 -18.727 -2.854 1.00 94.31 337 LEU A O 1
ATOM 2545 N N . PRO A 1 338 ? 1.254 -19.427 -3.703 1.00 94.50 338 PRO A N 1
ATOM 2546 C CA . PRO A 1 338 ? 2.003 -19.090 -2.493 1.00 94.50 338 PRO A CA 1
ATOM 2547 C C . PRO A 1 338 ? 1.928 -17.605 -2.110 1.00 94.50 338 PRO A C 1
ATOM 2549 O O . PRO A 1 338 ? 1.971 -17.288 -0.924 1.00 94.50 338 PRO A O 1
ATOM 2552 N N . LEU A 1 339 ? 1.762 -16.695 -3.080 1.00 94.88 339 LEU A N 1
ATOM 2553 C CA . LEU A 1 339 ? 1.634 -15.260 -2.805 1.00 94.88 339 LEU A CA 1
ATOM 2554 C C . LEU A 1 339 ? 0.298 -14.882 -2.161 1.00 94.88 339 LEU A C 1
ATOM 2556 O O . LEU A 1 339 ? 0.208 -13.836 -1.527 1.00 94.88 339 LEU A O 1
ATOM 2560 N N . ALA A 1 340 ? -0.733 -15.724 -2.248 1.00 95.75 340 ALA A N 1
ATOM 2561 C CA . ALA A 1 340 ? -1.964 -15.491 -1.493 1.00 95.75 340 ALA A CA 1
ATOM 2562 C C . ALA A 1 340 ? -1.781 -15.720 0.021 1.00 95.75 340 ALA A C 1
ATOM 2564 O O . ALA A 1 340 ? -2.632 -15.321 0.812 1.00 95.75 340 ALA A O 1
ATOM 2565 N N . ALA A 1 341 ? -0.668 -16.338 0.427 1.00 95.62 341 ALA A N 1
ATOM 2566 C CA . ALA A 1 341 ? -0.241 -16.485 1.814 1.00 95.62 341 ALA A CA 1
ATOM 2567 C C . ALA A 1 341 ? 0.946 -15.567 2.170 1.00 95.62 341 ALA A C 1
ATOM 2569 O O . ALA A 1 341 ? 1.592 -15.768 3.203 1.00 95.62 341 ALA A O 1
ATOM 2570 N N . ASP A 1 342 ? 1.249 -14.563 1.338 1.00 95.25 342 ASP A N 1
ATOM 2571 C CA . ASP A 1 342 ? 2.366 -13.652 1.577 1.00 95.25 342 ASP A CA 1
ATOM 2572 C C . ASP A 1 342 ? 2.215 -12.909 2.913 1.00 95.25 342 ASP A C 1
ATOM 2574 O O . ASP A 1 342 ? 1.122 -12.550 3.359 1.00 95.25 342 ASP A O 1
ATOM 2578 N N . ARG A 1 343 ? 3.343 -12.684 3.585 1.00 91.69 343 ARG A N 1
ATOM 2579 C CA . ARG A 1 343 ? 3.373 -11.950 4.852 1.00 91.69 343 ARG A CA 1
ATOM 2580 C C . ARG A 1 343 ? 3.153 -10.454 4.655 1.00 91.69 343 ARG A C 1
ATOM 2582 O O . ARG A 1 343 ? 2.688 -9.803 5.588 1.00 91.69 343 ARG A O 1
ATOM 2589 N N . ASP A 1 344 ? 3.516 -9.931 3.489 1.00 90.38 344 ASP A N 1
ATOM 2590 C CA . ASP A 1 344 ? 3.471 -8.519 3.161 1.00 90.38 344 ASP A CA 1
ATOM 2591 C C . ASP A 1 344 ? 2.102 -8.183 2.562 1.00 90.38 344 ASP A C 1
ATOM 2593 O O . ASP A 1 344 ? 1.731 -8.642 1.483 1.00 90.38 344 ASP A O 1
ATOM 2597 N N . GLU A 1 345 ? 1.336 -7.356 3.272 1.00 87.69 345 GLU A N 1
ATOM 2598 C CA . GLU A 1 345 ? -0.033 -6.996 2.889 1.00 87.69 345 GLU A CA 1
ATOM 2599 C C . GLU A 1 345 ? -0.132 -6.415 1.480 1.00 87.69 345 GLU A C 1
ATOM 2601 O O . GLU A 1 345 ? -1.081 -6.724 0.769 1.00 87.69 345 GLU A O 1
ATOM 2606 N N . TYR A 1 346 ? 0.843 -5.607 1.063 1.00 89.31 346 TYR A N 1
ATOM 2607 C CA . TYR A 1 346 ? 0.840 -5.009 -0.269 1.00 89.31 346 TYR A CA 1
ATOM 2608 C C . TYR A 1 346 ? 0.743 -6.068 -1.380 1.00 89.31 346 TYR A C 1
ATOM 2610 O O . TYR A 1 346 ? 0.049 -5.862 -2.375 1.00 89.31 346 TYR A O 1
ATOM 2618 N N . VAL A 1 347 ? 1.369 -7.236 -1.190 1.00 93.19 347 VAL A N 1
ATOM 2619 C CA . VAL A 1 347 ? 1.250 -8.363 -2.127 1.00 93.19 347 VAL A CA 1
ATOM 2620 C C . VAL A 1 347 ? -0.173 -8.925 -2.110 1.00 93.19 347 VAL A C 1
ATOM 2622 O O . VAL A 1 347 ? -0.739 -9.165 -3.174 1.00 93.19 347 VAL A O 1
ATOM 2625 N N . LEU A 1 348 ? -0.785 -9.074 -0.930 1.00 95.00 348 LEU A N 1
ATOM 2626 C CA . LEU A 1 348 ? -2.164 -9.561 -0.781 1.00 95.00 348 LEU A CA 1
ATOM 2627 C C . LEU A 1 348 ? -3.191 -8.599 -1.404 1.00 95.00 348 LEU A C 1
ATOM 2629 O O . LEU A 1 348 ? -4.112 -9.042 -2.090 1.00 95.00 348 LEU A O 1
ATOM 2633 N N . GLU A 1 349 ? -3.023 -7.287 -1.208 1.00 90.38 349 GLU A N 1
ATOM 2634 C CA . GLU A 1 349 ? -3.857 -6.246 -1.824 1.00 90.38 349 GLU A CA 1
ATOM 2635 C C . GLU A 1 349 ? -3.756 -6.303 -3.350 1.00 90.38 349 GLU A C 1
ATOM 2637 O O . GLU A 1 349 ? -4.779 -6.340 -4.037 1.00 90.38 349 GLU A O 1
ATOM 2642 N N . ARG A 1 350 ? -2.531 -6.387 -3.889 1.00 92.88 350 ARG A N 1
ATOM 2643 C CA . ARG A 1 350 ? -2.288 -6.544 -5.332 1.00 92.88 350 ARG A CA 1
ATOM 2644 C C . ARG A 1 350 ? -2.922 -7.813 -5.884 1.00 92.88 350 ARG A C 1
ATOM 2646 O O . ARG A 1 350 ? -3.545 -7.768 -6.941 1.00 92.88 350 ARG A O 1
ATOM 2653 N N . PHE A 1 351 ? -2.848 -8.912 -5.142 1.00 94.81 351 PHE A N 1
ATOM 2654 C CA . PHE A 1 351 ? -3.523 -10.158 -5.490 1.00 94.81 351 PHE A CA 1
ATOM 2655 C C . PHE A 1 351 ? -5.041 -9.978 -5.581 1.00 94.81 351 PHE A C 1
ATOM 2657 O O . PHE A 1 351 ? -5.665 -10.375 -6.569 1.00 94.81 351 PHE A O 1
ATOM 2664 N N . GLY A 1 352 ? -5.630 -9.334 -4.574 1.00 91.25 352 GLY A N 1
ATOM 2665 C CA . GLY A 1 352 ? -7.047 -8.995 -4.554 1.00 91.25 352 GLY A CA 1
ATOM 2666 C C . GLY A 1 352 ? -7.460 -8.108 -5.732 1.00 91.25 352 GLY A C 1
ATOM 2667 O O . GLY A 1 352 ? -8.485 -8.368 -6.354 1.00 91.25 352 GLY A O 1
ATOM 2668 N N . ILE A 1 353 ? -6.653 -7.097 -6.076 1.00 90.62 353 ILE A N 1
ATOM 2669 C CA . ILE A 1 353 ? -6.882 -6.209 -7.229 1.00 90.62 353 ILE A CA 1
ATOM 2670 C C . ILE A 1 353 ? -6.872 -6.995 -8.541 1.00 90.62 353 ILE A C 1
ATOM 2672 O O . ILE A 1 353 ? -7.722 -6.752 -9.393 1.00 90.62 353 ILE A O 1
ATOM 2676 N N . LEU A 1 354 ? -5.960 -7.951 -8.722 1.00 93.69 354 LEU A N 1
ATOM 2677 C CA . LEU A 1 354 ? -5.913 -8.762 -9.944 1.00 93.69 354 LEU A CA 1
ATOM 2678 C C . LEU A 1 354 ? -7.124 -9.689 -10.061 1.00 93.69 354 LEU A C 1
ATOM 2680 O O . LEU A 1 354 ? -7.682 -9.825 -11.144 1.00 93.69 354 LEU A O 1
ATOM 2684 N N . CYS A 1 355 ? -7.589 -10.266 -8.949 1.00 93.69 355 CYS A N 1
ATOM 2685 C CA . CYS A 1 355 ? -8.833 -11.039 -8.943 1.00 93.69 355 CYS A CA 1
ATOM 2686 C C . CYS A 1 355 ? -10.063 -10.178 -9.268 1.00 93.69 355 CYS A C 1
ATOM 2688 O O . CYS A 1 355 ? -11.021 -10.670 -9.855 1.00 93.69 355 CYS A O 1
ATOM 2690 N N . ASP A 1 356 ? -10.062 -8.910 -8.867 1.00 88.12 356 ASP A N 1
ATOM 2691 C CA . ASP A 1 356 ? -11.170 -7.987 -9.123 1.00 88.12 356 ASP A CA 1
ATOM 2692 C C . ASP A 1 356 ? -11.148 -7.454 -10.567 1.00 88.12 356 ASP A C 1
ATOM 2694 O O . ASP A 1 356 ? -12.180 -7.354 -11.224 1.00 88.12 356 ASP A O 1
ATOM 2698 N N . SER A 1 357 ? -9.954 -7.155 -11.088 1.00 89.25 357 SER A N 1
ATOM 2699 C CA . SER A 1 357 ? -9.770 -6.482 -12.382 1.00 89.25 357 SER A CA 1
ATOM 2700 C C . SER A 1 357 ? -9.598 -7.419 -13.582 1.00 89.25 357 SER A C 1
ATOM 2702 O O . SER A 1 357 ? -9.822 -6.980 -14.709 1.00 89.25 357 SER A O 1
ATOM 2704 N N . ILE A 1 358 ? -9.231 -8.692 -13.375 1.00 92.44 358 ILE A N 1
ATOM 2705 C CA . ILE A 1 358 ? -8.991 -9.669 -14.450 1.00 92.44 358 ILE A CA 1
ATOM 2706 C C . ILE A 1 358 ? -9.871 -10.916 -14.217 1.00 92.44 358 ILE A C 1
ATOM 2708 O O . ILE A 1 358 ? -9.483 -11.820 -13.466 1.00 92.44 358 ILE A O 1
ATOM 2712 N N . PRO A 1 359 ? -11.060 -11.006 -14.848 1.00 92.75 359 PRO A N 1
ATOM 2713 C CA . PRO A 1 359 ? -11.996 -12.115 -14.649 1.00 92.75 359 PRO A CA 1
ATOM 2714 C C . PRO A 1 359 ? -11.397 -13.502 -14.914 1.00 92.75 359 PRO A C 1
ATOM 2716 O O . PRO A 1 359 ? -11.683 -14.446 -14.178 1.00 92.75 359 PRO A O 1
ATOM 2719 N N . GLU A 1 360 ? -10.530 -13.638 -15.918 1.00 91.44 360 GLU A N 1
ATOM 2720 C CA . GLU A 1 360 ? -9.860 -14.896 -16.264 1.00 91.44 360 GLU A CA 1
ATOM 2721 C C . GLU A 1 360 ? -8.875 -15.328 -15.173 1.00 91.44 360 GLU A C 1
ATOM 2723 O O . GLU A 1 360 ? -8.812 -16.508 -14.821 1.00 91.44 360 GLU A O 1
ATOM 2728 N N . PHE A 1 361 ? -8.140 -14.371 -14.596 1.00 93.75 361 PHE A N 1
ATOM 2729 C CA . PHE A 1 361 ? -7.257 -14.620 -13.459 1.00 93.75 361 PHE A CA 1
ATOM 2730 C C . PHE A 1 361 ? -8.072 -15.122 -12.269 1.00 93.75 361 PHE A C 1
ATOM 2732 O O . PHE A 1 361 ? -7.748 -16.156 -11.687 1.00 93.75 361 PHE A O 1
ATOM 2739 N N . ARG A 1 362 ? -9.183 -14.445 -11.952 1.00 95.06 362 ARG A N 1
ATOM 2740 C CA . ARG A 1 362 ? -10.097 -14.851 -10.876 1.00 95.06 362 ARG A CA 1
ATOM 2741 C C . ARG A 1 362 ? -10.643 -16.259 -11.086 1.00 95.06 362 ARG A C 1
ATOM 2743 O O . ARG A 1 362 ? -10.600 -17.066 -10.159 1.00 95.06 362 ARG A O 1
ATOM 2750 N N . ALA A 1 363 ? -11.151 -16.545 -12.285 1.00 94.50 363 ALA A N 1
ATOM 2751 C CA . ALA A 1 363 ? -11.761 -17.827 -12.626 1.00 94.50 363 ALA A CA 1
ATOM 2752 C C . ALA A 1 363 ? -10.774 -18.991 -12.469 1.00 94.50 363 ALA A C 1
ATOM 2754 O O . ALA A 1 363 ? -11.158 -20.048 -11.971 1.00 94.50 363 ALA A O 1
ATOM 2755 N N . ARG A 1 364 ? -9.502 -18.776 -12.829 1.00 95.00 364 ARG A N 1
ATOM 2756 C CA . ARG A 1 364 ? -8.434 -19.762 -12.632 1.00 95.00 364 ARG A CA 1
ATOM 2757 C C . ARG A 1 364 ? -8.031 -19.872 -11.167 1.00 95.00 364 ARG A C 1
ATOM 2759 O O . ARG A 1 364 ? -7.982 -20.964 -10.625 1.00 95.00 364 ARG A O 1
ATOM 2766 N N . VAL A 1 365 ? -7.756 -18.757 -10.498 1.00 96.19 365 VAL A N 1
ATOM 2767 C CA . VAL A 1 365 ? -7.058 -18.763 -9.206 1.00 96.19 365 VAL A CA 1
ATOM 2768 C C . VAL A 1 365 ? -7.973 -19.072 -8.019 1.00 96.19 365 VAL A C 1
ATOM 2770 O O . VAL A 1 365 ? -7.584 -19.839 -7.137 1.00 96.19 365 VAL A O 1
ATOM 2773 N N . VAL A 1 366 ? -9.193 -18.525 -7.977 1.00 96.50 366 VAL A N 1
ATOM 2774 C CA . VAL A 1 366 ? -10.091 -18.655 -6.810 1.00 96.50 366 VAL A CA 1
ATOM 2775 C C . VAL A 1 366 ? -10.394 -20.117 -6.433 1.00 96.50 366 VAL A C 1
ATOM 2777 O O . VAL A 1 366 ? -10.317 -20.432 -5.241 1.00 96.50 366 VAL A O 1
ATOM 2780 N N . PRO A 1 367 ? -10.689 -21.042 -7.373 1.00 96.00 367 PRO A N 1
ATOM 2781 C CA . PRO A 1 367 ? -10.877 -22.456 -7.040 1.00 96.00 367 PRO A CA 1
ATOM 2782 C C . PRO A 1 367 ? -9.654 -23.083 -6.358 1.00 96.00 367 PRO A C 1
ATOM 2784 O O . PRO A 1 367 ? -9.796 -23.795 -5.362 1.00 96.00 367 PRO A O 1
ATOM 2787 N N . HIS A 1 368 ? -8.446 -22.775 -6.840 1.00 96.75 368 HIS A N 1
ATOM 2788 C CA . HIS A 1 368 ? -7.214 -23.283 -6.241 1.00 96.75 368 HIS A CA 1
ATOM 2789 C C . HIS A 1 368 ? -6.954 -22.681 -4.860 1.00 96.75 368 HIS A C 1
ATOM 2791 O O . HIS A 1 368 ? -6.564 -23.416 -3.957 1.00 96.75 368 HIS A O 1
ATOM 2797 N N . LEU A 1 369 ? -7.242 -21.391 -4.651 1.00 96.88 369 LEU A N 1
ATOM 2798 C CA . LEU A 1 369 ? -7.106 -20.757 -3.337 1.00 96.88 369 LEU A CA 1
ATOM 2799 C C . LEU A 1 369 ? -7.992 -21.410 -2.275 1.00 96.88 369 LEU A C 1
ATOM 2801 O O . LEU A 1 369 ? -7.531 -21.624 -1.157 1.00 96.88 369 LEU A O 1
ATOM 2805 N N . LYS A 1 370 ? -9.230 -21.788 -2.614 1.00 96.56 370 LYS A N 1
ATOM 2806 C CA . LYS A 1 370 ? -10.120 -22.509 -1.685 1.00 96.56 370 LYS A CA 1
ATOM 2807 C C . LYS A 1 370 ? -9.509 -23.840 -1.242 1.00 96.56 370 LYS A C 1
ATOM 2809 O O . LYS A 1 370 ? -9.499 -24.145 -0.050 1.00 96.56 370 LYS A O 1
ATOM 2814 N N . ASN A 1 371 ? -8.937 -24.588 -2.185 1.00 95.69 371 ASN A N 1
ATOM 2815 C CA . ASN A 1 371 ? -8.257 -25.852 -1.898 1.00 95.69 371 ASN A CA 1
ATOM 2816 C C . ASN A 1 371 ? -6.968 -25.644 -1.085 1.00 95.69 371 ASN A C 1
ATOM 2818 O O . ASN A 1 371 ? -6.696 -26.401 -0.152 1.00 95.69 371 ASN A O 1
ATOM 2822 N N . SER A 1 372 ? -6.180 -24.612 -1.402 1.00 96.00 372 SER A N 1
ATOM 2823 C CA . SER A 1 372 ? -4.968 -24.264 -0.655 1.00 96.00 372 SER A CA 1
ATOM 2824 C C . SER A 1 372 ? -5.286 -23.837 0.777 1.00 96.00 372 SER A C 1
ATOM 2826 O O . SER A 1 372 ? -4.611 -24.280 1.700 1.00 96.00 372 SER A O 1
ATOM 2828 N N . MET A 1 373 ? -6.343 -23.045 0.982 1.00 97.19 373 MET A N 1
ATOM 2829 C CA . MET A 1 373 ? -6.772 -22.578 2.302 1.00 97.19 373 MET A CA 1
ATOM 2830 C C . MET A 1 373 ? -7.126 -23.736 3.242 1.00 97.19 373 MET A C 1
ATOM 2832 O O . MET A 1 373 ? -6.765 -23.693 4.413 1.00 97.19 373 MET A O 1
ATOM 2836 N N . ALA A 1 374 ? -7.788 -24.782 2.734 1.00 94.50 374 ALA A N 1
ATOM 2837 C CA . ALA A 1 374 ? -8.185 -25.947 3.529 1.00 94.50 374 ALA A CA 1
ATOM 2838 C C . ALA A 1 374 ? -6.993 -26.739 4.100 1.00 94.50 374 ALA A C 1
ATOM 2840 O O . ALA A 1 374 ? -7.133 -27.405 5.122 1.00 94.50 374 ALA A O 1
ATOM 2841 N N . ASN A 1 375 ? -5.828 -26.654 3.452 1.00 94.62 375 ASN A N 1
ATOM 2842 C CA . ASN A 1 375 ? -4.616 -27.389 3.822 1.00 94.62 375 ASN A CA 1
ATOM 2843 C C . ASN A 1 375 ? -3.528 -26.490 4.439 1.00 94.62 375 ASN A C 1
ATOM 2845 O O . ASN A 1 375 ? -2.442 -26.967 4.766 1.00 94.62 375 ASN A O 1
ATOM 2849 N N . ALA A 1 376 ? -3.786 -25.188 4.554 1.00 96.56 376 ALA A N 1
ATOM 2850 C CA . ALA A 1 376 ? -2.816 -24.208 5.018 1.00 96.56 376 ALA A CA 1
ATOM 2851 C C . ALA A 1 376 ? -2.739 -24.146 6.553 1.00 96.56 376 ALA A C 1
ATOM 2853 O O . ALA A 1 376 ? -3.662 -24.535 7.271 1.00 96.56 376 ALA A O 1
ATOM 2854 N N . SER A 1 377 ? -1.634 -23.598 7.071 1.00 96.31 377 SER A N 1
ATOM 2855 C CA . SER A 1 377 ? -1.543 -23.224 8.487 1.00 96.31 377 SER A CA 1
ATOM 2856 C C . SER A 1 377 ? -2.630 -22.198 8.832 1.00 96.31 377 SER A C 1
ATOM 2858 O O . SER A 1 377 ? -3.064 -21.454 7.960 1.00 96.31 377 SER A O 1
ATOM 2860 N N . SER A 1 378 ? -3.046 -22.081 10.097 1.00 94.31 378 SER A N 1
ATOM 2861 C CA . SER A 1 378 ? -4.088 -21.109 10.488 1.00 94.31 378 SER A CA 1
ATOM 2862 C C . SER A 1 378 ? -3.780 -19.671 10.028 1.00 94.31 378 SER A C 1
ATOM 2864 O O . SER A 1 378 ? -4.668 -18.970 9.545 1.00 94.31 378 SER A O 1
ATOM 2866 N N . ARG A 1 379 ? -2.511 -19.244 10.102 1.00 92.94 379 ARG A N 1
ATOM 2867 C CA . ARG A 1 379 ? -2.086 -17.904 9.670 1.00 92.94 379 ARG A CA 1
ATOM 2868 C C . ARG A 1 379 ? -2.121 -17.747 8.149 1.00 92.94 379 ARG A C 1
ATOM 2870 O O . ARG A 1 379 ? -2.566 -16.716 7.656 1.00 92.94 379 ARG A O 1
ATOM 2877 N N . ASP A 1 380 ? -1.669 -18.754 7.412 1.00 96.00 380 ASP A N 1
ATOM 2878 C CA . ASP A 1 380 ? -1.672 -18.708 5.947 1.00 96.00 380 ASP A CA 1
ATOM 2879 C C . ASP A 1 380 ? -3.092 -18.856 5.395 1.00 96.00 380 ASP A C 1
ATOM 2881 O O . ASP A 1 380 ? -3.466 -18.152 4.464 1.00 96.00 380 ASP A O 1
ATOM 2885 N N . ALA A 1 381 ? -3.925 -19.680 6.031 1.00 97.25 381 ALA A N 1
ATOM 2886 C CA . ALA A 1 381 ? -5.346 -19.796 5.737 1.00 97.25 381 ALA A CA 1
ATOM 2887 C C . ALA A 1 381 ? -6.073 -18.459 5.937 1.00 97.25 381 ALA A C 1
ATOM 2889 O O . ALA A 1 381 ? -6.915 -18.102 5.119 1.00 97.25 381 ALA A O 1
ATOM 2890 N N . ALA A 1 382 ? -5.721 -17.682 6.968 1.00 96.81 382 ALA A N 1
ATOM 2891 C CA . ALA A 1 382 ? -6.266 -16.339 7.162 1.00 96.81 382 ALA A CA 1
ATOM 2892 C C . ALA A 1 382 ? -5.843 -15.365 6.049 1.00 96.81 382 ALA A C 1
ATOM 2894 O O . ALA A 1 382 ? -6.669 -14.591 5.578 1.00 96.81 382 ALA A O 1
ATOM 2895 N N . ARG A 1 383 ? -4.590 -15.420 5.582 1.00 97.19 383 ARG A N 1
ATOM 2896 C CA . ARG A 1 383 ? -4.102 -14.589 4.461 1.00 97.19 383 ARG A CA 1
ATOM 2897 C C . ARG A 1 383 ? -4.769 -14.953 3.140 1.00 97.19 383 ARG A C 1
ATOM 2899 O O . ARG A 1 383 ? -5.276 -14.072 2.451 1.00 97.19 383 ARG A O 1
ATOM 2906 N N . ILE A 1 384 ? -4.863 -16.249 2.842 1.00 97.69 384 ILE A N 1
ATOM 2907 C CA . ILE A 1 384 ? -5.578 -16.743 1.661 1.00 97.69 384 ILE A CA 1
ATOM 2908 C C . ILE A 1 384 ? -7.055 -16.348 1.753 1.00 97.69 384 ILE A C 1
ATOM 2910 O O . ILE A 1 384 ? -7.632 -15.859 0.783 1.00 97.69 384 ILE A O 1
ATOM 2914 N N . GLY A 1 385 ? -7.659 -16.501 2.933 1.00 97.62 385 GLY A N 1
ATOM 2915 C CA . GLY A 1 385 ? -9.027 -16.078 3.196 1.00 97.62 385 GLY A CA 1
ATOM 2916 C C . GLY A 1 385 ? -9.225 -14.577 2.989 1.00 97.62 385 GLY A C 1
ATOM 2917 O O . GLY A 1 385 ? -10.228 -14.172 2.408 1.00 97.62 385 GLY A O 1
ATOM 2918 N N . PHE A 1 386 ? -8.256 -13.752 3.388 1.00 97.75 386 PHE A N 1
ATOM 2919 C CA . PHE A 1 386 ? -8.282 -12.310 3.159 1.00 97.75 386 PHE A CA 1
ATOM 2920 C C . PHE A 1 386 ? -8.253 -11.996 1.660 1.00 97.75 386 PHE A C 1
ATOM 2922 O O . PHE A 1 386 ? -9.113 -11.258 1.188 1.00 97.75 386 PHE A O 1
ATOM 2929 N N . VAL A 1 387 ? -7.366 -12.632 0.887 1.00 97.19 387 VAL A N 1
ATOM 2930 C CA . VAL A 1 387 ? -7.333 -12.502 -0.582 1.00 97.19 387 VAL A CA 1
ATOM 2931 C C . VAL A 1 387 ? -8.657 -12.931 -1.225 1.00 97.19 387 VAL A C 1
ATOM 2933 O O . VAL A 1 387 ? -9.139 -12.249 -2.128 1.00 97.19 387 VAL A O 1
ATOM 2936 N N . LEU A 1 388 ? -9.290 -14.008 -0.747 1.00 96.94 388 LEU A N 1
ATOM 2937 C CA . LEU A 1 388 ? -10.613 -14.435 -1.220 1.00 96.94 388 LEU A CA 1
ATOM 2938 C C . LEU A 1 388 ? -11.687 -13.368 -0.955 1.00 96.94 388 LEU A C 1
ATOM 2940 O O . LEU A 1 388 ? -12.439 -13.028 -1.867 1.00 96.94 388 LEU A O 1
ATOM 2944 N N . LEU A 1 389 ? -11.717 -12.777 0.245 1.00 97.06 389 LEU A N 1
ATOM 2945 C CA . LEU A 1 389 ? -12.650 -11.689 0.567 1.00 97.06 389 LEU A CA 1
ATOM 2946 C C . LEU A 1 389 ? -12.399 -10.453 -0.300 1.00 97.06 389 LEU A C 1
ATOM 2948 O O . LEU A 1 389 ? -13.351 -9.830 -0.780 1.00 97.06 389 LEU A O 1
ATOM 2952 N N . LEU A 1 390 ? -11.128 -10.121 -0.541 1.00 94.44 390 LEU A N 1
ATOM 2953 C CA . LEU A 1 390 ? -10.736 -9.068 -1.470 1.00 94.44 390 LEU A CA 1
ATOM 2954 C C . LEU A 1 390 ? -11.217 -9.369 -2.902 1.00 94.44 390 LEU A C 1
ATOM 2956 O O . LEU A 1 390 ? -11.695 -8.476 -3.589 1.00 94.44 390 LEU A O 1
ATOM 2960 N N . ALA A 1 391 ? -11.188 -10.628 -3.329 1.00 92.94 391 ALA A N 1
ATOM 2961 C CA . ALA A 1 391 ? -11.732 -11.073 -4.611 1.00 92.94 391 ALA A CA 1
ATOM 2962 C C . ALA A 1 391 ? -13.276 -11.154 -4.650 1.00 92.94 391 ALA A C 1
ATOM 2964 O O . ALA A 1 391 ? -13.840 -11.620 -5.641 1.00 92.94 391 ALA A O 1
ATOM 2965 N N . GLY A 1 392 ? -13.979 -10.753 -3.583 1.00 92.56 392 GLY A N 1
ATOM 2966 C CA . GLY A 1 392 ? -15.439 -10.840 -3.493 1.00 92.56 392 GLY A CA 1
ATOM 2967 C C . GLY A 1 392 ? -15.970 -12.262 -3.280 1.00 92.56 392 GLY A C 1
ATOM 2968 O O . GLY A 1 392 ? -17.114 -12.541 -3.632 1.00 92.56 392 GLY A O 1
ATOM 2969 N N . ASP A 1 393 ? -15.149 -13.176 -2.761 1.00 95.00 393 ASP A N 1
ATOM 2970 C CA . ASP A 1 393 ? -15.530 -14.548 -2.424 1.00 95.00 393 ASP A CA 1
ATOM 2971 C C . ASP A 1 393 ? -15.569 -14.741 -0.900 1.00 95.00 393 ASP A C 1
ATOM 2973 O O . ASP A 1 393 ? -14.582 -14.543 -0.193 1.00 95.00 393 ASP A O 1
ATOM 2977 N N . SER A 1 394 ? -16.724 -15.150 -0.373 1.00 96.12 394 SER A N 1
ATOM 2978 C CA . SER A 1 394 ? -16.947 -15.253 1.071 1.00 96.12 394 SER A CA 1
ATOM 2979 C C . SER A 1 394 ? -16.357 -16.509 1.718 1.00 96.12 394 SER A C 1
ATOM 2981 O O . SER A 1 394 ? -16.466 -16.653 2.935 1.00 96.12 394 SER A O 1
ATOM 2983 N N . ALA A 1 395 ? -15.753 -17.431 0.957 1.00 96.56 395 ALA A N 1
ATOM 2984 C CA . ALA A 1 395 ? -15.262 -18.702 1.497 1.00 96.56 395 ALA A CA 1
ATOM 2985 C C . ALA A 1 395 ? -14.214 -18.523 2.608 1.00 96.56 395 ALA A C 1
ATOM 2987 O O . ALA A 1 395 ? -14.140 -19.355 3.506 1.00 96.56 395 ALA A O 1
ATOM 2988 N N . GLY A 1 396 ? -13.444 -17.431 2.573 1.00 95.94 396 GLY A N 1
ATOM 2989 C CA . GLY A 1 396 ? -12.416 -17.118 3.568 1.00 95.94 396 GLY A CA 1
ATOM 2990 C C . GLY A 1 396 ? -12.910 -16.443 4.849 1.00 95.94 396 GLY A C 1
ATOM 2991 O O . GLY A 1 396 ? -12.103 -16.176 5.741 1.00 95.94 396 GLY A O 1
ATOM 2992 N N . ILE A 1 397 ? -14.208 -16.123 4.962 1.00 97.56 397 ILE A N 1
ATOM 2993 C CA . ILE A 1 397 ? -14.700 -15.252 6.040 1.00 97.56 397 ILE A CA 1
ATOM 2994 C C . ILE A 1 397 ? -14.464 -15.833 7.436 1.00 97.56 397 ILE A C 1
ATOM 2996 O O . ILE A 1 397 ? -14.155 -15.075 8.352 1.00 97.56 397 ILE A O 1
ATOM 3000 N N . SER A 1 398 ? -14.573 -17.157 7.604 1.00 97.56 398 SER A N 1
ATOM 3001 C CA . SER A 1 398 ? -14.370 -17.808 8.905 1.00 97.56 398 SER A CA 1
ATOM 3002 C C . SER A 1 398 ? -12.913 -17.709 9.339 1.00 97.56 398 SER A C 1
ATOM 3004 O O . SER A 1 398 ? -12.637 -17.248 10.436 1.00 97.56 398 SER A O 1
ATOM 3006 N N . GLN A 1 399 ? -11.975 -18.053 8.454 1.00 97.62 399 GLN A N 1
ATOM 3007 C CA . GLN A 1 399 ? -10.540 -18.053 8.741 1.00 97.62 399 GLN A CA 1
ATOM 3008 C C . GLN A 1 399 ? -10.043 -16.643 9.074 1.00 97.62 399 GLN A C 1
ATOM 3010 O O . GLN A 1 399 ? -9.282 -16.456 10.023 1.00 97.62 399 GLN A O 1
ATOM 3015 N N . VAL A 1 400 ? -10.505 -15.640 8.321 1.00 97.62 400 VAL A N 1
ATOM 3016 C CA . VAL A 1 400 ? -10.164 -14.233 8.569 1.00 97.62 400 VAL A CA 1
ATOM 3017 C C . VAL A 1 400 ? -10.785 -13.747 9.873 1.00 97.62 400 VAL A C 1
ATOM 3019 O O . VAL A 1 400 ? -10.109 -13.085 10.657 1.00 97.62 400 VAL A O 1
ATOM 3022 N N . ARG A 1 401 ? -12.049 -14.094 10.146 1.00 97.69 401 ARG A N 1
ATOM 3023 C CA . ARG A 1 401 ? -12.715 -13.744 11.405 1.00 97.69 401 ARG A CA 1
ATOM 3024 C C . ARG A 1 401 ? -11.992 -14.338 12.602 1.00 97.69 401 ARG A C 1
ATOM 3026 O O . ARG A 1 401 ? -11.709 -13.610 13.550 1.00 97.69 401 ARG A O 1
ATOM 3033 N N . ASP A 1 402 ? -11.684 -15.627 12.545 1.00 96.19 402 ASP A N 1
ATOM 3034 C CA . ASP A 1 402 ? -11.016 -16.329 13.631 1.00 96.19 402 ASP A CA 1
ATOM 3035 C C . ASP A 1 402 ? -9.651 -15.698 13.907 1.00 96.19 402 ASP A C 1
ATOM 3037 O O . ASP A 1 402 ? -9.339 -15.414 15.061 1.00 96.19 402 ASP A O 1
ATOM 3041 N N . PHE A 1 403 ? -8.890 -15.375 12.858 1.00 95.25 403 PHE A N 1
ATOM 3042 C CA . PHE A 1 403 ? -7.604 -14.695 12.982 1.00 95.25 403 PHE A CA 1
ATOM 3043 C C . PHE A 1 403 ? -7.716 -13.284 13.575 1.00 95.25 403 PHE A C 1
ATOM 3045 O O . PHE A 1 403 ? -6.996 -12.964 14.519 1.00 95.25 403 PHE A O 1
ATOM 3052 N N . LEU A 1 404 ? -8.608 -12.440 13.042 1.00 95.00 404 LEU A N 1
ATOM 3053 C CA . LEU A 1 404 ? -8.722 -11.037 13.452 1.00 95.00 404 LEU A CA 1
ATOM 3054 C C . LEU A 1 404 ? -9.302 -10.889 14.866 1.00 95.00 404 LEU A C 1
ATOM 3056 O O . LEU A 1 404 ? -8.790 -10.092 15.649 1.00 95.00 404 LEU A O 1
ATOM 3060 N N . LEU A 1 405 ? -10.346 -11.652 15.206 1.00 95.25 405 LEU A N 1
ATOM 3061 C CA . LEU A 1 405 ? -11.068 -11.496 16.475 1.00 95.25 405 LEU A CA 1
ATOM 3062 C C . LEU A 1 405 ? -10.442 -12.276 17.638 1.00 95.25 405 LEU A C 1
ATOM 3064 O O . LEU A 1 405 ? -10.653 -11.914 18.791 1.00 95.25 405 LEU A O 1
ATOM 3068 N N . HIS A 1 406 ? -9.635 -13.308 17.367 1.00 93.44 406 HIS A N 1
ATOM 3069 C CA . HIS A 1 406 ? -8.869 -14.009 18.408 1.00 93.44 406 HIS A CA 1
ATOM 3070 C C . HIS A 1 406 ? -7.414 -13.547 18.495 1.00 93.44 406 HIS A C 1
ATOM 3072 O O . HIS A 1 406 ? -6.617 -14.144 19.225 1.00 93.44 406 HIS A O 1
ATOM 3078 N N . TYR A 1 407 ? -7.039 -12.479 17.785 1.00 89.00 407 TYR A N 1
ATOM 3079 C CA . TYR A 1 407 ? -5.709 -11.908 17.925 1.00 89.00 407 TYR A CA 1
ATOM 3080 C C . TYR A 1 407 ? -5.511 -11.383 19.355 1.00 89.00 407 TYR A C 1
ATOM 3082 O O . TYR A 1 407 ? -6.114 -10.393 19.771 1.00 89.00 407 TYR A O 1
ATOM 3090 N N . THR A 1 408 ? -4.662 -12.077 20.112 1.00 84.12 408 THR A N 1
ATOM 3091 C CA . THR A 1 408 ? -4.280 -11.757 21.500 1.00 84.12 408 THR A CA 1
ATOM 3092 C C . THR A 1 408 ? -2.760 -11.644 21.684 1.00 84.12 408 THR A C 1
ATOM 3094 O O . THR A 1 408 ? -2.292 -11.376 22.788 1.00 84.12 408 THR A O 1
ATOM 3097 N N . GLY A 1 409 ? -1.990 -11.883 20.612 1.00 69.94 409 GLY A N 1
ATOM 3098 C CA . GLY A 1 409 ? -0.540 -12.094 20.637 1.00 69.94 409 GLY A CA 1
ATOM 3099 C C . GLY A 1 409 ? 0.313 -10.843 20.895 1.00 69.94 409 GLY A C 1
ATOM 3100 O O . GLY A 1 409 ? -0.211 -9.734 21.017 1.00 69.94 409 GLY A O 1
ATOM 3101 N N . PRO A 1 410 ? 1.652 -11.008 20.983 1.00 55.16 410 PRO A N 1
ATOM 3102 C CA . PRO A 1 410 ? 2.563 -9.906 21.261 1.00 55.16 410 PRO A CA 1
ATOM 3103 C C . PRO A 1 410 ? 2.464 -8.836 20.168 1.00 55.16 410 PRO A C 1
ATOM 3105 O O . PRO A 1 410 ? 2.620 -9.101 18.980 1.00 55.16 410 PRO A O 1
ATOM 3108 N N . THR A 1 411 ? 2.202 -7.611 20.611 1.00 63.88 411 THR A N 1
ATOM 3109 C CA . THR A 1 411 ? 1.803 -6.444 19.820 1.00 63.88 411 THR A CA 1
ATOM 3110 C C . THR A 1 411 ? 2.985 -5.785 19.118 1.00 63.88 411 THR A C 1
ATOM 3112 O O . THR A 1 411 ? 3.286 -4.612 19.359 1.00 63.88 411 THR A O 1
ATOM 3115 N N . SER A 1 412 ? 3.707 -6.518 18.267 1.00 79.12 412 SER A N 1
ATOM 3116 C CA . SER A 1 412 ? 4.646 -5.839 17.374 1.00 79.12 412 SER A CA 1
ATOM 3117 C C . SER A 1 412 ? 3.866 -4.783 16.578 1.00 79.12 412 SER A C 1
ATOM 3119 O O . SER A 1 412 ? 2.738 -5.029 16.141 1.00 79.12 412 SER A O 1
ATOM 3121 N N . SER A 1 413 ? 4.427 -3.581 16.418 1.00 78.88 413 SER A N 1
ATOM 3122 C CA . SER A 1 413 ? 3.740 -2.518 15.673 1.00 78.88 413 SER A CA 1
ATOM 3123 C C . SER A 1 413 ? 3.423 -2.956 14.240 1.00 78.88 413 SER A C 1
ATOM 3125 O O . SER A 1 413 ? 2.430 -2.515 13.681 1.00 78.88 413 SER A O 1
ATOM 3127 N N . SER A 1 414 ? 4.227 -3.866 13.677 1.00 82.12 414 SER A N 1
ATOM 3128 C CA . SER A 1 414 ? 4.026 -4.435 12.343 1.00 82.12 414 SER A CA 1
ATOM 3129 C C . SER A 1 414 ? 2.765 -5.295 12.250 1.00 82.12 414 SER A C 1
ATOM 3131 O O . SER A 1 414 ? 1.992 -5.123 11.311 1.00 82.12 414 SER A O 1
ATOM 3133 N N . ASP A 1 415 ? 2.535 -6.194 13.212 1.00 83.81 415 ASP A N 1
ATOM 3134 C CA . ASP A 1 415 ? 1.364 -7.083 13.186 1.00 83.81 415 ASP A CA 1
ATOM 3135 C C . ASP A 1 415 ? 0.071 -6.281 13.372 1.00 83.81 415 ASP A C 1
ATOM 3137 O O . ASP A 1 415 ? -0.908 -6.479 12.657 1.00 83.81 415 ASP A O 1
ATOM 3141 N N . LEU A 1 416 ? 0.081 -5.315 14.292 1.00 86.06 416 LEU A N 1
ATOM 3142 C CA . LEU A 1 416 ? -1.065 -4.435 14.524 1.00 86.06 416 LEU A CA 1
ATOM 3143 C C . LEU A 1 416 ? -1.356 -3.537 13.323 1.00 86.06 416 LEU A C 1
ATOM 3145 O O . LEU A 1 416 ? -2.521 -3.324 12.985 1.00 86.06 416 LEU A O 1
ATOM 3149 N N . TYR A 1 417 ? -0.313 -3.036 12.660 1.00 86.06 417 TYR A N 1
ATOM 3150 C CA . TYR A 1 417 ? -0.467 -2.252 11.441 1.00 86.06 417 TYR A CA 1
ATOM 3151 C C . TYR A 1 417 ? -1.108 -3.086 10.327 1.00 86.06 417 TYR A C 1
ATOM 3153 O O . TYR A 1 417 ? -2.076 -2.637 9.718 1.00 86.06 417 TYR A O 1
ATOM 3161 N N . GLN A 1 418 ? -0.658 -4.332 10.140 1.00 87.69 418 GLN A N 1
ATOM 3162 C CA . GLN A 1 418 ? -1.256 -5.265 9.183 1.00 87.69 418 GLN A CA 1
ATOM 3163 C C . GLN A 1 418 ? -2.740 -5.533 9.483 1.00 87.69 418 GLN A C 1
ATOM 3165 O O . GLN A 1 418 ? -3.574 -5.410 8.592 1.00 87.69 418 GLN A O 1
ATOM 3170 N N . ILE A 1 419 ? -3.099 -5.840 10.734 1.00 91.50 419 ILE A N 1
ATOM 3171 C CA . ILE A 1 419 ? -4.499 -6.098 11.127 1.00 91.50 419 ILE A CA 1
ATOM 3172 C C . ILE A 1 419 ? -5.365 -4.848 10.920 1.00 91.50 419 ILE A C 1
ATOM 3174 O O . ILE A 1 419 ? -6.501 -4.950 10.458 1.00 91.50 419 ILE A O 1
ATOM 3178 N N . THR A 1 420 ? -4.827 -3.663 11.218 1.00 92.62 420 THR A N 1
ATOM 3179 C CA . THR A 1 420 ? -5.538 -2.393 11.016 1.00 92.62 420 THR A CA 1
ATOM 3180 C C . THR A 1 420 ? -5.830 -2.146 9.538 1.00 92.62 420 THR A C 1
ATOM 3182 O O . THR A 1 420 ? -6.935 -1.735 9.183 1.00 92.62 420 THR A O 1
ATOM 3185 N N . ARG A 1 421 ? -4.866 -2.416 8.655 1.00 92.75 421 ARG A N 1
ATOM 3186 C CA . ARG A 1 421 ? -5.058 -2.230 7.215 1.00 92.75 421 ARG A CA 1
ATOM 3187 C C . ARG A 1 421 ? -5.972 -3.302 6.605 1.00 92.75 421 ARG A C 1
ATOM 3189 O O . ARG A 1 421 ? -6.868 -2.940 5.845 1.00 92.75 421 ARG A O 1
ATOM 3196 N N . TRP A 1 422 ? -5.917 -4.553 7.078 1.00 95.44 422 TRP A N 1
ATOM 3197 C CA . TRP A 1 422 ? -6.913 -5.581 6.734 1.00 95.44 422 TRP A CA 1
ATOM 3198 C C . TRP A 1 422 ? -8.325 -5.162 7.139 1.00 95.44 422 TRP A C 1
ATOM 3200 O O . TRP A 1 422 ? -9.259 -5.248 6.344 1.00 95.44 422 TRP A O 1
ATOM 3210 N N . SER A 1 423 ? -8.482 -4.674 8.370 1.00 96.00 423 SER A N 1
ATOM 3211 C CA . SER A 1 423 ? -9.750 -4.154 8.882 1.00 96.00 423 SER A CA 1
ATOM 3212 C C . SER A 1 423 ? -10.304 -3.042 7.983 1.00 96.00 423 SER A C 1
ATOM 3214 O O . SER A 1 423 ? -11.478 -3.089 7.598 1.00 96.00 423 SER A O 1
ATOM 3216 N N . ARG A 1 424 ? -9.455 -2.097 7.565 1.00 95.62 424 ARG A N 1
ATOM 3217 C CA . ARG A 1 424 ? -9.827 -1.031 6.630 1.00 95.62 424 ARG A CA 1
ATOM 3218 C C . ARG A 1 424 ? -10.245 -1.578 5.264 1.00 95.62 424 ARG A C 1
ATOM 3220 O O . ARG A 1 424 ? -11.342 -1.263 4.809 1.00 95.62 424 ARG A O 1
ATOM 3227 N N . ALA A 1 425 ? -9.427 -2.429 4.646 1.00 94.31 425 ALA A N 1
ATOM 3228 C CA . ALA A 1 425 ? -9.688 -2.995 3.321 1.00 94.31 425 ALA A CA 1
ATOM 3229 C C . ALA A 1 425 ? -10.991 -3.818 3.276 1.00 94.31 425 ALA A C 1
ATOM 3231 O O . ALA A 1 425 ? -11.757 -3.742 2.314 1.00 94.31 425 ALA A O 1
ATOM 3232 N N . LEU A 1 426 ? -11.286 -4.573 4.339 1.00 96.56 426 LEU A N 1
ATOM 3233 C CA . LEU A 1 426 ? -12.550 -5.302 4.478 1.00 96.56 426 LEU A CA 1
ATOM 3234 C C . LEU A 1 426 ? -13.744 -4.351 4.628 1.00 96.56 426 LEU A C 1
ATOM 3236 O O . LEU A 1 426 ? -14.779 -4.561 3.995 1.00 96.56 426 LEU A O 1
ATOM 3240 N N . THR A 1 427 ? -13.592 -3.295 5.430 1.00 97.00 427 THR A N 1
ATOM 3241 C CA . THR A 1 427 ? -14.631 -2.276 5.641 1.00 97.00 427 THR A CA 1
ATOM 3242 C C . THR A 1 427 ? -14.959 -1.546 4.337 1.00 97.00 427 THR A C 1
ATOM 3244 O O . THR A 1 427 ? -16.130 -1.384 3.998 1.00 97.00 427 THR A O 1
ATOM 3247 N N . GLU A 1 428 ? -13.941 -1.177 3.561 1.00 94.88 428 GLU A N 1
ATOM 3248 C CA . GLU A 1 428 ? -14.088 -0.529 2.253 1.00 94.88 428 GLU A CA 1
ATOM 3249 C C . GLU A 1 428 ? -14.855 -1.388 1.240 1.00 94.88 428 GLU A C 1
ATOM 3251 O O . GLU A 1 428 ? -15.586 -0.869 0.395 1.00 94.88 428 GLU A O 1
ATOM 3256 N N . ARG A 1 429 ? -14.743 -2.715 1.356 1.00 94.12 429 ARG A N 1
ATOM 3257 C CA . ARG A 1 429 ? -15.494 -3.677 0.540 1.00 94.12 429 ARG A CA 1
ATOM 3258 C C . ARG A 1 429 ? -16.853 -4.067 1.120 1.00 94.12 429 ARG A C 1
ATOM 3260 O O . ARG A 1 429 ? -17.536 -4.913 0.551 1.00 94.12 429 ARG A O 1
ATOM 3267 N N . GLY A 1 430 ? -17.276 -3.438 2.214 1.00 96.38 430 GLY A N 1
ATOM 3268 C CA . GLY A 1 430 ? -18.595 -3.651 2.802 1.00 96.38 430 GLY A CA 1
ATOM 3269 C C . GLY A 1 430 ? -18.716 -4.879 3.695 1.00 96.38 430 GLY A C 1
ATOM 3270 O O . GLY A 1 430 ? -19.828 -5.255 4.066 1.00 96.38 430 GLY A O 1
ATOM 3271 N N . TYR A 1 431 ? -17.598 -5.477 4.111 1.00 97.19 431 TYR A N 1
ATOM 3272 C CA . TYR A 1 431 ? -17.609 -6.532 5.118 1.00 97.19 431 TYR A CA 1
ATOM 3273 C C . TYR A 1 431 ? -17.638 -5.923 6.522 1.00 97.19 431 TYR A C 1
ATOM 3275 O O . TYR A 1 431 ? -16.678 -5.284 6.952 1.00 97.19 431 TYR A O 1
ATOM 3283 N N . THR A 1 432 ? -18.705 -6.183 7.285 1.00 97.19 432 THR A N 1
ATOM 3284 C CA . THR A 1 432 ? -18.814 -5.746 8.693 1.00 97.19 432 THR A CA 1
ATOM 3285 C C . THR A 1 432 ? -17.692 -6.297 9.571 1.00 97.19 432 THR A C 1
ATOM 3287 O O . THR A 1 432 ? -17.334 -5.673 10.563 1.00 97.19 432 THR A O 1
ATOM 3290 N N . LEU A 1 433 ? -17.085 -7.417 9.161 1.00 97.69 433 LEU A N 1
ATOM 3291 C CA . LEU A 1 433 ? -15.913 -8.001 9.807 1.00 97.69 433 LEU A CA 1
ATOM 3292 C C . LEU A 1 433 ? -14.752 -7.002 9.943 1.00 97.69 433 LEU A C 1
ATOM 3294 O O . LEU A 1 433 ? -14.008 -7.062 10.918 1.00 97.69 433 LEU A O 1
ATOM 3298 N N . GLY A 1 434 ? -14.605 -6.072 8.994 1.00 97.44 434 GLY A N 1
ATOM 3299 C CA . GLY A 1 434 ? -13.615 -5.007 9.102 1.00 97.44 434 GLY A CA 1
ATOM 3300 C C . GLY A 1 434 ? -13.862 -4.110 10.320 1.00 97.44 434 GLY A C 1
ATOM 3301 O O . GLY A 1 434 ? -12.933 -3.858 11.086 1.00 97.44 434 GLY A O 1
ATOM 3302 N N . LEU A 1 435 ? -15.115 -3.719 10.569 1.00 97.62 435 LEU A N 1
ATOM 3303 C CA . LEU A 1 435 ? -15.510 -2.932 11.744 1.00 97.62 435 LEU A CA 1
ATOM 3304 C C . LEU A 1 435 ? -15.428 -3.742 13.047 1.00 97.62 435 LEU A C 1
ATOM 3306 O O . LEU A 1 435 ? -14.985 -3.201 14.059 1.00 97.62 435 LEU A O 1
ATOM 3310 N N . ASP A 1 436 ? -15.775 -5.035 13.020 1.00 97.75 436 ASP A N 1
ATOM 3311 C CA . ASP A 1 436 ? -15.584 -5.936 14.168 1.00 97.75 436 ASP A CA 1
ATOM 3312 C C . ASP A 1 436 ? -14.106 -6.001 14.584 1.00 97.75 436 ASP A C 1
ATOM 3314 O O . ASP A 1 436 ? -13.773 -5.851 15.761 1.00 97.75 436 ASP A O 1
ATOM 3318 N N . ALA A 1 437 ? -13.205 -6.160 13.611 1.00 96.75 437 ALA A N 1
ATOM 3319 C CA . ALA A 1 437 ? -11.767 -6.184 13.852 1.00 96.75 437 ALA A CA 1
ATOM 3320 C C . ALA A 1 437 ? -11.237 -4.832 14.357 1.00 96.75 437 ALA A C 1
ATOM 3322 O O . ALA A 1 437 ? -10.415 -4.806 15.273 1.00 96.75 437 ALA A O 1
ATOM 3323 N N . ALA A 1 438 ? -11.729 -3.709 13.818 1.00 96.44 438 ALA A N 1
ATOM 3324 C CA . ALA A 1 438 ? -11.366 -2.379 14.309 1.00 96.44 438 ALA A CA 1
ATOM 3325 C C . ALA A 1 438 ? -11.797 -2.180 15.771 1.00 96.44 438 ALA A C 1
ATOM 3327 O O . ALA A 1 438 ? -11.022 -1.660 16.572 1.00 96.44 438 ALA A O 1
ATOM 3328 N N . ALA A 1 439 ? -13.006 -2.611 16.146 1.00 96.94 439 ALA A N 1
ATOM 3329 C CA . ALA A 1 439 ? -13.475 -2.536 17.529 1.00 96.94 439 ALA A CA 1
ATOM 3330 C C . ALA A 1 439 ? -12.595 -3.374 18.471 1.00 96.94 439 ALA A C 1
ATOM 3332 O O . ALA A 1 439 ? -12.153 -2.868 19.502 1.00 96.94 439 ALA A O 1
ATOM 3333 N N . HIS A 1 440 ? -12.270 -4.612 18.082 1.00 95.75 440 HIS A N 1
ATOM 3334 C CA . HIS A 1 440 ? -11.368 -5.491 18.839 1.00 95.75 440 HIS A CA 1
ATOM 3335 C C . HIS A 1 440 ? -9.973 -4.876 19.024 1.00 95.75 440 HIS A C 1
ATOM 3337 O O . HIS A 1 440 ? -9.410 -4.879 20.121 1.00 95.75 440 HIS A O 1
ATOM 3343 N N . LEU A 1 441 ? -9.423 -4.268 17.970 1.00 93.94 441 LEU A N 1
ATOM 3344 C CA . LEU A 1 441 ? -8.177 -3.510 18.052 1.00 93.94 441 LEU A CA 1
ATOM 3345 C C . LEU A 1 441 ? -8.293 -2.358 19.060 1.00 93.94 441 LEU A C 1
ATOM 3347 O O . LEU A 1 441 ? -7.424 -2.206 19.913 1.00 93.94 441 LEU A O 1
ATOM 3351 N N . LEU A 1 442 ? -9.374 -1.578 19.055 1.00 94.56 442 LEU A N 1
ATOM 3352 C CA . LEU A 1 442 ? -9.558 -0.503 20.039 1.00 94.56 442 LEU A CA 1
ATOM 3353 C C . LEU A 1 442 ? -9.643 -1.020 21.488 1.00 94.56 442 LEU A C 1
ATOM 3355 O O . LEU A 1 442 ? -9.168 -0.343 22.402 1.00 94.56 442 LEU A O 1
ATOM 3359 N N . GLU A 1 443 ? -10.162 -2.227 21.725 1.00 94.44 443 GLU A N 1
ATOM 3360 C CA . GLU A 1 443 ? -10.113 -2.864 23.050 1.00 94.44 443 GLU A CA 1
ATOM 3361 C C . GLU A 1 443 ? -8.676 -3.207 23.468 1.00 94.44 443 GLU A C 1
ATOM 3363 O O . GLU A 1 443 ? -8.278 -2.986 24.617 1.00 94.44 443 GLU A O 1
ATOM 3368 N N . ILE A 1 444 ? -7.855 -3.701 22.535 1.00 91.94 444 ILE A N 1
ATOM 3369 C CA . ILE A 1 444 ? -6.417 -3.905 22.764 1.00 91.94 444 ILE A CA 1
ATOM 3370 C C . ILE A 1 444 ? -5.730 -2.567 23.066 1.00 91.94 444 ILE A C 1
ATOM 3372 O O . ILE A 1 444 ? -4.886 -2.507 23.965 1.00 91.94 444 ILE A O 1
ATOM 3376 N N . TYR A 1 445 ? -6.103 -1.489 22.373 1.00 91.75 445 TYR A N 1
ATOM 3377 C CA . TYR A 1 445 ? -5.544 -0.155 22.596 1.00 91.75 445 TYR A CA 1
ATOM 3378 C C . TYR A 1 445 ? -5.841 0.312 24.018 1.00 91.75 445 TYR A C 1
ATOM 3380 O O . TYR A 1 445 ? -4.924 0.692 24.736 1.00 91.75 445 TYR A O 1
ATOM 3388 N N . LEU A 1 446 ? -7.090 0.189 24.475 1.00 93.06 446 LEU A N 1
ATOM 3389 C CA . LEU A 1 446 ? -7.481 0.574 25.832 1.00 93.06 446 LEU A CA 1
ATOM 3390 C C . LEU A 1 446 ? -6.674 -0.151 26.921 1.00 93.06 446 LEU A C 1
ATOM 3392 O O . LEU A 1 446 ? -6.377 0.448 27.955 1.00 93.06 446 LEU A O 1
ATOM 3396 N N . ARG A 1 447 ? -6.279 -1.408 26.678 1.00 91.12 447 ARG A N 1
ATOM 3397 C CA . ARG A 1 447 ? -5.444 -2.195 27.602 1.00 91.12 447 ARG A CA 1
ATOM 3398 C C . ARG A 1 447 ? -3.954 -1.860 27.530 1.00 91.12 447 ARG A C 1
ATOM 3400 O O . ARG A 1 447 ? -3.266 -1.976 28.537 1.00 91.12 447 ARG A O 1
ATOM 3407 N N . THR A 1 448 ? -3.444 -1.507 26.351 1.00 88.31 448 THR A N 1
ATOM 3408 C CA . THR A 1 448 ? -1.993 -1.414 26.090 1.00 88.31 448 THR A CA 1
ATOM 3409 C C . THR A 1 448 ? -1.466 0.009 25.926 1.00 88.31 448 THR A C 1
ATOM 3411 O O . THR A 1 448 ? -0.265 0.214 26.073 1.00 88.31 448 THR A O 1
ATOM 3414 N N . GLN A 1 449 ? -2.338 0.966 25.604 1.00 85.00 449 GLN A N 1
ATOM 3415 C CA . GLN A 1 449 ? -2.042 2.381 25.347 1.00 85.00 449 GLN A CA 1
ATOM 3416 C C . GLN A 1 449 ? -0.958 2.621 24.273 1.00 85.00 449 GLN A C 1
ATOM 3418 O O . GLN A 1 449 ? -0.258 3.626 24.302 1.00 85.00 449 GLN A O 1
ATOM 3423 N N . ARG A 1 450 ? -0.801 1.709 23.300 1.00 79.69 450 ARG A N 1
ATOM 3424 C CA . ARG A 1 450 ? 0.134 1.884 22.170 1.00 79.69 450 ARG A CA 1
ATOM 3425 C C . ARG A 1 450 ? -0.520 2.692 21.048 1.00 79.69 450 ARG A C 1
ATOM 3427 O O . ARG A 1 450 ? -1.471 2.223 20.435 1.00 79.69 450 ARG A O 1
ATOM 3434 N N . ASP A 1 451 ? 0.000 3.877 20.751 1.00 76.25 451 ASP A N 1
ATOM 3435 C CA . ASP A 1 451 ? -0.641 4.872 19.878 1.00 76.25 451 ASP A CA 1
ATOM 3436 C C . ASP A 1 451 ? -0.447 4.654 18.364 1.00 76.25 451 ASP A C 1
ATOM 3438 O O . ASP A 1 451 ? -1.298 5.075 17.578 1.00 76.25 451 ASP A O 1
ATOM 3442 N N . GLY A 1 452 ? 0.631 3.981 17.944 1.00 80.31 452 GLY A N 1
ATOM 3443 C CA . GLY A 1 452 ? 1.098 3.973 16.547 1.00 80.31 452 GLY A CA 1
ATOM 3444 C C . GLY A 1 452 ? 0.100 3.481 15.486 1.00 80.31 452 GLY A C 1
ATOM 3445 O O . GLY A 1 452 ? 0.264 3.762 14.304 1.00 80.31 452 GLY A O 1
ATOM 3446 N N . TRP A 1 453 ? -0.955 2.777 15.891 1.00 85.75 453 TRP A N 1
ATOM 3447 C CA . TRP A 1 453 ? -2.009 2.226 15.025 1.00 85.75 453 TRP A CA 1
ATOM 3448 C C . TRP A 1 453 ? -3.418 2.696 15.426 1.00 85.75 453 TRP A C 1
ATOM 3450 O O . TRP A 1 453 ? -4.383 2.464 14.692 1.00 85.75 453 TRP A O 1
ATOM 3460 N N . PHE A 1 454 ? -3.549 3.407 16.554 1.00 90.75 454 PHE A N 1
ATOM 3461 C CA . PHE A 1 454 ? -4.830 3.902 17.062 1.00 90.75 454 PHE A CA 1
ATOM 3462 C C . PHE A 1 454 ? -5.524 4.792 16.029 1.00 90.75 454 PHE A C 1
ATOM 3464 O O . PHE A 1 454 ? -6.681 4.554 15.684 1.00 90.75 454 PHE A O 1
ATOM 3471 N N . ARG A 1 455 ? -4.801 5.779 15.478 1.00 90.19 455 ARG A N 1
ATOM 3472 C CA . ARG A 1 455 ? -5.368 6.720 14.499 1.00 90.19 455 ARG A CA 1
ATOM 3473 C C . ARG A 1 455 ? -5.915 5.983 13.280 1.00 90.19 455 ARG A C 1
ATOM 3475 O O . ARG A 1 455 ? -7.067 6.192 12.921 1.00 90.19 455 ARG A O 1
ATOM 3482 N N . PHE A 1 456 ? -5.132 5.073 12.702 1.00 90.62 456 PHE A N 1
ATOM 3483 C CA . PHE A 1 456 ? -5.549 4.270 11.549 1.00 90.62 456 PHE A CA 1
ATOM 3484 C C . PHE A 1 456 ? -6.791 3.411 11.847 1.00 90.62 456 PHE A C 1
ATOM 3486 O O . PHE A 1 456 ? -7.683 3.295 11.006 1.00 90.62 456 PHE A O 1
ATOM 3493 N N . THR A 1 457 ? -6.893 2.872 13.064 1.00 93.31 457 THR A N 1
ATOM 3494 C CA . THR A 1 457 ? -8.047 2.066 13.486 1.00 93.31 457 THR A CA 1
ATOM 3495 C C . THR A 1 457 ? -9.304 2.920 13.637 1.00 93.31 457 THR A C 1
ATOM 3497 O O . THR A 1 457 ? -10.359 2.560 13.121 1.00 93.31 457 THR A O 1
ATOM 3500 N N . VAL A 1 458 ? -9.208 4.092 14.273 1.00 93.88 458 VAL A N 1
ATOM 3501 C CA . VAL A 1 458 ? -10.355 5.009 14.394 1.00 93.88 458 VAL A CA 1
ATOM 3502 C C . VAL A 1 458 ? -10.775 5.562 13.030 1.00 93.88 458 VAL A C 1
ATOM 3504 O O . VAL A 1 458 ? -11.972 5.692 12.780 1.00 93.88 458 VAL A O 1
ATOM 3507 N N . HIS A 1 459 ? -9.824 5.814 12.125 1.00 93.81 459 HIS A N 1
ATOM 3508 C CA . HIS A 1 459 ? -10.135 6.214 10.751 1.00 93.81 459 HIS A CA 1
ATOM 3509 C C . HIS A 1 459 ? -10.992 5.178 10.018 1.00 93.81 459 HIS A C 1
ATOM 3511 O O . HIS A 1 459 ? -11.886 5.549 9.266 1.00 93.81 459 HIS A O 1
ATOM 3517 N N . THR A 1 460 ? -10.821 3.886 10.304 1.00 94.25 460 THR A N 1
ATOM 3518 C CA . THR A 1 460 ? -11.701 2.844 9.748 1.00 94.25 460 THR A CA 1
ATOM 3519 C C . THR A 1 460 ? -13.166 3.052 10.159 1.00 94.25 460 THR A C 1
ATOM 3521 O O . THR A 1 460 ? -14.069 2.855 9.350 1.00 94.25 460 THR A O 1
ATOM 3524 N N . PHE A 1 461 ? -13.432 3.543 11.374 1.00 92.88 461 PHE A N 1
ATOM 3525 C CA . PHE A 1 461 ? -14.786 3.937 11.769 1.00 92.88 461 PHE A CA 1
ATOM 3526 C C . PHE A 1 461 ? -15.227 5.244 11.117 1.00 92.88 461 PHE A C 1
ATOM 3528 O O . PHE A 1 461 ? -16.313 5.296 10.543 1.00 92.88 461 PHE A O 1
ATOM 3535 N N . SER A 1 462 ? -14.434 6.312 11.213 1.00 92.75 462 SER A N 1
ATOM 3536 C CA . SER A 1 462 ? -14.881 7.635 10.758 1.00 92.75 462 SER A CA 1
ATOM 3537 C C . SER A 1 462 ? -15.065 7.722 9.248 1.00 92.75 462 SER A C 1
ATOM 3539 O O . SER A 1 462 ? -16.017 8.342 8.769 1.00 92.75 462 SER A O 1
ATOM 3541 N N . ASP A 1 463 ? -14.176 7.083 8.493 1.00 94.88 463 ASP A N 1
ATOM 3542 C CA . ASP A 1 463 ? -14.168 7.168 7.037 1.00 94.88 463 ASP A CA 1
ATOM 3543 C C . ASP A 1 463 ? -15.368 6.390 6.469 1.00 94.88 463 ASP A C 1
ATOM 3545 O O . ASP A 1 463 ? -16.053 6.868 5.565 1.00 94.88 463 ASP A O 1
ATOM 3549 N N . TYR A 1 464 ? -15.717 5.248 7.073 1.00 96.00 464 TYR A N 1
ATOM 3550 C CA . TYR A 1 464 ? -16.713 4.324 6.523 1.00 96.00 464 TYR A CA 1
ATOM 3551 C C . TYR A 1 464 ? -18.022 4.241 7.314 1.00 96.00 464 TYR A C 1
ATOM 3553 O O . TYR A 1 464 ? -18.888 3.454 6.948 1.00 96.00 464 TYR A O 1
ATOM 3561 N N . THR A 1 465 ? -18.223 5.036 8.366 1.00 95.19 465 THR A N 1
ATOM 3562 C CA . THR A 1 465 ? -19.488 5.078 9.124 1.00 95.19 465 THR A CA 1
ATOM 3563 C C . THR A 1 465 ? -19.900 6.517 9.455 1.00 95.19 465 THR A C 1
ATOM 3565 O O . THR A 1 465 ? -19.217 7.471 9.092 1.00 95.19 465 THR A O 1
ATOM 3568 N N . SER A 1 466 ? -21.018 6.700 10.165 1.00 92.31 466 SER A N 1
ATOM 3569 C CA . SER A 1 466 ? -21.421 8.004 10.714 1.00 92.31 466 SER A CA 1
ATOM 3570 C C . SER A 1 466 ? -20.719 8.364 12.034 1.00 92.31 466 SER A C 1
ATOM 3572 O O . SER A 1 466 ? -21.086 9.355 12.666 1.00 92.31 466 SER A O 1
ATOM 3574 N N . PHE A 1 467 ? -19.773 7.549 12.506 1.00 92.69 467 PHE A N 1
ATOM 3575 C CA . PHE A 1 467 ? -19.019 7.829 13.723 1.00 92.69 467 PHE A CA 1
ATOM 3576 C C . PHE A 1 467 ? -18.146 9.082 13.546 1.00 92.69 467 PHE A C 1
ATOM 3578 O O . PHE A 1 467 ? -17.328 9.169 12.633 1.00 92.69 467 PHE A O 1
ATOM 3585 N N . GLY A 1 468 ? -18.313 10.065 14.432 1.00 88.44 468 GLY A N 1
ATOM 3586 C CA . GLY 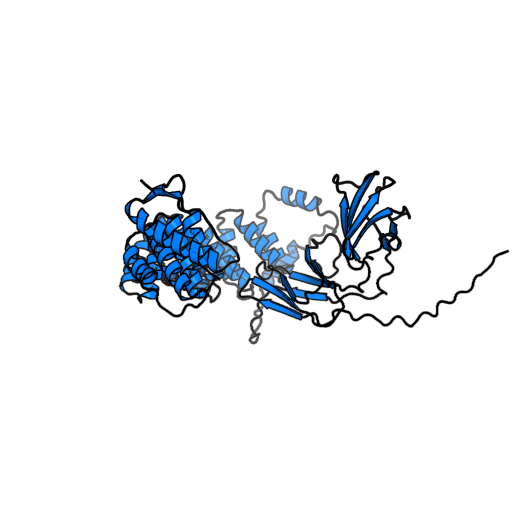A 1 468 ? -17.540 11.305 14.392 1.00 88.44 468 GLY A CA 1
ATOM 3587 C C . GLY A 1 468 ? -16.120 11.115 14.925 1.00 88.44 468 GLY A C 1
ATOM 3588 O O . GLY A 1 468 ? -15.939 10.738 16.084 1.00 88.44 468 GLY A O 1
ATOM 3589 N N . LEU A 1 469 ? -15.115 11.429 14.104 1.00 81.50 469 LEU A N 1
ATOM 3590 C CA . LEU A 1 469 ? -13.704 11.347 14.483 1.00 81.50 469 LEU A CA 1
ATOM 3591 C C . LEU A 1 469 ? -13.362 12.327 15.614 1.00 81.50 469 LEU A C 1
ATOM 3593 O O . LEU A 1 469 ? -13.687 13.512 15.547 1.00 81.50 469 LEU A O 1
ATOM 3597 N N . ARG A 1 470 ? -12.643 11.841 16.630 1.00 76.00 470 ARG A N 1
ATOM 3598 C CA . ARG A 1 470 ? -12.062 12.658 17.707 1.00 76.00 470 ARG A CA 1
ATOM 3599 C C . ARG A 1 470 ? -10.657 12.162 18.055 1.00 76.00 470 ARG A C 1
ATOM 3601 O O . ARG A 1 470 ? -10.434 11.602 19.123 1.00 76.00 470 ARG A O 1
ATOM 3608 N N . THR A 1 471 ? -9.701 12.300 17.146 1.00 77.88 471 THR A N 1
ATOM 3609 C CA . THR A 1 471 ? -8.288 11.995 17.442 1.00 77.88 471 THR A CA 1
ATOM 3610 C C . THR A 1 471 ? -7.573 13.238 17.952 1.00 77.88 471 THR A C 1
ATOM 3612 O O . THR A 1 471 ? -7.825 14.338 17.465 1.00 77.88 471 THR A O 1
ATOM 3615 N N . SER A 1 472 ? -6.655 13.079 18.904 1.00 83.50 472 SER A N 1
ATOM 3616 C CA . SER A 1 472 ? -5.827 14.180 19.405 1.00 83.50 472 SER A CA 1
ATOM 3617 C C . SER A 1 472 ? -4.426 13.692 19.797 1.00 83.50 472 SER A C 1
ATOM 3619 O O . SER A 1 472 ? -4.114 12.504 19.690 1.00 83.50 472 SER A O 1
ATOM 3621 N N . ASN A 1 473 ? -3.579 14.604 20.273 1.00 85.56 473 ASN A N 1
ATOM 3622 C CA . ASN A 1 473 ? -2.307 14.252 20.914 1.00 85.56 473 ASN A CA 1
ATOM 3623 C C . ASN A 1 473 ? -2.474 13.904 22.411 1.00 85.56 473 ASN A C 1
ATOM 3625 O O . ASN A 1 473 ? -1.484 13.702 23.098 1.00 85.56 473 ASN A O 1
ATOM 3629 N N . SER A 1 474 ? -3.704 13.871 22.937 1.00 90.19 474 SER A N 1
ATOM 3630 C CA . SER A 1 474 ? -3.999 13.507 24.325 1.00 90.19 474 SER A CA 1
ATOM 3631 C C . SER A 1 474 ? -4.428 12.046 24.424 1.00 90.19 474 SER A C 1
ATOM 3633 O O . SER A 1 474 ? -5.451 11.656 23.854 1.00 90.19 474 SER A O 1
ATOM 3635 N N . ASP A 1 475 ? -3.699 11.268 25.223 1.00 89.06 475 ASP A N 1
ATOM 3636 C CA . ASP A 1 475 ? -4.023 9.866 25.514 1.00 89.06 475 ASP A CA 1
ATOM 3637 C C . ASP A 1 475 ? -5.414 9.716 26.135 1.00 89.06 475 ASP A C 1
ATOM 3639 O O . ASP A 1 475 ? -6.186 8.850 25.735 1.00 89.06 475 ASP A O 1
ATOM 3643 N N . THR A 1 476 ? -5.795 10.620 27.043 1.00 91.88 476 THR A N 1
ATOM 3644 C CA . THR A 1 476 ? -7.129 10.632 27.661 1.00 91.88 476 THR A CA 1
ATOM 3645 C C . THR A 1 476 ? -8.237 10.790 26.623 1.00 91.88 476 THR A C 1
ATOM 3647 O O . THR A 1 476 ? -9.245 10.079 26.671 1.00 91.88 476 THR A O 1
ATOM 3650 N N . LEU A 1 477 ? -8.066 11.710 25.668 1.00 91.25 477 LEU A N 1
ATOM 3651 C CA . LEU A 1 477 ? -9.034 11.901 24.589 1.00 91.25 477 LEU A CA 1
ATOM 3652 C C . LEU A 1 477 ? -9.049 10.698 23.643 1.00 91.25 477 LEU A C 1
ATOM 3654 O O . LEU A 1 477 ? -10.129 10.252 23.271 1.00 91.25 477 LEU A O 1
ATOM 3658 N N . ASN A 1 478 ? -7.889 10.136 23.304 1.00 92.88 478 ASN A N 1
ATOM 3659 C CA . ASN A 1 478 ? -7.792 8.966 22.433 1.00 92.88 478 ASN A CA 1
ATOM 3660 C C . ASN A 1 478 ? -8.441 7.724 23.070 1.00 92.88 478 ASN A C 1
ATOM 3662 O O . ASN A 1 478 ? -9.238 7.044 22.422 1.00 92.88 478 ASN A O 1
ATOM 3666 N N . ALA A 1 479 ? -8.211 7.481 24.362 1.00 93.38 479 ALA A N 1
ATOM 3667 C CA . ALA A 1 479 ? -8.882 6.432 25.126 1.00 93.38 479 ALA A CA 1
ATOM 3668 C C . ALA A 1 479 ? -10.402 6.649 25.191 1.00 93.38 479 ALA A C 1
ATOM 3670 O O . ALA A 1 479 ? -11.177 5.704 25.042 1.00 93.38 479 ALA A O 1
ATOM 3671 N N . ASN A 1 480 ? -10.857 7.893 25.366 1.00 94.69 480 ASN A N 1
ATOM 3672 C CA . ASN A 1 480 ? -12.285 8.197 25.321 1.00 94.69 480 ASN A CA 1
ATOM 3673 C C . ASN A 1 480 ? -12.884 7.929 23.930 1.00 94.69 480 ASN A C 1
ATOM 3675 O O . ASN A 1 480 ? -13.951 7.332 23.822 1.00 94.69 480 ASN A O 1
ATOM 3679 N N . THR A 1 481 ? -12.182 8.307 22.863 1.00 95.19 481 THR A N 1
ATOM 3680 C CA . THR A 1 481 ? -12.601 8.051 21.479 1.00 95.19 481 THR A CA 1
ATOM 3681 C C . THR A 1 481 ? -12.663 6.561 21.166 1.00 95.19 481 THR A C 1
ATOM 3683 O O . THR A 1 481 ? -13.643 6.124 20.568 1.00 95.19 481 THR A O 1
ATOM 3686 N N . ALA A 1 482 ? -11.685 5.770 21.621 1.00 95.56 482 ALA A N 1
ATOM 3687 C CA . ALA A 1 482 ? -11.724 4.313 21.511 1.00 95.56 482 ALA A CA 1
ATOM 3688 C C . ALA A 1 482 ? -12.980 3.734 22.177 1.00 95.56 482 ALA A C 1
ATOM 3690 O O . ALA A 1 482 ? -13.719 2.979 21.548 1.00 95.56 482 ALA A O 1
ATOM 3691 N N . ARG A 1 483 ? -13.267 4.139 23.424 1.00 96.75 483 ARG A N 1
ATOM 3692 C CA . ARG A 1 483 ? -14.458 3.690 24.162 1.00 96.75 483 ARG A CA 1
ATOM 3693 C C . ARG A 1 483 ? -15.749 4.047 23.428 1.00 96.75 483 ARG A C 1
ATOM 3695 O O . ARG A 1 483 ? -16.604 3.187 23.245 1.00 96.75 483 ARG A O 1
ATOM 3702 N N . LEU A 1 484 ? -15.869 5.291 22.963 1.00 96.56 484 LEU A N 1
ATOM 3703 C CA . LEU A 1 484 ? -17.043 5.753 22.222 1.00 96.56 484 LEU A CA 1
ATOM 3704 C C . LEU A 1 484 ? -17.233 4.998 20.901 1.00 96.56 484 LEU A C 1
ATOM 3706 O O . LEU A 1 484 ? -18.370 4.704 20.545 1.00 96.56 484 LEU A O 1
ATOM 3710 N N . ALA A 1 485 ? -16.153 4.672 20.187 1.00 96.00 485 ALA A N 1
ATOM 3711 C CA . ALA A 1 485 ? -16.221 3.881 18.959 1.00 96.00 485 ALA A CA 1
ATOM 3712 C C . ALA A 1 485 ? -16.692 2.444 19.233 1.00 96.00 485 ALA A C 1
ATOM 3714 O O . ALA A 1 485 ? -17.591 1.962 18.546 1.00 96.00 485 ALA A O 1
ATOM 3715 N N . ILE A 1 486 ? -16.158 1.790 20.274 1.00 97.25 486 ILE A N 1
ATOM 3716 C CA . ILE A 1 486 ? -16.581 0.443 20.698 1.00 97.25 486 ILE A CA 1
ATOM 3717 C C . ILE A 1 486 ? -18.060 0.443 21.108 1.00 97.25 486 ILE A C 1
ATOM 3719 O O . ILE A 1 486 ? -18.835 -0.393 20.646 1.00 97.25 486 ILE A O 1
ATOM 3723 N N . GLU A 1 487 ? -18.485 1.406 21.931 1.00 97.31 487 GLU A N 1
ATOM 3724 C CA . GLU A 1 487 ? -19.887 1.538 22.339 1.00 97.31 487 GLU A CA 1
ATOM 3725 C C . GLU A 1 487 ? -20.811 1.816 21.151 1.00 97.31 487 GLU A C 1
ATOM 3727 O O . GLU A 1 487 ? -21.896 1.236 21.054 1.00 97.31 487 GLU A O 1
ATOM 3732 N N . TRP A 1 488 ? -20.396 2.701 20.242 1.00 96.38 488 TRP A N 1
ATOM 3733 C CA . TRP A 1 488 ? -21.142 2.986 19.024 1.00 96.38 488 TRP A CA 1
ATOM 3734 C C . TRP A 1 488 ? -21.288 1.722 18.176 1.00 96.38 488 TRP A C 1
ATOM 3736 O O . TRP A 1 488 ? -22.397 1.426 17.729 1.00 96.38 488 TRP A O 1
ATOM 3746 N N . TRP A 1 489 ? -20.217 0.942 18.006 1.00 97.12 489 TRP A N 1
ATOM 3747 C CA . TRP A 1 489 ? -20.266 -0.315 17.267 1.00 97.12 489 TRP A CA 1
ATOM 3748 C C . TRP A 1 489 ? -21.233 -1.310 17.910 1.00 97.12 489 TRP A C 1
ATOM 3750 O O . TRP A 1 489 ? -22.148 -1.794 17.244 1.00 97.12 489 TRP A O 1
ATOM 3760 N N . GLY A 1 490 ? -21.119 -1.532 19.222 1.00 97.31 490 GLY A N 1
ATOM 3761 C CA . GLY A 1 490 ? -21.991 -2.445 19.964 1.00 97.31 490 GLY A CA 1
ATOM 3762 C C . GLY A 1 490 ? -23.482 -2.108 19.841 1.00 97.31 490 GLY A C 1
ATOM 3763 O O . GLY A 1 490 ? -24.301 -3.012 19.700 1.00 97.31 490 GLY A O 1
ATOM 3764 N N . ARG A 1 491 ? -23.844 -0.817 19.821 1.00 97.25 491 ARG A N 1
ATOM 3765 C CA . ARG A 1 491 ? -25.243 -0.368 19.668 1.00 97.25 491 ARG A CA 1
ATOM 3766 C C . ARG A 1 491 ? -25.781 -0.482 18.239 1.00 97.25 491 ARG A C 1
ATOM 3768 O O . ARG A 1 491 ? -26.997 -0.521 18.062 1.00 97.25 491 ARG A O 1
ATOM 3775 N N . ASN A 1 492 ? -24.912 -0.471 17.225 1.00 97.06 492 ASN A N 1
ATOM 3776 C CA . ASN A 1 492 ? -25.323 -0.303 15.827 1.00 97.06 492 ASN A CA 1
ATOM 3777 C C . ASN A 1 492 ? -25.013 -1.498 14.917 1.00 97.06 492 ASN A C 1
ATOM 3779 O O . ASN A 1 492 ? -25.592 -1.562 13.836 1.00 97.06 492 ASN A O 1
ATOM 3783 N N . ARG A 1 493 ? -24.157 -2.451 15.315 1.00 96.38 493 ARG A N 1
ATOM 3784 C CA . ARG A 1 493 ? -23.660 -3.526 14.431 1.00 96.38 493 ARG A CA 1
ATOM 3785 C C . ARG A 1 493 ? -24.750 -4.335 13.714 1.00 96.38 493 ARG A C 1
ATOM 3787 O O . ARG A 1 493 ? -24.562 -4.734 12.574 1.00 96.38 493 ARG A O 1
ATOM 3794 N N . GLU A 1 494 ? -25.907 -4.534 14.347 1.00 96.75 494 GLU A N 1
ATOM 3795 C CA . GLU A 1 494 ? -27.042 -5.289 13.779 1.00 96.75 494 GLU A CA 1
ATOM 3796 C C . GLU A 1 494 ? -27.951 -4.433 12.881 1.00 96.75 494 GLU A C 1
ATOM 3798 O O . GLU A 1 494 ? -28.789 -4.948 12.143 1.00 96.75 494 GLU A O 1
ATOM 3803 N N . ARG A 1 495 ? -27.798 -3.107 12.947 1.00 96.00 495 ARG A N 1
ATOM 3804 C CA . ARG A 1 495 ? -28.620 -2.123 12.235 1.00 96.00 495 ARG A CA 1
ATOM 3805 C C . ARG A 1 495 ? -27.908 -1.496 11.049 1.00 96.00 495 ARG A C 1
ATOM 3807 O O . ARG A 1 495 ? -28.550 -0.770 10.294 1.00 96.00 495 ARG A O 1
ATOM 3814 N N . ILE A 1 496 ? -26.606 -1.709 10.897 1.00 96.19 496 ILE A N 1
ATOM 3815 C CA . ILE A 1 496 ? -25.859 -1.107 9.799 1.00 96.19 496 ILE A CA 1
ATOM 3816 C C . ILE A 1 496 ? -25.969 -1.923 8.507 1.00 96.19 496 ILE A C 1
ATOM 3818 O O . ILE A 1 496 ? -26.073 -3.147 8.522 1.00 96.19 496 ILE A O 1
ATOM 3822 N N . PHE A 1 497 ? -25.925 -1.239 7.370 1.00 96.75 497 PHE A N 1
ATOM 3823 C CA . PHE A 1 497 ? -25.824 -1.840 6.042 1.00 96.75 497 PHE A CA 1
ATOM 3824 C C . PHE A 1 497 ? -24.797 -1.077 5.208 1.00 96.75 497 PHE A C 1
ATOM 3826 O O . PHE A 1 497 ? -24.598 0.118 5.424 1.00 96.75 497 PHE A O 1
ATOM 3833 N N . PHE A 1 498 ? -24.141 -1.755 4.268 1.00 97.56 498 PHE A N 1
ATOM 3834 C CA . PHE A 1 498 ? -23.190 -1.111 3.369 1.00 97.56 498 PHE A CA 1
ATOM 3835 C C . PHE A 1 498 ? -23.925 -0.459 2.195 1.00 97.56 498 PHE A C 1
ATOM 3837 O O . PHE A 1 498 ? -24.563 -1.141 1.395 1.00 97.56 498 PHE A O 1
ATOM 3844 N N . ASP A 1 499 ? -23.843 0.864 2.096 1.00 96.88 499 ASP A N 1
ATOM 3845 C CA . ASP A 1 499 ? -24.313 1.624 0.945 1.00 96.88 499 ASP A CA 1
ATOM 3846 C C . ASP A 1 499 ? -23.225 1.606 -0.134 1.00 96.88 499 ASP A C 1
ATOM 3848 O O . ASP A 1 499 ? -22.198 2.281 -0.028 1.00 96.88 499 ASP A O 1
ATOM 3852 N N . THR A 1 500 ? -23.463 0.835 -1.195 1.00 94.06 500 THR A N 1
ATOM 3853 C CA . THR A 1 500 ? -22.532 0.677 -2.317 1.00 94.06 500 THR A CA 1
ATOM 3854 C C . THR A 1 500 ? -22.315 1.958 -3.116 1.00 94.06 500 THR A C 1
ATOM 3856 O O . THR A 1 500 ? -21.278 2.076 -3.767 1.00 94.06 500 THR A O 1
ATOM 3859 N N . THR A 1 501 ? -23.262 2.901 -3.078 1.00 94.50 501 THR A N 1
ATOM 3860 C CA . THR A 1 501 ? -23.172 4.184 -3.784 1.00 94.50 501 THR A CA 1
ATOM 3861 C C . THR A 1 501 ? -22.222 5.125 -3.064 1.00 94.50 501 THR A C 1
ATOM 3863 O O . THR A 1 501 ? -21.366 5.730 -3.701 1.00 94.50 501 THR A O 1
ATOM 3866 N N . THR A 1 502 ? -22.334 5.231 -1.738 1.00 94.50 502 THR A N 1
ATOM 3867 C CA . THR A 1 502 ? -21.413 6.075 -0.958 1.00 94.50 502 THR A CA 1
ATOM 3868 C C . THR A 1 502 ? -20.164 5.355 -0.477 1.00 94.50 502 THR A C 1
ATOM 3870 O O . THR A 1 502 ? -19.263 6.018 0.026 1.00 94.50 502 THR A O 1
ATOM 3873 N N . LYS A 1 503 ? -20.092 4.027 -0.646 1.00 95.38 503 LYS A N 1
ATOM 3874 C CA . LYS A 1 503 ? -19.027 3.161 -0.117 1.00 95.38 503 LYS A CA 1
ATOM 3875 C C . LYS A 1 503 ? -18.861 3.318 1.400 1.00 95.38 503 LYS A C 1
ATOM 3877 O O . LYS A 1 503 ? -17.751 3.323 1.921 1.00 95.38 503 LYS A O 1
ATOM 3882 N N . ARG A 1 504 ? -19.982 3.471 2.116 1.00 96.62 504 ARG A N 1
ATOM 3883 C CA . ARG A 1 504 ? -20.026 3.663 3.576 1.00 96.62 504 ARG A CA 1
ATOM 3884 C C . ARG A 1 504 ? -21.131 2.826 4.201 1.00 96.62 504 ARG A C 1
ATOM 3886 O O . ARG A 1 504 ? -22.166 2.578 3.592 1.00 96.62 504 ARG A O 1
ATOM 3893 N N . PHE A 1 505 ? -20.943 2.442 5.453 1.00 97.25 505 PHE A N 1
ATOM 3894 C CA . PHE A 1 505 ? -21.986 1.856 6.274 1.00 97.25 505 PHE A CA 1
ATOM 3895 C C . PHE A 1 505 ? -22.933 2.925 6.819 1.00 97.25 505 PHE A C 1
ATOM 3897 O O . PHE A 1 505 ? -22.509 3.952 7.356 1.00 97.25 505 PHE A O 1
ATOM 3904 N N . ARG A 1 506 ? -24.234 2.657 6.715 1.00 96.00 506 ARG A N 1
ATOM 3905 C CA . ARG A 1 506 ? -25.314 3.502 7.234 1.00 96.00 506 ARG A CA 1
ATOM 3906 C C . ARG A 1 506 ? -26.160 2.728 8.226 1.00 96.00 506 ARG A C 1
ATOM 3908 O O . ARG A 1 506 ? -26.315 1.521 8.091 1.00 96.00 506 ARG A O 1
ATOM 3915 N N . ILE A 1 507 ? -26.717 3.431 9.206 1.00 95.88 507 ILE A N 1
ATOM 3916 C CA . ILE A 1 507 ? -27.676 2.864 10.157 1.00 95.88 507 ILE A CA 1
ATOM 3917 C C . ILE A 1 507 ? -29.057 2.853 9.489 1.00 95.88 507 ILE A C 1
ATOM 3919 O O . ILE A 1 507 ? -29.441 3.852 8.882 1.00 95.88 507 ILE A O 1
ATOM 3923 N N . ARG A 1 508 ? -29.768 1.727 9.591 1.00 91.25 508 ARG A N 1
ATOM 3924 C CA . ARG A 1 508 ? -31.178 1.603 9.199 1.00 91.25 508 ARG A CA 1
ATOM 3925 C C . ARG A 1 508 ? -32.107 2.457 10.054 1.00 91.25 508 ARG A C 1
ATOM 3927 O O . ARG A 1 508 ? -31.923 2.489 11.304 1.00 91.25 508 ARG A O 1
#